Protein 2JW6 (pdb70)

InterPro domains:
  IPR000770 SAND domain [PF01342] (200-272)
  IPR000770 SAND domain [PS50864] (193-273)
  IPR000770 SAND domain [SM00258] (201-273)
  IPR002893 Zinc finger, MYND-type [PF01753] (504-540)
  IPR002893 Zinc finger, MYND-type [PS01360] (504-540)
  IPR002893 Zinc finger, MYND-type [PS50865] (504-540)
  IPR010919 SAND-like domain superfamily [G3DSA:3.10.390.10] (197-288)
  IPR010919 SAND-like domain superfamily [SSF63763] (193-285)
  IPR024119 Transcription factor DEAF-1 [PTHR10237] (158-541)

B-factor: mean 1.2, std 1.5, range [0.15, 8.83]

GO terms:
  GO:0005634 nucleus (C, IDA)
  GO:0005737 cytoplasm (C, IDA)
  GO:0000977 RNA polymerase II transcription regulatory region sequence-specific DNA binding (F, IDA)
  GO:0001227 DNA-binding transcription repressor activity, RNA polymerase II-specific (F, IDA)
  GO:0000122 negative regulation of transcription by RNA polymerase II (P, IDA)
  GO:0045892 negative regulation of DNA-templated transcription (P, IDA)
  GO:0045893 positive regulation of DNA-templated transcription (P, IDA)
  GO:0009653 anatomical structure morphogenesis (P, TAS)
  GO:0006366 transcription by RNA polymerase II (P, TAS)
  GO:0007281 germ cell development (P, TAS)
  GO:0005515 protein binding (F, IPI)
  GO:0001650 fibrillar center (C, IDA)
  GO:0005654 nucleoplasm (C, IDA)
  GO:0033599 regulation of mammary gland epithelial cell proliferation (P, IDA)

Foldseek 3Di:
DAPQDDDDADFALPQASPGGHNDDVSSVPVCVVVVVPGPDPD

Solvent-accessible surface area: 3236 Å² total; per-residue (Å²): 90,13,95,58,74,43,207,130,35,168,63,82,4,115,49,40,93,80,37,39,12,35,44,101,110,0,27,179,99,56,77,115,117,11,78,133,82,31,65,109,121,118

Radius of gyration: 9.35 Å; Cα contacts (8 Å, |Δi|>4): 68; chains: 1; bounding box: 20×24×16 Å

Structure (mmCIF, N/CA/C/O backbone):
data_2JW6
#
_entry.id   2JW6
#
loop_
_entity.id
_entity.type
_entity.pdbx_description
1 polymer 'Deformed epidermal autoregulatory factor 1 homolog'
2 non-polymer 'ZINC ION'
#
loop_
_atom_site.group_PDB
_atom_site.id
_atom_site.type_symbol
_atom_site.label_atom_id
_atom_site.label_alt_id
_atom_site.label_comp_id
_atom_site.label_asym_id
_atom_site.label_entity_id
_atom_site.label_seq_id
_atom_site.pdbx_PDB_ins_code
_atom_site.Cartn_x
_atom_site.Cartn_y
_atom_site.Cartn_z
_atom_site.occupancy
_atom_site.B_iso_or_equiv
_atom_site.auth_seq_id
_atom_site.auth_comp_id
_atom_site.auth_asym_id
_atom_site.auth_atom_id
_atom_site.pdbx_PDB_model_num
ATOM 1 N N . SER A 1 11 ? -7.605 -0.434 -0.977 1.00 0.95 503 SER A N 1
ATOM 2 C CA . SER A 1 11 ? -7.303 -1.663 -0.282 1.00 0.77 503 SER A CA 1
ATOM 3 C C . SER A 1 11 ? -5.874 -2.011 -0.609 1.00 0.65 503 SER A C 1
ATOM 4 O O . SER A 1 11 ? -5.130 -1.112 -1.011 1.00 0.91 503 SER A O 1
ATOM 12 N N . CYS A 1 12 ? -5.458 -3.258 -0.419 1.00 0.45 504 CYS A N 1
ATOM 13 C CA . CYS A 1 12 ? -4.153 -3.642 -0.901 1.00 0.34 504 CYS A CA 1
ATOM 14 C C . CYS A 1 12 ? -4.003 -3.190 -2.341 1.00 0.38 504 CYS A C 1
ATOM 15 O O . CYS A 1 12 ? -4.768 -3.598 -3.221 1.00 0.47 504 CYS A O 1
ATOM 22 N N . VAL A 1 13 ? -3.020 -2.340 -2.573 1.00 0.38 505 VAL A N 1
ATOM 23 C CA . VAL A 1 13 ? -2.749 -1.820 -3.903 1.00 0.44 505 VAL A CA 1
ATOM 24 C C . VAL A 1 13 ? -2.044 -2.900 -4.739 1.00 0.50 505 VAL A C 1
ATOM 25 O O . VAL A 1 13 ? -1.410 -2.627 -5.757 1.00 0.63 505 VAL A O 1
ATOM 38 N N . ASN A 1 14 ? -2.188 -4.148 -4.294 1.00 0.50 506 ASN A N 1
ATOM 39 C CA . ASN A 1 14 ? -1.565 -5.286 -4.966 1.00 0.58 506 ASN A CA 1
ATOM 40 C C . ASN A 1 14 ? -2.496 -6.507 -5.037 1.00 0.57 506 ASN A C 1
ATOM 41 O O . ASN A 1 14 ? -2.551 -7.168 -6.075 1.00 0.67 506 ASN A O 1
ATOM 52 N N . CYS A 1 15 ? -3.246 -6.814 -3.969 1.00 0.50 507 CYS A N 1
ATOM 53 C CA . CYS A 1 15 ? -4.055 -8.043 -3.977 1.00 0.56 507 CYS A CA 1
ATOM 54 C C . CYS A 1 15 ? -5.465 -7.866 -3.409 1.00 0.65 507 CYS A C 1
ATOM 55 O O . CYS A 1 15 ? -6.413 -7.592 -4.146 1.00 0.81 507 CYS A O 1
ATOM 62 N N . GLY A 1 16 ? -5.587 -8.021 -2.092 1.00 0.66 508 GLY A N 1
ATOM 63 C CA . GLY A 1 16 ? -6.878 -8.312 -1.497 1.00 0.84 508 GLY A CA 1
ATOM 64 C C . GLY A 1 16 ? -7.458 -7.213 -0.631 1.00 0.72 508 GLY A C 1
ATOM 65 O O . GLY A 1 16 ? -7.784 -6.129 -1.116 1.00 1.20 508 GLY A O 1
ATOM 69 N N . ARG A 1 17 ? -7.587 -7.517 0.662 1.00 0.81 509 ARG A N 1
ATOM 70 C CA . ARG A 1 17 ? -8.323 -6.681 1.608 1.00 1.00 509 ARG A CA 1
ATOM 71 C C . ARG A 1 17 ? -7.659 -5.329 1.792 1.00 0.78 509 ARG A C 1
ATOM 72 O O . ARG A 1 17 ? -6.631 -5.050 1.182 1.00 0.64 509 ARG A O 1
ATOM 93 N N . GLU A 1 18 ? -8.236 -4.499 2.652 1.00 0.87 510 GLU A N 1
ATOM 94 C CA . GLU A 1 18 ? -7.850 -3.101 2.723 1.00 0.88 510 GLU A CA 1
ATOM 95 C C . GLU A 1 18 ? -6.369 -2.922 3.040 1.00 0.83 510 GLU A C 1
ATOM 96 O O . GLU A 1 18 ? -5.677 -2.200 2.330 1.00 1.35 510 GLU A O 1
ATOM 108 N N . ALA A 1 19 ? -5.893 -3.616 4.062 1.00 0.56 511 ALA A N 1
ATOM 109 C CA . ALA A 1 19 ? -4.508 -3.478 4.533 1.00 0.49 511 ALA A CA 1
ATOM 110 C C . ALA A 1 19 ? -4.329 -4.088 5.912 1.00 0.47 511 ALA A C 1
ATOM 111 O O . ALA A 1 19 ? -5.290 -4.220 6.677 1.00 0.69 511 ALA A O 1
ATOM 118 N N . MET A 1 20 ? -3.094 -4.448 6.224 1.00 0.46 512 MET A N 1
ATOM 119 C CA . MET A 1 20 ? -2.721 -4.793 7.584 1.00 0.54 512 MET A CA 1
ATOM 120 C C . MET A 1 20 ? -2.029 -3.588 8.202 1.00 0.47 512 MET A C 1
ATOM 121 O O . MET A 1 20 ? -2.505 -3.011 9.177 1.00 0.51 512 MET A O 1
ATOM 135 N N . SER A 1 21 ? -0.897 -3.219 7.623 1.00 0.42 513 SER A N 1
ATOM 136 C CA . SER A 1 21 ? -0.228 -1.977 7.968 1.00 0.37 513 SER A CA 1
ATOM 137 C C . SER A 1 21 ? -0.137 -1.063 6.756 1.00 0.29 513 SER A C 1
ATOM 138 O O . SER A 1 21 ? -0.470 -1.453 5.634 1.00 0.34 513 SER A O 1
ATOM 146 N N . GLU A 1 22 ? 0.309 0.154 6.997 1.00 0.28 514 GLU A N 1
ATOM 147 C CA . GLU A 1 22 ? 0.637 1.081 5.933 1.00 0.25 514 GLU A CA 1
ATOM 148 C C . GLU A 1 22 ? 2.150 1.131 5.776 1.00 0.26 514 GLU A C 1
ATOM 149 O O . GLU A 1 22 ? 2.867 0.774 6.711 1.00 0.33 514 GLU A O 1
ATOM 161 N N . CYS A 1 23 ? 2.613 1.548 4.597 1.00 0.26 515 CYS A N 1
ATOM 162 C CA . CYS A 1 23 ? 4.046 1.627 4.281 1.00 0.29 515 CYS A CA 1
ATOM 163 C C . CYS A 1 23 ? 4.855 2.116 5.473 1.00 0.28 515 CYS A C 1
ATOM 164 O O . CYS A 1 23 ? 4.800 3.284 5.824 1.00 0.27 515 CYS A O 1
ATOM 171 N N . THR A 1 24 ? 5.633 1.221 6.070 1.00 0.30 516 THR A N 1
ATOM 172 C CA . THR A 1 24 ? 6.303 1.490 7.340 1.00 0.31 516 THR A CA 1
ATOM 173 C C . THR A 1 24 ? 7.493 2.446 7.201 1.00 0.39 516 THR A C 1
ATOM 174 O O . THR A 1 24 ? 8.496 2.322 7.906 1.00 0.67 516 THR A O 1
ATOM 185 N N . GLY A 1 25 ? 7.367 3.396 6.290 1.00 0.34 517 GLY A N 1
ATOM 186 C CA . GLY A 1 25 ? 8.320 4.474 6.183 1.00 0.39 517 GLY A CA 1
ATOM 187 C C . GLY A 1 25 ? 7.619 5.813 6.074 1.00 0.36 517 GLY A C 1
ATOM 188 O O . GLY A 1 25 ? 8.265 6.864 6.073 1.00 0.40 517 GLY A O 1
ATOM 192 N N . CYS A 1 26 ? 6.289 5.773 6.004 1.00 0.33 518 CYS A N 1
ATOM 193 C CA . CYS A 1 26 ? 5.491 6.978 5.817 1.00 0.33 518 CYS A CA 1
ATOM 194 C C . CYS A 1 26 ? 4.017 6.713 6.155 1.00 0.28 518 CYS A C 1
ATOM 195 O O . CYS A 1 26 ? 3.330 7.549 6.745 1.00 0.31 518 CYS A O 1
ATOM 202 N N . HIS A 1 27 ? 3.572 5.515 5.773 1.00 0.25 519 HIS A N 1
ATOM 203 C CA . HIS A 1 27 ? 2.186 5.061 5.898 1.00 0.23 519 HIS A CA 1
ATOM 204 C C . HIS A 1 27 ? 1.288 5.870 4.965 1.00 0.25 519 HIS A C 1
ATOM 205 O O . HIS A 1 27 ? 0.168 6.228 5.315 1.00 0.30 519 HIS A O 1
ATOM 220 N N . LYS A 1 28 ? 1.803 6.163 3.770 1.00 0.25 520 LYS A N 1
ATOM 221 C CA . LYS A 1 28 ? 1.035 6.868 2.745 1.00 0.28 520 LYS A CA 1
ATOM 222 C C . LYS A 1 28 ? 0.420 5.907 1.727 1.00 0.28 520 LYS A C 1
ATOM 223 O O . LYS A 1 28 ? -0.372 6.317 0.878 1.00 0.35 520 LYS A O 1
ATOM 242 N N . VAL A 1 29 ? 0.785 4.637 1.814 1.00 0.26 521 VAL A N 1
ATOM 243 C CA . VAL A 1 29 ? 0.257 3.600 0.928 1.00 0.28 521 VAL A CA 1
ATOM 244 C C . VAL A 1 29 ? 0.039 2.359 1.770 1.00 0.23 521 VAL A C 1
ATOM 245 O O . VAL A 1 29 ? 0.596 2.257 2.865 1.00 0.23 521 VAL A O 1
ATOM 258 N N . ASN A 1 30 ? -0.752 1.425 1.287 1.00 0.26 522 ASN A N 1
ATOM 259 C CA . ASN A 1 30 ? -1.157 0.305 2.114 1.00 0.25 522 ASN A CA 1
ATOM 260 C C . ASN A 1 30 ? -1.353 -0.947 1.288 1.00 0.25 522 ASN A C 1
ATOM 261 O O . ASN A 1 30 ? -1.777 -0.893 0.131 1.00 0.30 522 ASN A O 1
ATOM 272 N N . TYR A 1 31 ? -1.025 -2.077 1.892 1.00 0.28 523 TYR A N 1
ATOM 273 C CA . TYR A 1 31 ? -1.138 -3.361 1.234 1.00 0.25 523 TYR A CA 1
ATOM 274 C C . TYR A 1 31 ? -1.674 -4.397 2.211 1.00 0.25 523 TYR A C 1
ATOM 275 O O . TYR A 1 31 ? -1.600 -4.199 3.428 1.00 0.40 523 TYR A O 1
ATOM 293 N N . CYS A 1 32 ? -2.227 -5.482 1.693 1.00 0.15 524 CYS A N 1
ATOM 294 C CA . CYS A 1 32 ? -2.867 -6.475 2.535 1.00 0.18 524 CYS A CA 1
ATOM 295 C C . CYS A 1 32 ? -1.837 -7.195 3.405 1.00 0.23 524 CYS A C 1
ATOM 296 O O . CYS A 1 32 ? -2.039 -7.392 4.606 1.00 0.36 524 CYS A O 1
ATOM 303 N N . SER A 1 33 ? -0.727 -7.555 2.791 1.00 0.20 525 SER A N 1
ATOM 304 C CA . SER A 1 33 ? 0.354 -8.232 3.492 1.00 0.25 525 SER A CA 1
ATOM 305 C C . SER A 1 33 ? 1.669 -7.471 3.308 1.00 0.25 525 SER A C 1
ATOM 306 O O . SER A 1 33 ? 1.697 -6.437 2.639 1.00 0.25 525 SER A O 1
ATOM 314 N N . THR A 1 34 ? 2.754 -7.960 3.900 1.00 0.29 526 THR A N 1
ATOM 315 C CA . THR A 1 34 ? 4.041 -7.281 3.812 1.00 0.32 526 THR A CA 1
ATOM 316 C C . THR A 1 34 ? 4.647 -7.360 2.406 1.00 0.28 526 THR A C 1
ATOM 317 O O . THR A 1 34 ? 5.184 -6.370 1.899 1.00 0.29 526 THR A O 1
ATOM 328 N N . PHE A 1 35 ? 4.547 -8.530 1.772 1.00 0.28 527 PHE A N 1
ATOM 329 C CA . PHE A 1 35 ? 5.216 -8.761 0.492 1.00 0.28 527 PHE A CA 1
ATOM 330 C C . PHE A 1 35 ? 4.771 -7.758 -0.565 1.00 0.27 527 PHE A C 1
ATOM 331 O O . PHE A 1 35 ? 5.583 -7.294 -1.364 1.00 0.28 527 PHE A O 1
ATOM 348 N N . CYS A 1 36 ? 3.493 -7.408 -0.545 1.00 0.30 528 CYS A N 1
ATOM 349 C CA . CYS A 1 36 ? 2.936 -6.469 -1.501 1.00 0.40 528 CYS A CA 1
ATOM 350 C C . CYS A 1 36 ? 3.666 -5.132 -1.445 1.00 0.37 528 CYS A C 1
ATOM 351 O O . CYS A 1 36 ? 4.011 -4.550 -2.473 1.00 0.40 528 CYS A O 1
ATOM 358 N N . GLN A 1 37 ? 3.915 -4.674 -0.227 1.00 0.36 529 GLN A N 1
ATOM 359 C CA . GLN A 1 37 ? 4.504 -3.369 0.011 1.00 0.41 529 GLN A CA 1
ATOM 360 C C . GLN A 1 37 ? 5.934 -3.349 -0.497 1.00 0.38 529 GLN A C 1
ATOM 361 O O . GLN A 1 37 ? 6.379 -2.381 -1.098 1.00 0.45 529 GLN A O 1
ATOM 375 N N . ARG A 1 38 ? 6.637 -4.444 -0.271 1.00 0.34 530 ARG A N 1
ATOM 376 C CA . ARG A 1 38 ? 8.022 -4.565 -0.690 1.00 0.36 530 ARG A CA 1
ATOM 377 C C . ARG A 1 38 ? 8.113 -4.689 -2.206 1.00 0.34 530 ARG A C 1
ATOM 378 O O . ARG A 1 38 ? 9.022 -4.143 -2.828 1.00 0.41 530 ARG A O 1
ATOM 399 N N . LYS A 1 39 ? 7.154 -5.390 -2.794 1.00 0.32 531 LYS A N 1
ATOM 400 C CA . LYS A 1 39 ? 7.128 -5.601 -4.234 1.00 0.38 531 LYS A CA 1
ATOM 401 C C . LYS A 1 39 ? 6.817 -4.316 -4.985 1.00 0.40 531 LYS A C 1
ATOM 402 O O . LYS A 1 39 ? 7.631 -3.821 -5.766 1.00 0.47 531 LYS A O 1
ATOM 421 N N . ASP A 1 40 ? 5.650 -3.764 -4.701 1.00 0.39 532 ASP A N 1
ATOM 422 C CA . ASP A 1 40 ? 5.036 -2.744 -5.540 1.00 0.49 532 ASP A CA 1
ATOM 423 C C . ASP A 1 40 ? 5.551 -1.341 -5.259 1.00 0.47 532 ASP A C 1
ATOM 424 O O . ASP A 1 40 ? 5.355 -0.425 -6.063 1.00 0.57 532 ASP A O 1
ATOM 433 N N . TRP A 1 41 ? 6.211 -1.169 -4.132 1.00 0.41 533 TRP A N 1
ATOM 434 C CA . TRP A 1 41 ? 6.719 0.142 -3.747 1.00 0.50 533 TRP A CA 1
ATOM 435 C C . TRP A 1 41 ? 7.918 0.564 -4.604 1.00 0.50 533 TRP A C 1
ATOM 436 O O . TRP A 1 41 ? 8.509 1.610 -4.362 1.00 0.52 533 TRP A O 1
ATOM 457 N N . LYS A 1 42 ? 8.278 -0.246 -5.600 1.00 0.50 534 LYS A N 1
ATOM 458 C CA . LYS A 1 42 ? 9.371 0.100 -6.517 1.00 0.52 534 LYS A CA 1
ATOM 459 C C . LYS A 1 42 ? 9.197 1.513 -7.075 1.00 0.53 534 LYS A C 1
ATOM 460 O O . LYS A 1 42 ? 10.172 2.196 -7.366 1.00 0.59 534 LYS A O 1
ATOM 479 N N . ASP A 1 43 ? 7.947 1.926 -7.239 1.00 0.55 535 ASP A N 1
ATOM 480 C CA . ASP A 1 43 ? 7.624 3.276 -7.707 1.00 0.59 535 ASP A CA 1
ATOM 481 C C . ASP A 1 43 ? 7.563 4.257 -6.535 1.00 0.51 535 ASP A C 1
ATOM 482 O O . ASP A 1 43 ? 7.906 5.433 -6.661 1.00 0.56 535 ASP A O 1
ATOM 491 N N . HIS A 1 44 ? 7.141 3.743 -5.395 1.00 0.45 536 HIS A N 1
ATOM 492 C CA . HIS A 1 44 ? 6.916 4.549 -4.201 1.00 0.40 536 HIS A CA 1
ATOM 493 C C . HIS A 1 44 ? 8.222 4.887 -3.452 1.00 0.29 536 HIS A C 1
ATOM 494 O O . HIS A 1 44 ? 8.330 5.952 -2.850 1.00 0.34 536 HIS A O 1
ATOM 508 N N . GLN A 1 45 ? 9.195 3.980 -3.479 1.00 0.23 537 GLN A N 1
ATOM 509 C CA . GLN A 1 45 ? 10.470 4.154 -2.763 1.00 0.26 537 GLN A CA 1
ATOM 510 C C . GLN A 1 45 ? 11.114 5.502 -3.066 1.00 0.37 537 GLN A C 1
ATOM 511 O O . GLN A 1 45 ? 11.884 6.036 -2.262 1.00 0.47 537 GLN A O 1
ATOM 525 N N . HIS A 1 46 ? 10.771 6.053 -4.216 1.00 0.40 538 HIS A N 1
ATOM 526 C CA . HIS A 1 46 ? 11.331 7.311 -4.676 1.00 0.54 538 HIS A CA 1
ATOM 527 C C . HIS A 1 46 ? 10.734 8.499 -3.924 1.00 0.60 538 HIS A C 1
ATOM 528 O O . HIS A 1 46 ? 11.290 9.595 -3.952 1.00 0.72 538 HIS A O 1
ATOM 542 N N . ILE A 1 47 ? 9.600 8.291 -3.257 1.00 0.54 539 ILE A N 1
ATOM 543 C CA . ILE A 1 47 ? 8.891 9.401 -2.633 1.00 0.64 539 ILE A CA 1
ATOM 544 C C . ILE A 1 47 ? 8.763 9.191 -1.134 1.00 0.62 539 ILE A C 1
ATOM 545 O O . ILE A 1 47 ? 8.379 10.104 -0.399 1.00 0.84 539 ILE A O 1
ATOM 561 N N . CYS A 1 48 ? 9.094 7.988 -0.676 1.00 0.42 540 CYS A N 1
ATOM 562 C CA . CYS A 1 48 ? 8.967 7.674 0.728 1.00 0.40 540 CYS A CA 1
ATOM 563 C C . CYS A 1 48 ? 9.921 8.527 1.546 1.00 0.54 540 CYS A C 1
ATOM 564 O O . CYS A 1 48 ? 11.063 8.773 1.155 1.00 0.62 540 CYS A O 1
ATOM 571 N N . GLY A 1 49 ? 9.427 8.974 2.673 1.00 0.69 541 GLY A N 1
ATOM 572 C CA . GLY A 1 49 ? 10.203 9.821 3.554 1.00 0.89 541 GLY A CA 1
ATOM 573 C C . GLY A 1 49 ? 9.662 11.231 3.571 1.00 1.57 541 GLY A C 1
ATOM 574 O O . GLY A 1 49 ? 9.983 12.026 4.452 1.00 2.02 541 GLY A O 1
ATOM 578 N N . GLN A 1 50 ? 8.826 11.526 2.588 1.00 2.26 542 GLN A N 1
ATOM 579 C CA . GLN A 1 50 ? 8.197 12.829 2.468 1.00 3.48 542 GLN A CA 1
ATOM 580 C C . GLN A 1 50 ? 6.707 12.711 2.759 1.00 4.16 542 GLN A C 1
ATOM 581 O O . GLN A 1 50 ? 5.990 11.984 2.072 1.00 4.68 542 GLN A O 1
ATOM 595 N N . SER A 1 51 ? 6.248 13.417 3.780 1.00 4.49 543 SER A N 1
ATOM 596 C CA . SER A 1 51 ? 4.847 13.365 4.168 1.00 5.43 543 SER A CA 1
ATOM 597 C C . SER A 1 51 ? 4.025 14.316 3.296 1.00 6.28 543 SER A C 1
ATOM 598 O O . SER A 1 51 ? 3.596 15.378 3.742 1.00 6.92 543 SER A O 1
ATOM 606 N N . ALA A 1 52 ? 3.839 13.934 2.042 1.00 6.57 544 ALA A N 1
ATOM 607 C CA . ALA A 1 52 ? 3.042 14.711 1.109 1.00 7.59 544 ALA A CA 1
ATOM 608 C C . ALA A 1 52 ? 2.057 13.801 0.393 1.00 8.26 544 ALA A C 1
ATOM 609 O O . ALA A 1 52 ? 2.388 13.298 -0.697 1.00 8.83 544 ALA A O 1
ATOM 619 N N . SER A 1 11 ? -7.648 -0.559 -1.584 1.00 0.95 503 SER A N 2
ATOM 620 C CA . SER A 1 11 ? -7.360 -1.699 -0.746 1.00 0.77 503 SER A CA 2
ATOM 621 C C . SER A 1 11 ? -5.870 -1.946 -0.858 1.00 0.65 503 SER A C 2
ATOM 622 O O . SER A 1 11 ? -5.128 -0.991 -1.102 1.00 0.91 503 SER A O 2
ATOM 630 N N . CYS A 1 12 ? -5.409 -3.175 -0.662 1.00 0.45 504 CYS A N 2
ATOM 631 C CA . CYS A 1 12 ? -4.036 -3.482 -0.998 1.00 0.34 504 CYS A CA 2
ATOM 632 C C . CYS A 1 12 ? -3.752 -2.983 -2.405 1.00 0.38 504 CYS A C 2
ATOM 633 O O . CYS A 1 12 ? -4.405 -3.396 -3.365 1.00 0.47 504 CYS A O 2
ATOM 640 N N . VAL A 1 13 ? -2.787 -2.088 -2.521 1.00 0.38 505 VAL A N 2
ATOM 641 C CA . VAL A 1 13 ? -2.411 -1.532 -3.812 1.00 0.44 505 VAL A CA 2
ATOM 642 C C . VAL A 1 13 ? -1.585 -2.561 -4.604 1.00 0.50 505 VAL A C 2
ATOM 643 O O . VAL A 1 13 ? -0.886 -2.236 -5.563 1.00 0.63 505 VAL A O 2
ATOM 656 N N . ASN A 1 14 ? -1.702 -3.822 -4.206 1.00 0.50 506 ASN A N 2
ATOM 657 C CA . ASN A 1 14 ? -0.925 -4.891 -4.817 1.00 0.58 506 ASN A CA 2
ATOM 658 C C . ASN A 1 14 ? -1.760 -6.157 -5.048 1.00 0.57 506 ASN A C 2
ATOM 659 O O . ASN A 1 14 ? -1.669 -6.760 -6.119 1.00 0.67 506 ASN A O 2
ATOM 670 N N . CYS A 1 15 ? -2.584 -6.560 -4.075 1.00 0.50 507 CYS A N 2
ATOM 671 C CA . CYS A 1 15 ? -3.345 -7.803 -4.222 1.00 0.56 507 CYS A CA 2
ATOM 672 C C . CYS A 1 15 ? -4.713 -7.792 -3.531 1.00 0.65 507 CYS A C 2
ATOM 673 O O . CYS A 1 15 ? -5.719 -7.436 -4.140 1.00 0.81 507 CYS A O 2
ATOM 680 N N . GLY A 1 16 ? -4.732 -8.195 -2.260 1.00 0.66 508 GLY A N 2
ATOM 681 C CA . GLY A 1 16 ? -5.969 -8.622 -1.622 1.00 0.84 508 GLY A CA 2
ATOM 682 C C . GLY A 1 16 ? -6.840 -7.513 -1.072 1.00 0.72 508 GLY A C 2
ATOM 683 O O . GLY A 1 16 ? -7.145 -6.539 -1.763 1.00 1.20 508 GLY A O 2
ATOM 687 N N . ARG A 1 17 ? -7.251 -7.678 0.180 1.00 0.81 509 ARG A N 2
ATOM 688 C CA . ARG A 1 17 ? -8.256 -6.809 0.778 1.00 1.00 509 ARG A CA 2
ATOM 689 C C . ARG A 1 17 ? -7.713 -5.437 1.153 1.00 0.78 509 ARG A C 2
ATOM 690 O O . ARG A 1 17 ? -6.645 -5.037 0.708 1.00 0.64 509 ARG A O 2
ATOM 711 N N . GLU A 1 18 ? -8.463 -4.747 2.005 1.00 0.87 510 GLU A N 2
ATOM 712 C CA . GLU A 1 18 ? -8.312 -3.308 2.212 1.00 0.88 510 GLU A CA 2
ATOM 713 C C . GLU A 1 18 ? -6.904 -2.926 2.638 1.00 0.83 510 GLU A C 2
ATOM 714 O O . GLU A 1 18 ? -6.299 -2.041 2.037 1.00 1.35 510 GLU A O 2
ATOM 726 N N . ALA A 1 19 ? -6.391 -3.596 3.654 1.00 0.56 511 ALA A N 2
ATOM 727 C CA . ALA A 1 19 ? -5.084 -3.269 4.222 1.00 0.49 511 ALA A CA 2
ATOM 728 C C . ALA A 1 19 ? -4.832 -4.033 5.508 1.00 0.47 511 ALA A C 2
ATOM 729 O O . ALA A 1 19 ? -5.769 -4.432 6.205 1.00 0.69 511 ALA A O 2
ATOM 736 N N . MET A 1 20 ? -3.559 -4.246 5.800 1.00 0.46 512 MET A N 2
ATOM 737 C CA . MET A 1 20 ? -3.139 -4.748 7.092 1.00 0.54 512 MET A CA 2
ATOM 738 C C . MET A 1 20 ? -2.403 -3.629 7.809 1.00 0.47 512 MET A C 2
ATOM 739 O O . MET A 1 20 ? -2.919 -3.042 8.756 1.00 0.51 512 MET A O 2
ATOM 753 N N . SER A 1 21 ? -1.197 -3.336 7.340 1.00 0.42 513 SER A N 2
ATOM 754 C CA . SER A 1 21 ? -0.474 -2.160 7.782 1.00 0.37 513 SER A CA 2
ATOM 755 C C . SER A 1 21 ? -0.219 -1.227 6.614 1.00 0.29 513 SER A C 2
ATOM 756 O O . SER A 1 21 ? -0.479 -1.559 5.454 1.00 0.34 513 SER A O 2
ATOM 764 N N . GLU A 1 22 ? 0.285 -0.055 6.938 1.00 0.28 514 GLU A N 2
ATOM 765 C CA . GLU A 1 22 ? 0.738 0.886 5.942 1.00 0.25 514 GLU A CA 2
ATOM 766 C C . GLU A 1 22 ? 2.245 0.755 5.781 1.00 0.26 514 GLU A C 2
ATOM 767 O O . GLU A 1 22 ? 2.914 0.302 6.707 1.00 0.33 514 GLU A O 2
ATOM 779 N N . CYS A 1 23 ? 2.757 1.132 4.607 1.00 0.26 515 CYS A N 2
ATOM 780 C CA . CYS A 1 23 ? 4.197 1.109 4.324 1.00 0.29 515 CYS A CA 2
ATOM 781 C C . CYS A 1 23 ? 5.008 1.589 5.521 1.00 0.28 515 CYS A C 2
ATOM 782 O O . CYS A 1 23 ? 4.982 2.763 5.861 1.00 0.27 515 CYS A O 2
ATOM 789 N N . THR A 1 24 ? 5.745 0.677 6.137 1.00 0.30 516 THR A N 2
ATOM 790 C CA . THR A 1 24 ? 6.459 0.955 7.377 1.00 0.31 516 THR A CA 2
ATOM 791 C C . THR A 1 24 ? 7.666 1.879 7.175 1.00 0.39 516 THR A C 2
ATOM 792 O O . THR A 1 24 ? 8.603 1.886 7.979 1.00 0.67 516 THR A O 2
ATOM 803 N N . GLY A 1 25 ? 7.644 2.645 6.096 1.00 0.34 517 GLY A N 2
ATOM 804 C CA . GLY A 1 25 ? 8.622 3.686 5.898 1.00 0.39 517 GLY A CA 2
ATOM 805 C C . GLY A 1 25 ? 7.984 5.061 5.928 1.00 0.36 517 GLY A C 2
ATOM 806 O O . GLY A 1 25 ? 8.673 6.072 6.062 1.00 0.40 517 GLY A O 2
ATOM 810 N N . CYS A 1 26 ? 6.654 5.097 5.836 1.00 0.33 518 CYS A N 2
ATOM 811 C CA . CYS A 1 26 ? 5.929 6.360 5.756 1.00 0.33 518 CYS A CA 2
ATOM 812 C C . CYS A 1 26 ? 4.461 6.193 6.173 1.00 0.28 518 CYS A C 2
ATOM 813 O O . CYS A 1 26 ? 3.886 7.044 6.852 1.00 0.31 518 CYS A O 2
ATOM 820 N N . HIS A 1 27 ? 3.889 5.067 5.750 1.00 0.25 519 HIS A N 2
ATOM 821 C CA . HIS A 1 27 ? 2.475 4.717 5.937 1.00 0.23 519 HIS A CA 2
ATOM 822 C C . HIS A 1 27 ? 1.582 5.561 5.027 1.00 0.25 519 HIS A C 2
ATOM 823 O O . HIS A 1 27 ? 0.394 5.729 5.290 1.00 0.30 519 HIS A O 2
ATOM 838 N N . LYS A 1 28 ? 2.159 6.060 3.934 1.00 0.25 520 LYS A N 2
ATOM 839 C CA . LYS A 1 28 ? 1.415 6.855 2.952 1.00 0.28 520 LYS A CA 2
ATOM 840 C C . LYS A 1 28 ? 0.604 5.969 2.012 1.00 0.28 520 LYS A C 2
ATOM 841 O O . LYS A 1 28 ? -0.194 6.461 1.217 1.00 0.35 520 LYS A O 2
ATOM 860 N N . VAL A 1 29 ? 0.814 4.664 2.104 1.00 0.26 521 VAL A N 2
ATOM 861 C CA . VAL A 1 29 ? 0.147 3.696 1.244 1.00 0.28 521 VAL A CA 2
ATOM 862 C C . VAL A 1 29 ? -0.190 2.474 2.074 1.00 0.23 521 VAL A C 2
ATOM 863 O O . VAL A 1 29 ? 0.376 2.286 3.154 1.00 0.23 521 VAL A O 2
ATOM 876 N N . ASN A 1 30 ? -1.079 1.636 1.580 1.00 0.26 522 ASN A N 2
ATOM 877 C CA . ASN A 1 30 ? -1.568 0.518 2.369 1.00 0.25 522 ASN A CA 2
ATOM 878 C C . ASN A 1 30 ? -1.643 -0.742 1.528 1.00 0.25 522 ASN A C 2
ATOM 879 O O . ASN A 1 30 ? -1.947 -0.699 0.337 1.00 0.30 522 ASN A O 2
ATOM 890 N N . TYR A 1 31 ? -1.336 -1.859 2.161 1.00 0.28 523 TYR A N 2
ATOM 891 C CA . TYR A 1 31 ? -1.258 -3.135 1.474 1.00 0.25 523 TYR A CA 2
ATOM 892 C C . TYR A 1 31 ? -1.871 -4.226 2.339 1.00 0.25 523 TYR A C 2
ATOM 893 O O . TYR A 1 31 ? -2.015 -4.053 3.551 1.00 0.40 523 TYR A O 2
ATOM 911 N N . CYS A 1 32 ? -2.237 -5.339 1.717 1.00 0.15 524 CYS A N 2
ATOM 912 C CA . CYS A 1 32 ? -2.882 -6.426 2.436 1.00 0.18 524 CYS A CA 2
ATOM 913 C C . CYS A 1 32 ? -1.867 -7.213 3.255 1.00 0.23 524 CYS A C 2
ATOM 914 O O . CYS A 1 32 ? -2.160 -7.666 4.361 1.00 0.36 524 CYS A O 2
ATOM 921 N N . SER A 1 33 ? -0.684 -7.379 2.700 1.00 0.20 525 SER A N 2
ATOM 922 C CA . SER A 1 33 ? 0.414 -8.009 3.418 1.00 0.25 525 SER A CA 2
ATOM 923 C C . SER A 1 33 ? 1.671 -7.132 3.391 1.00 0.25 525 SER A C 2
ATOM 924 O O . SER A 1 33 ? 1.665 -6.042 2.818 1.00 0.25 525 SER A O 2
ATOM 932 N N . THR A 1 34 ? 2.736 -7.598 4.033 1.00 0.29 526 THR A N 2
ATOM 933 C CA . THR A 1 34 ? 4.013 -6.901 4.038 1.00 0.32 526 THR A CA 2
ATOM 934 C C . THR A 1 34 ? 4.713 -6.990 2.679 1.00 0.28 526 THR A C 2
ATOM 935 O O . THR A 1 34 ? 5.355 -6.033 2.241 1.00 0.29 526 THR A O 2
ATOM 946 N N . PHE A 1 35 ? 4.584 -8.134 2.004 1.00 0.28 527 PHE A N 2
ATOM 947 C CA . PHE A 1 35 ? 5.286 -8.331 0.740 1.00 0.28 527 PHE A CA 2
ATOM 948 C C . PHE A 1 35 ? 4.810 -7.333 -0.307 1.00 0.27 527 PHE A C 2
ATOM 949 O O . PHE A 1 35 ? 5.591 -6.881 -1.141 1.00 0.28 527 PHE A O 2
ATOM 966 N N . CYS A 1 36 ? 3.535 -6.980 -0.247 1.00 0.30 528 CYS A N 2
ATOM 967 C CA . CYS A 1 36 ? 2.967 -5.991 -1.139 1.00 0.40 528 CYS A CA 2
ATOM 968 C C . CYS A 1 36 ? 3.700 -4.665 -1.012 1.00 0.37 528 CYS A C 2
ATOM 969 O O . CYS A 1 36 ? 4.011 -4.007 -2.006 1.00 0.40 528 CYS A O 2
ATOM 976 N N . GLN A 1 37 ? 3.989 -4.318 0.234 1.00 0.36 529 GLN A N 2
ATOM 977 C CA . GLN A 1 37 ? 4.579 -3.042 0.585 1.00 0.41 529 GLN A CA 2
ATOM 978 C C . GLN A 1 37 ? 5.908 -2.893 -0.118 1.00 0.38 529 GLN A C 2
ATOM 979 O O . GLN A 1 37 ? 6.190 -1.891 -0.762 1.00 0.45 529 GLN A O 2
ATOM 993 N N . ARG A 1 38 ? 6.710 -3.925 0.022 1.00 0.34 530 ARG A N 2
ATOM 994 C CA . ARG A 1 38 ? 8.071 -3.916 -0.489 1.00 0.36 530 ARG A CA 2
ATOM 995 C C . ARG A 1 38 ? 8.136 -4.174 -1.996 1.00 0.34 530 ARG A C 2
ATOM 996 O O . ARG A 1 38 ? 9.066 -3.718 -2.662 1.00 0.41 530 ARG A O 2
ATOM 1017 N N . LYS A 1 39 ? 7.156 -4.899 -2.532 1.00 0.32 531 LYS A N 2
ATOM 1018 C CA . LYS A 1 39 ? 7.110 -5.161 -3.970 1.00 0.38 531 LYS A CA 2
ATOM 1019 C C . LYS A 1 39 ? 6.729 -3.906 -4.741 1.00 0.40 531 LYS A C 2
ATOM 1020 O O . LYS A 1 39 ? 7.490 -3.425 -5.574 1.00 0.47 531 LYS A O 2
ATOM 1039 N N . ASP A 1 40 ? 5.555 -3.368 -4.435 1.00 0.39 532 ASP A N 2
ATOM 1040 C CA . ASP A 1 40 ? 5.023 -2.188 -5.122 1.00 0.49 532 ASP A CA 2
ATOM 1041 C C . ASP A 1 40 ? 5.971 -1.016 -5.015 1.00 0.47 532 ASP A C 2
ATOM 1042 O O . ASP A 1 40 ? 6.027 -0.144 -5.886 1.00 0.57 532 ASP A O 2
ATOM 1051 N N . TRP A 1 41 ? 6.726 -1.020 -3.938 1.00 0.41 533 TRP A N 2
ATOM 1052 C CA . TRP A 1 41 ? 7.534 0.107 -3.558 1.00 0.50 533 TRP A CA 2
ATOM 1053 C C . TRP A 1 41 ? 8.641 0.409 -4.580 1.00 0.50 533 TRP A C 2
ATOM 1054 O O . TRP A 1 41 ? 9.274 1.446 -4.509 1.00 0.52 533 TRP A O 2
ATOM 1075 N N . LYS A 1 42 ? 8.871 -0.466 -5.547 1.00 0.50 534 LYS A N 2
ATOM 1076 C CA . LYS A 1 42 ? 9.860 -0.169 -6.585 1.00 0.52 534 LYS A CA 2
ATOM 1077 C C . LYS A 1 42 ? 9.411 1.039 -7.404 1.00 0.53 534 LYS A C 2
ATOM 1078 O O . LYS A 1 42 ? 10.190 1.645 -8.139 1.00 0.59 534 LYS A O 2
ATOM 1097 N N . ASP A 1 43 ? 8.136 1.370 -7.268 1.00 0.55 535 ASP A N 2
ATOM 1098 C CA . ASP A 1 43 ? 7.596 2.626 -7.767 1.00 0.59 535 ASP A CA 2
ATOM 1099 C C . ASP A 1 43 ? 7.433 3.604 -6.609 1.00 0.51 535 ASP A C 2
ATOM 1100 O O . ASP A 1 43 ? 7.759 4.787 -6.711 1.00 0.56 535 ASP A O 2
ATOM 1109 N N . HIS A 1 44 ? 6.917 3.077 -5.508 1.00 0.45 536 HIS A N 2
ATOM 1110 C CA . HIS A 1 44 ? 6.641 3.860 -4.306 1.00 0.40 536 HIS A CA 2
ATOM 1111 C C . HIS A 1 44 ? 7.907 4.477 -3.662 1.00 0.29 536 HIS A C 2
ATOM 1112 O O . HIS A 1 44 ? 7.815 5.516 -3.015 1.00 0.34 536 HIS A O 2
ATOM 1126 N N . GLN A 1 45 ? 9.070 3.845 -3.827 1.00 0.23 537 GLN A N 2
ATOM 1127 C CA . GLN A 1 45 ? 10.328 4.334 -3.238 1.00 0.26 537 GLN A CA 2
ATOM 1128 C C . GLN A 1 45 ? 10.547 5.814 -3.530 1.00 0.37 537 GLN A C 2
ATOM 1129 O O . GLN A 1 45 ? 11.108 6.544 -2.712 1.00 0.47 537 GLN A O 2
ATOM 1143 N N . HIS A 1 46 ? 10.063 6.250 -4.683 1.00 0.40 538 HIS A N 2
ATOM 1144 C CA . HIS A 1 46 ? 10.241 7.622 -5.133 1.00 0.54 538 HIS A CA 2
ATOM 1145 C C . HIS A 1 46 ? 9.379 8.588 -4.324 1.00 0.60 538 HIS A C 2
ATOM 1146 O O . HIS A 1 46 ? 9.604 9.798 -4.350 1.00 0.72 538 HIS A O 2
ATOM 1160 N N . ILE A 1 47 ? 8.396 8.066 -3.596 1.00 0.54 539 ILE A N 2
ATOM 1161 C CA . ILE A 1 47 ? 7.476 8.923 -2.870 1.00 0.64 539 ILE A CA 2
ATOM 1162 C C . ILE A 1 47 ? 7.546 8.619 -1.383 1.00 0.62 539 ILE A C 2
ATOM 1163 O O . ILE A 1 47 ? 6.835 9.225 -0.577 1.00 0.84 539 ILE A O 2
ATOM 1179 N N . CYS A 1 48 ? 8.404 7.667 -1.025 1.00 0.42 540 CYS A N 2
ATOM 1180 C CA . CYS A 1 48 ? 8.630 7.347 0.366 1.00 0.40 540 CYS A CA 2
ATOM 1181 C C . CYS A 1 48 ? 9.663 8.303 0.938 1.00 0.54 540 CYS A C 2
ATOM 1182 O O . CYS A 1 48 ? 10.546 8.792 0.228 1.00 0.62 540 CYS A O 2
ATOM 1189 N N . GLY A 1 49 ? 9.525 8.574 2.212 1.00 0.69 541 GLY A N 2
ATOM 1190 C CA . GLY A 1 49 ? 10.468 9.425 2.917 1.00 0.89 541 GLY A CA 2
ATOM 1191 C C . GLY A 1 49 ? 10.128 10.888 2.764 1.00 1.57 541 GLY A C 2
ATOM 1192 O O . GLY A 1 49 ? 10.108 11.644 3.738 1.00 2.02 541 GLY A O 2
ATOM 1196 N N . GLN A 1 50 ? 9.849 11.279 1.534 1.00 2.26 542 GLN A N 2
ATOM 1197 C CA . GLN A 1 50 ? 9.451 12.641 1.230 1.00 3.48 542 GLN A CA 2
ATOM 1198 C C . GLN A 1 50 ? 8.013 12.860 1.678 1.00 4.16 542 GLN A C 2
ATOM 1199 O O . GLN A 1 50 ? 7.065 12.568 0.947 1.00 4.68 542 GLN A O 2
ATOM 1213 N N . SER A 1 51 ? 7.861 13.332 2.904 1.00 4.49 543 SER A N 2
ATOM 1214 C CA . SER A 1 51 ? 6.551 13.532 3.493 1.00 5.43 543 SER A CA 2
ATOM 1215 C C . SER A 1 51 ? 6.580 14.733 4.427 1.00 6.28 543 SER A C 2
ATOM 1216 O O . SER A 1 51 ? 7.649 15.276 4.717 1.00 6.92 543 SER A O 2
ATOM 1224 N N . ALA A 1 52 ? 5.414 15.157 4.885 1.00 6.57 544 ALA A N 2
ATOM 1225 C CA . ALA A 1 52 ? 5.327 16.259 5.822 1.00 7.59 544 ALA A CA 2
ATOM 1226 C C . ALA A 1 52 ? 4.969 15.744 7.212 1.00 8.26 544 ALA A C 2
ATOM 1227 O O . ALA A 1 52 ? 3.773 15.760 7.568 1.00 8.83 544 ALA A O 2
ATOM 1237 N N . SER A 1 11 ? -7.436 -0.681 -1.280 1.00 0.95 503 SER A N 3
ATOM 1238 C CA . SER A 1 11 ? -7.088 -1.695 -0.312 1.00 0.77 503 SER A CA 3
ATOM 1239 C C . SER A 1 11 ? -5.627 -2.061 -0.511 1.00 0.65 503 SER A C 3
ATOM 1240 O O . SER A 1 11 ? -4.774 -1.181 -0.530 1.00 0.91 503 SER A O 3
ATOM 1248 N N . CYS A 1 12 ? -5.325 -3.340 -0.662 1.00 0.45 504 CYS A N 3
ATOM 1249 C CA . CYS A 1 12 ? -4.000 -3.729 -1.075 1.00 0.34 504 CYS A CA 3
ATOM 1250 C C . CYS A 1 12 ? -3.788 -3.223 -2.491 1.00 0.38 504 CYS A C 3
ATOM 1251 O O . CYS A 1 12 ? -4.372 -3.743 -3.444 1.00 0.47 504 CYS A O 3
ATOM 1258 N N . VAL A 1 13 ? -2.980 -2.182 -2.611 1.00 0.38 505 VAL A N 3
ATOM 1259 C CA . VAL A 1 13 ? -2.702 -1.565 -3.901 1.00 0.44 505 VAL A CA 3
ATOM 1260 C C . VAL A 1 13 ? -1.847 -2.504 -4.770 1.00 0.50 505 VAL A C 3
ATOM 1261 O O . VAL A 1 13 ? -1.401 -2.154 -5.864 1.00 0.63 505 VAL A O 3
ATOM 1274 N N . ASN A 1 14 ? -1.657 -3.725 -4.286 1.00 0.50 506 ASN A N 3
ATOM 1275 C CA . ASN A 1 14 ? -0.868 -4.711 -5.000 1.00 0.58 506 ASN A CA 3
ATOM 1276 C C . ASN A 1 14 ? -1.679 -5.966 -5.326 1.00 0.57 506 ASN A C 3
ATOM 1277 O O . ASN A 1 14 ? -1.635 -6.444 -6.461 1.00 0.67 506 ASN A O 3
ATOM 1288 N N . CYS A 1 15 ? -2.449 -6.497 -4.369 1.00 0.50 507 CYS A N 3
ATOM 1289 C CA . CYS A 1 15 ? -3.039 -7.810 -4.590 1.00 0.56 507 CYS A CA 3
ATOM 1290 C C . CYS A 1 15 ? -4.399 -8.039 -3.895 1.00 0.65 507 CYS A C 3
ATOM 1291 O O . CYS A 1 15 ? -5.346 -8.492 -4.543 1.00 0.81 507 CYS A O 3
ATOM 1298 N N . GLY A 1 16 ? -4.520 -7.721 -2.607 1.00 0.66 508 GLY A N 3
ATOM 1299 C CA . GLY A 1 16 ? -5.644 -8.247 -1.837 1.00 0.84 508 GLY A CA 3
ATOM 1300 C C . GLY A 1 16 ? -6.422 -7.224 -1.020 1.00 0.72 508 GLY A C 3
ATOM 1301 O O . GLY A 1 16 ? -6.940 -6.246 -1.557 1.00 1.20 508 GLY A O 3
ATOM 1305 N N . ARG A 1 17 ? -6.496 -7.458 0.292 1.00 0.81 509 ARG A N 3
ATOM 1306 C CA . ARG A 1 17 ? -7.420 -6.727 1.164 1.00 1.00 509 ARG A CA 3
ATOM 1307 C C . ARG A 1 17 ? -6.833 -5.420 1.691 1.00 0.78 509 ARG A C 3
ATOM 1308 O O . ARG A 1 17 ? -5.724 -5.043 1.350 1.00 0.64 509 ARG A O 3
ATOM 1329 N N . GLU A 1 18 ? -7.592 -4.762 2.563 1.00 0.87 510 GLU A N 3
ATOM 1330 C CA . GLU A 1 18 ? -7.407 -3.339 2.873 1.00 0.88 510 GLU A CA 3
ATOM 1331 C C . GLU A 1 18 ? -6.209 -3.016 3.771 1.00 0.83 510 GLU A C 3
ATOM 1332 O O . GLU A 1 18 ? -6.148 -1.915 4.324 1.00 1.35 510 GLU A O 3
ATOM 1344 N N . ALA A 1 19 ? -5.263 -3.949 3.893 1.00 0.56 511 ALA A N 3
ATOM 1345 C CA . ALA A 1 19 ? -4.009 -3.716 4.625 1.00 0.49 511 ALA A CA 3
ATOM 1346 C C . ALA A 1 19 ? -4.208 -3.634 6.133 1.00 0.47 511 ALA A C 3
ATOM 1347 O O . ALA A 1 19 ? -5.121 -2.975 6.632 1.00 0.69 511 ALA A O 3
ATOM 1354 N N . MET A 1 20 ? -3.327 -4.315 6.858 1.00 0.46 512 MET A N 3
ATOM 1355 C CA . MET A 1 20 ? -3.372 -4.323 8.313 1.00 0.54 512 MET A CA 3
ATOM 1356 C C . MET A 1 20 ? -2.629 -3.113 8.845 1.00 0.47 512 MET A C 3
ATOM 1357 O O . MET A 1 20 ? -3.099 -2.419 9.745 1.00 0.51 512 MET A O 3
ATOM 1371 N N . SER A 1 21 ? -1.455 -2.877 8.288 1.00 0.42 513 SER A N 3
ATOM 1372 C CA . SER A 1 21 ? -0.702 -1.674 8.571 1.00 0.37 513 SER A CA 3
ATOM 1373 C C . SER A 1 21 ? -0.510 -0.854 7.311 1.00 0.29 513 SER A C 3
ATOM 1374 O O . SER A 1 21 ? -0.840 -1.288 6.206 1.00 0.34 513 SER A O 3
ATOM 1382 N N . GLU A 1 22 ? 0.015 0.335 7.497 1.00 0.28 514 GLU A N 3
ATOM 1383 C CA . GLU A 1 22 ? 0.377 1.197 6.399 1.00 0.25 514 GLU A CA 3
ATOM 1384 C C . GLU A 1 22 ? 1.894 1.210 6.281 1.00 0.26 514 GLU A C 3
ATOM 1385 O O . GLU A 1 22 ? 2.580 1.037 7.290 1.00 0.33 514 GLU A O 3
ATOM 1397 N N . CYS A 1 23 ? 2.396 1.397 5.057 1.00 0.26 515 CYS A N 3
ATOM 1398 C CA . CYS A 1 23 ? 3.833 1.322 4.761 1.00 0.29 515 CYS A CA 3
ATOM 1399 C C . CYS A 1 23 ? 4.668 1.946 5.871 1.00 0.28 515 CYS A C 3
ATOM 1400 O O . CYS A 1 23 ? 4.615 3.144 6.088 1.00 0.27 515 CYS A O 3
ATOM 1407 N N . THR A 1 24 ? 5.453 1.123 6.558 1.00 0.30 516 THR A N 3
ATOM 1408 C CA . THR A 1 24 ? 6.137 1.536 7.783 1.00 0.31 516 THR A CA 3
ATOM 1409 C C . THR A 1 24 ? 7.159 2.655 7.550 1.00 0.39 516 THR A C 3
ATOM 1410 O O . THR A 1 24 ? 7.762 3.161 8.500 1.00 0.67 516 THR A O 3
ATOM 1421 N N . GLY A 1 25 ? 7.347 3.045 6.297 1.00 0.34 517 GLY A N 3
ATOM 1422 C CA . GLY A 1 25 ? 8.265 4.120 5.991 1.00 0.39 517 GLY A CA 3
ATOM 1423 C C . GLY A 1 25 ? 7.573 5.468 5.917 1.00 0.36 517 GLY A C 3
ATOM 1424 O O . GLY A 1 25 ? 8.240 6.504 5.840 1.00 0.40 517 GLY A O 3
ATOM 1428 N N . CYS A 1 26 ? 6.240 5.464 5.947 1.00 0.33 518 CYS A N 3
ATOM 1429 C CA . CYS A 1 26 ? 5.480 6.698 5.787 1.00 0.33 518 CYS A CA 3
ATOM 1430 C C . CYS A 1 26 ? 4.015 6.534 6.225 1.00 0.28 518 CYS A C 3
ATOM 1431 O O . CYS A 1 26 ? 3.424 7.430 6.828 1.00 0.31 518 CYS A O 3
ATOM 1438 N N . HIS A 1 27 ? 3.460 5.365 5.906 1.00 0.25 519 HIS A N 3
ATOM 1439 C CA . HIS A 1 27 ? 2.043 5.031 6.082 1.00 0.23 519 HIS A CA 3
ATOM 1440 C C . HIS A 1 27 ? 1.185 5.876 5.141 1.00 0.25 519 HIS A C 3
ATOM 1441 O O . HIS A 1 27 ? 0.029 6.173 5.429 1.00 0.30 519 HIS A O 3
ATOM 1456 N N . LYS A 1 28 ? 1.765 6.249 4.001 1.00 0.25 520 LYS A N 3
ATOM 1457 C CA . LYS A 1 28 ? 1.056 7.031 2.990 1.00 0.28 520 LYS A CA 3
ATOM 1458 C C . LYS A 1 28 ? 0.379 6.121 1.964 1.00 0.28 520 LYS A C 3
ATOM 1459 O O . LYS A 1 28 ? -0.412 6.578 1.136 1.00 0.35 520 LYS A O 3
ATOM 1478 N N . VAL A 1 29 ? 0.694 4.833 2.029 1.00 0.26 521 VAL A N 3
ATOM 1479 C CA . VAL A 1 29 ? 0.132 3.836 1.126 1.00 0.28 521 VAL A CA 3
ATOM 1480 C C . VAL A 1 29 ? -0.132 2.572 1.925 1.00 0.23 521 VAL A C 3
ATOM 1481 O O . VAL A 1 29 ? 0.312 2.466 3.073 1.00 0.23 521 VAL A O 3
ATOM 1494 N N . ASN A 1 30 ? -0.827 1.615 1.340 1.00 0.26 522 ASN A N 3
ATOM 1495 C CA . ASN A 1 30 ? -1.186 0.415 2.070 1.00 0.25 522 ASN A CA 3
ATOM 1496 C C . ASN A 1 30 ? -1.261 -0.800 1.160 1.00 0.25 522 ASN A C 3
ATOM 1497 O O . ASN A 1 30 ? -1.730 -0.724 0.024 1.00 0.30 522 ASN A O 3
ATOM 1508 N N . TYR A 1 31 ? -0.762 -1.915 1.668 1.00 0.28 523 TYR A N 3
ATOM 1509 C CA . TYR A 1 31 ? -0.817 -3.181 0.965 1.00 0.25 523 TYR A CA 3
ATOM 1510 C C . TYR A 1 31 ? -1.141 -4.277 1.965 1.00 0.25 523 TYR A C 3
ATOM 1511 O O . TYR A 1 31 ? -0.684 -4.208 3.107 1.00 0.40 523 TYR A O 3
ATOM 1529 N N . CYS A 1 32 ? -1.931 -5.260 1.565 1.00 0.15 524 CYS A N 3
ATOM 1530 C CA . CYS A 1 32 ? -2.539 -6.169 2.527 1.00 0.18 524 CYS A CA 3
ATOM 1531 C C . CYS A 1 32 ? -1.490 -6.911 3.354 1.00 0.23 524 CYS A C 3
ATOM 1532 O O . CYS A 1 32 ? -1.625 -7.044 4.576 1.00 0.36 524 CYS A O 3
ATOM 1539 N N . SER A 1 33 ? -0.431 -7.340 2.692 1.00 0.20 525 SER A N 3
ATOM 1540 C CA . SER A 1 33 ? 0.635 -8.067 3.358 1.00 0.25 525 SER A CA 3
ATOM 1541 C C . SER A 1 33 ? 1.984 -7.383 3.131 1.00 0.25 525 SER A C 3
ATOM 1542 O O . SER A 1 33 ? 2.063 -6.390 2.405 1.00 0.25 525 SER A O 3
ATOM 1550 N N . THR A 1 34 ? 3.042 -7.889 3.758 1.00 0.29 526 THR A N 3
ATOM 1551 C CA . THR A 1 34 ? 4.354 -7.273 3.654 1.00 0.32 526 THR A CA 3
ATOM 1552 C C . THR A 1 34 ? 4.911 -7.362 2.236 1.00 0.28 526 THR A C 3
ATOM 1553 O O . THR A 1 34 ? 5.459 -6.384 1.716 1.00 0.29 526 THR A O 3
ATOM 1564 N N . PHE A 1 35 ? 4.739 -8.518 1.600 1.00 0.28 527 PHE A N 3
ATOM 1565 C CA . PHE A 1 35 ? 5.311 -8.736 0.278 1.00 0.28 527 PHE A CA 3
ATOM 1566 C C . PHE A 1 35 ? 4.719 -7.766 -0.735 1.00 0.27 527 PHE A C 3
ATOM 1567 O O . PHE A 1 35 ? 5.428 -7.254 -1.595 1.00 0.28 527 PHE A O 3
ATOM 1584 N N . CYS A 1 36 ? 3.428 -7.497 -0.601 1.00 0.30 528 CYS A N 3
ATOM 1585 C CA . CYS A 1 36 ? 2.735 -6.567 -1.468 1.00 0.40 528 CYS A CA 3
ATOM 1586 C C . CYS A 1 36 ? 3.404 -5.197 -1.443 1.00 0.37 528 CYS A C 3
ATOM 1587 O O . CYS A 1 36 ? 3.563 -4.546 -2.476 1.00 0.40 528 CYS A O 3
ATOM 1594 N N . GLN A 1 37 ? 3.812 -4.779 -0.250 1.00 0.36 529 GLN A N 3
ATOM 1595 C CA . GLN A 1 37 ? 4.426 -3.475 -0.057 1.00 0.41 529 GLN A CA 3
ATOM 1596 C C . GLN A 1 37 ? 5.785 -3.437 -0.733 1.00 0.38 529 GLN A C 3
ATOM 1597 O O . GLN A 1 37 ? 6.085 -2.544 -1.517 1.00 0.45 529 GLN A O 3
ATOM 1611 N N . ARG A 1 38 ? 6.578 -4.452 -0.447 1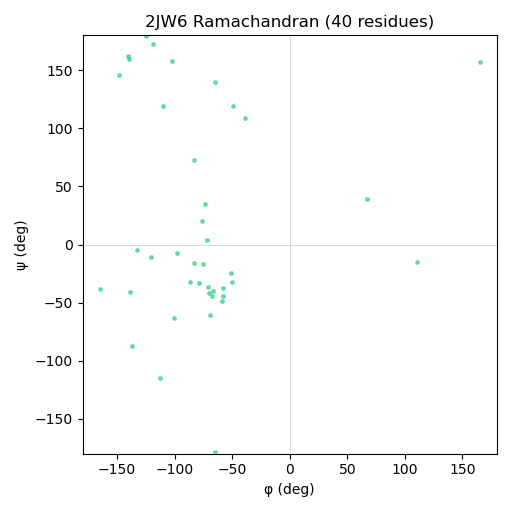.00 0.34 530 ARG A N 3
ATOM 1612 C CA . ARG A 1 38 ? 7.972 -4.489 -0.874 1.00 0.36 530 ARG A CA 3
ATOM 1613 C C . ARG A 1 38 ? 8.093 -4.773 -2.368 1.00 0.34 530 ARG A C 3
ATOM 1614 O O . ARG A 1 38 ? 9.081 -4.396 -2.998 1.00 0.41 530 ARG A O 3
ATOM 1635 N N . LYS A 1 39 ? 7.102 -5.458 -2.927 1.00 0.32 531 LYS A N 3
ATOM 1636 C CA . LYS A 1 39 ? 7.091 -5.754 -4.355 1.00 0.38 531 LYS A CA 3
ATOM 1637 C C . LYS A 1 39 ? 6.699 -4.525 -5.166 1.00 0.40 531 LYS A C 3
ATOM 1638 O O . LYS A 1 39 ? 7.401 -4.135 -6.096 1.00 0.47 531 LYS A O 3
ATOM 1657 N N . ASP A 1 40 ? 5.582 -3.913 -4.798 1.00 0.39 532 ASP A N 3
ATOM 1658 C CA . ASP A 1 40 ? 4.971 -2.861 -5.605 1.00 0.49 532 ASP A CA 3
ATOM 1659 C C . ASP A 1 40 ? 5.692 -1.541 -5.482 1.00 0.47 532 ASP A C 3
ATOM 1660 O O . ASP A 1 40 ? 5.751 -0.768 -6.438 1.00 0.57 532 ASP A O 3
ATOM 1669 N N . TRP A 1 41 ? 6.232 -1.289 -4.301 1.00 0.41 533 TRP A N 3
ATOM 1670 C CA . TRP A 1 41 ? 6.744 0.028 -3.939 1.00 0.50 533 TRP A CA 3
ATOM 1671 C C . TRP A 1 41 ? 7.962 0.444 -4.774 1.00 0.50 533 TRP A C 3
ATOM 1672 O O . TRP A 1 41 ? 8.586 1.460 -4.501 1.00 0.52 533 TRP A O 3
ATOM 1693 N N . LYS A 1 42 ? 8.316 -0.345 -5.774 1.00 0.50 534 LYS A N 3
ATOM 1694 C CA . LYS A 1 42 ? 9.412 0.009 -6.676 1.00 0.52 534 LYS A CA 3
ATOM 1695 C C . LYS A 1 42 ? 9.213 1.408 -7.280 1.00 0.53 534 LYS A C 3
ATOM 1696 O O . LYS A 1 42 ? 10.163 2.023 -7.749 1.00 0.59 534 LYS A O 3
ATOM 1715 N N . ASP A 1 43 ? 7.971 1.890 -7.285 1.00 0.55 535 ASP A N 3
ATOM 1716 C CA . ASP A 1 43 ? 7.670 3.265 -7.688 1.00 0.59 535 ASP A CA 3
ATOM 1717 C C . ASP A 1 43 ? 7.484 4.152 -6.464 1.00 0.51 535 ASP A C 3
ATOM 1718 O O . ASP A 1 43 ? 7.666 5.368 -6.517 1.00 0.56 535 ASP A O 3
ATOM 1727 N N . HIS A 1 44 ? 7.112 3.523 -5.364 1.00 0.45 536 HIS A N 3
ATOM 1728 C CA . HIS A 1 44 ? 6.854 4.217 -4.112 1.00 0.40 536 HIS A CA 3
ATOM 1729 C C . HIS A 1 44 ? 8.156 4.574 -3.381 1.00 0.29 536 HIS A C 3
ATOM 1730 O O . HIS A 1 44 ? 8.213 5.561 -2.656 1.00 0.34 536 HIS A O 3
ATOM 1744 N N . GLN A 1 45 ? 9.193 3.771 -3.583 1.00 0.23 537 GLN A N 3
ATOM 1745 C CA . GLN A 1 45 ? 10.511 4.017 -2.999 1.00 0.26 537 GLN A CA 3
ATOM 1746 C C . GLN A 1 45 ? 11.017 5.412 -3.360 1.00 0.37 537 GLN A C 3
ATOM 1747 O O . GLN A 1 45 ? 11.855 5.983 -2.664 1.00 0.47 537 GLN A O 3
ATOM 1761 N N . HIS A 1 46 ? 10.493 5.945 -4.456 1.00 0.40 538 HIS A N 3
ATOM 1762 C CA . HIS A 1 46 ? 10.886 7.257 -4.947 1.00 0.54 538 HIS A CA 3
ATOM 1763 C C . HIS A 1 46 ? 10.240 8.372 -4.128 1.00 0.60 538 HIS A C 3
ATOM 1764 O O . HIS A 1 46 ? 10.736 9.500 -4.101 1.00 0.72 538 HIS A O 3
ATOM 1778 N N . ILE A 1 47 ? 9.151 8.060 -3.436 1.00 0.54 539 ILE A N 3
ATOM 1779 C CA . ILE A 1 47 ? 8.369 9.090 -2.769 1.00 0.64 539 ILE A CA 3
ATOM 1780 C C . ILE A 1 47 ? 8.333 8.831 -1.270 1.00 0.62 539 ILE A C 3
ATOM 1781 O O . ILE A 1 47 ? 8.062 9.731 -0.475 1.00 0.84 539 ILE A O 3
ATOM 1797 N N . CYS A 1 48 ? 8.636 7.602 -0.884 1.00 0.42 540 CYS A N 3
ATOM 1798 C CA . CYS A 1 48 ? 8.733 7.265 0.515 1.00 0.40 540 CYS A CA 3
ATOM 1799 C C . CYS A 1 48 ? 9.954 7.945 1.118 1.00 0.54 540 CYS A C 3
ATOM 1800 O O . CYS A 1 48 ? 10.947 8.217 0.432 1.00 0.62 540 CYS A O 3
ATOM 1807 N N . GLY A 1 49 ? 9.840 8.247 2.392 1.00 0.69 541 GLY A N 3
ATOM 1808 C CA . GLY A 1 49 ? 10.916 8.885 3.119 1.00 0.89 541 GLY A CA 3
ATOM 1809 C C . GLY A 1 49 ? 11.895 7.880 3.692 1.00 1.57 541 GLY A C 3
ATOM 1810 O O . GLY A 1 49 ? 13.109 8.079 3.623 1.00 2.02 541 GLY A O 3
ATOM 1814 N N . GLN A 1 50 ? 11.371 6.794 4.246 1.00 2.26 542 GLN A N 3
ATOM 1815 C CA . GLN A 1 50 ? 12.209 5.772 4.858 1.00 3.48 542 GLN A CA 3
ATOM 1816 C C . GLN A 1 50 ? 12.471 4.630 3.887 1.00 4.16 542 GLN A C 3
ATOM 1817 O O . GLN A 1 50 ? 11.972 3.519 4.070 1.00 4.68 542 GLN A O 3
ATOM 1831 N N . SER A 1 51 ? 13.247 4.911 2.854 1.00 4.49 543 SER A N 3
ATOM 1832 C CA . SER A 1 51 ? 13.623 3.895 1.887 1.00 5.43 543 SER A CA 3
ATOM 1833 C C . SER A 1 51 ? 14.715 2.990 2.463 1.00 6.28 543 SER A C 3
ATOM 1834 O O . SER A 1 51 ? 15.900 3.144 2.153 1.00 6.92 543 SER A O 3
ATOM 1842 N N . ALA A 1 52 ? 14.306 2.068 3.324 1.00 6.57 544 ALA A N 3
ATOM 1843 C CA . ALA A 1 52 ? 15.225 1.142 3.965 1.00 7.59 544 ALA A CA 3
ATOM 1844 C C . ALA A 1 52 ? 14.560 -0.214 4.159 1.00 8.26 544 ALA A C 3
ATOM 1845 O O . ALA A 1 52 ? 15.004 -1.195 3.525 1.00 8.83 544 ALA A O 3
ATOM 1855 N N . SER A 1 11 ? -8.726 -1.697 -0.717 1.00 0.95 503 SER A N 4
ATOM 1856 C CA . SER A 1 11 ? -7.984 -2.714 -0.017 1.00 0.77 503 SER A CA 4
ATOM 1857 C C . SER A 1 11 ? -6.514 -2.576 -0.365 1.00 0.65 503 SER A C 4
ATOM 1858 O O . SER A 1 11 ? -6.073 -1.481 -0.723 1.00 0.91 503 SER A O 4
ATOM 1866 N N . CYS A 1 12 ? -5.762 -3.667 -0.253 1.00 0.45 504 CYS A N 4
ATOM 1867 C CA . CYS A 1 12 ? -4.396 -3.696 -0.739 1.00 0.34 504 CYS A CA 4
ATOM 1868 C C . CYS A 1 12 ? -4.342 -3.097 -2.137 1.00 0.38 504 CYS A C 4
ATOM 1869 O O . CYS A 1 12 ? -5.144 -3.454 -3.006 1.00 0.47 504 CYS A O 4
ATOM 1876 N N . VAL A 1 13 ? -3.399 -2.195 -2.353 1.00 0.38 505 VAL A N 4
ATOM 1877 C CA . VAL A 1 13 ? -3.213 -1.567 -3.656 1.00 0.44 505 VAL A CA 4
ATOM 1878 C C . VAL A 1 13 ? -2.538 -2.559 -4.615 1.00 0.50 505 VAL A C 4
ATOM 1879 O O . VAL A 1 13 ? -1.926 -2.186 -5.616 1.00 0.63 505 VAL A O 4
ATOM 1892 N N . ASN A 1 14 ? -2.658 -3.841 -4.286 1.00 0.50 506 ASN A N 4
ATOM 1893 C CA . ASN A 1 14 ? -2.043 -4.903 -5.073 1.00 0.58 506 ASN A CA 4
ATOM 1894 C C . ASN A 1 14 ? -2.903 -6.176 -5.083 1.00 0.57 506 ASN A C 4
ATOM 1895 O O . ASN A 1 14 ? -2.928 -6.902 -6.081 1.00 0.67 506 ASN A O 4
ATOM 1906 N N . CYS A 1 15 ? -3.629 -6.445 -3.992 1.00 0.50 507 CYS A N 4
ATOM 1907 C CA . CYS A 1 15 ? -4.408 -7.682 -3.900 1.00 0.56 507 CYS A CA 4
ATOM 1908 C C . CYS A 1 15 ? -5.774 -7.463 -3.225 1.00 0.65 507 CYS A C 4
ATOM 1909 O O . CYS A 1 15 ? -6.751 -7.097 -3.880 1.00 0.81 507 CYS A O 4
ATOM 1916 N N . GLY A 1 16 ? -5.817 -7.678 -1.907 1.00 0.66 508 GLY A N 4
ATOM 1917 C CA . GLY A 1 16 ? -7.072 -7.643 -1.169 1.00 0.84 508 GLY A CA 4
ATOM 1918 C C . GLY A 1 16 ? -6.885 -7.155 0.248 1.00 0.72 508 GLY A C 4
ATOM 1919 O O . GLY A 1 16 ? -5.837 -6.630 0.563 1.00 1.20 508 GLY A O 4
ATOM 1923 N N . ARG A 1 17 ? -7.902 -7.333 1.098 1.00 0.81 509 ARG A N 4
ATOM 1924 C CA . ARG A 1 17 ? -7.804 -6.985 2.526 1.00 1.00 509 ARG A CA 4
ATOM 1925 C C . ARG A 1 17 ? -7.645 -5.470 2.715 1.00 0.78 509 ARG A C 4
ATOM 1926 O O . ARG A 1 17 ? -6.908 -4.819 1.988 1.00 0.64 509 ARG A O 4
ATOM 1947 N N . GLU A 1 18 ? -8.321 -4.898 3.703 1.00 0.87 510 GLU A N 4
ATOM 1948 C CA . GLU A 1 18 ? -8.238 -3.453 3.934 1.00 0.88 510 GLU A CA 4
ATOM 1949 C C . GLU A 1 18 ? -6.914 -3.069 4.604 1.00 0.83 510 GLU A C 4
ATOM 1950 O O . GLU A 1 18 ? -6.807 -2.000 5.211 1.00 1.35 510 GLU A O 4
ATOM 1962 N N . ALA A 1 19 ? -5.927 -3.968 4.493 1.00 0.56 511 ALA A N 4
ATOM 1963 C CA . ALA A 1 19 ? -4.562 -3.743 4.966 1.00 0.49 511 ALA A CA 4
ATOM 1964 C C . ALA A 1 19 ? -4.452 -3.877 6.480 1.00 0.47 511 ALA A C 4
ATOM 1965 O O . ALA A 1 19 ? -5.394 -3.591 7.223 1.00 0.69 511 ALA A O 4
ATOM 1972 N N . MET A 1 20 ? -3.293 -4.341 6.929 1.00 0.46 512 MET A N 4
ATOM 1973 C CA . MET A 1 20 ? -3.021 -4.487 8.352 1.00 0.54 512 MET A CA 4
ATOM 1974 C C . MET A 1 20 ? -2.180 -3.312 8.818 1.00 0.47 512 MET A C 4
ATOM 1975 O O . MET A 1 20 ? -2.564 -2.574 9.722 1.00 0.51 512 MET A O 4
ATOM 1989 N N . SER A 1 21 ? -1.027 -3.145 8.190 1.00 0.42 513 SER A N 4
ATOM 1990 C CA . SER A 1 21 ? -0.217 -1.962 8.401 1.00 0.37 513 SER A CA 4
ATOM 1991 C C . SE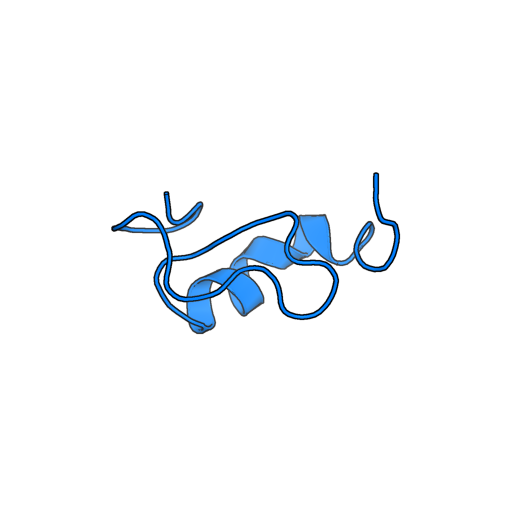R A 1 21 ? -0.090 -1.174 7.113 1.00 0.29 513 SER A C 4
ATOM 1992 O O . SER A 1 21 ? -0.503 -1.623 6.043 1.00 0.34 513 SER A O 4
ATOM 2000 N N . GLU A 1 22 ? 0.492 0.001 7.233 1.00 0.28 514 GLU A N 4
ATOM 2001 C CA . GLU A 1 22 ? 0.744 0.863 6.102 1.00 0.25 514 GLU A CA 4
ATOM 2002 C C . GLU A 1 22 ? 2.227 0.850 5.774 1.00 0.26 514 GLU A C 4
ATOM 2003 O O . GLU A 1 22 ? 3.027 0.419 6.607 1.00 0.33 514 GLU A O 4
ATOM 2015 N N . CYS A 1 23 ? 2.578 1.284 4.561 1.00 0.26 515 CYS A N 4
ATOM 2016 C CA . CYS A 1 23 ? 3.981 1.423 4.153 1.00 0.29 515 CYS A CA 4
ATOM 2017 C C . CYS A 1 23 ? 4.782 2.063 5.280 1.00 0.28 515 CYS A C 4
ATOM 2018 O O . CYS A 1 23 ? 4.660 3.254 5.524 1.00 0.27 515 CYS A O 4
ATOM 2025 N N . THR A 1 24 ? 5.610 1.274 5.953 1.00 0.30 516 THR A N 4
ATOM 2026 C CA . THR A 1 24 ? 6.171 1.661 7.246 1.00 0.31 516 THR A CA 4
ATOM 2027 C C . THR A 1 24 ? 7.116 2.865 7.167 1.00 0.39 516 THR A C 4
ATOM 2028 O O . THR A 1 24 ? 7.604 3.335 8.191 1.00 0.67 516 THR A O 4
ATOM 2039 N N . GLY A 1 25 ? 7.350 3.372 5.968 1.00 0.34 517 GLY A N 4
ATOM 2040 C CA . GLY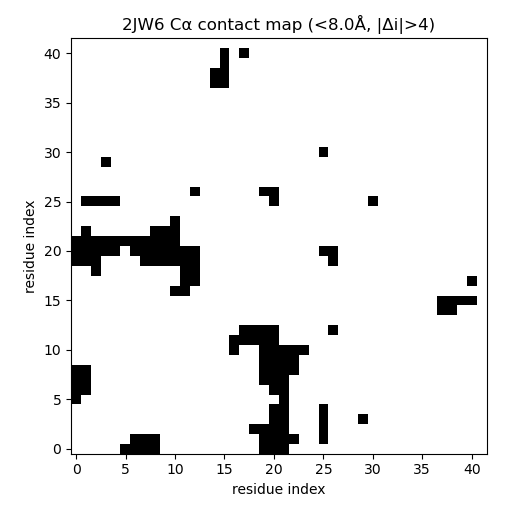 A 1 25 ? 8.183 4.546 5.820 1.00 0.39 517 GLY A CA 4
ATOM 2041 C C . GLY A 1 25 ? 7.376 5.832 5.772 1.00 0.36 517 GLY A C 4
ATOM 2042 O O . GLY A 1 25 ? 7.931 6.920 5.917 1.00 0.40 517 GLY A O 4
ATOM 2046 N N . CYS A 1 26 ? 6.063 5.708 5.600 1.00 0.33 518 CYS A N 4
ATOM 2047 C CA . CYS A 1 26 ? 5.209 6.876 5.418 1.00 0.33 518 CYS A CA 4
ATOM 2048 C C . CYS A 1 26 ? 3.777 6.602 5.881 1.00 0.28 518 CYS A C 4
ATOM 2049 O O . CYS A 1 26 ? 3.140 7.429 6.533 1.00 0.31 518 CYS A O 4
ATOM 2056 N N . HIS A 1 27 ? 3.298 5.414 5.518 1.00 0.25 519 HIS A N 4
ATOM 2057 C CA . HIS A 1 27 ? 1.945 4.948 5.797 1.00 0.23 519 HIS A CA 4
ATOM 2058 C C . HIS A 1 27 ? 0.942 5.744 4.967 1.00 0.25 519 HIS A C 4
ATOM 2059 O O . HIS A 1 27 ? -0.226 5.864 5.325 1.00 0.30 519 HIS A O 4
ATOM 2074 N N . LYS A 1 28 ? 1.422 6.270 3.839 1.00 0.25 520 LYS A N 4
ATOM 2075 C CA . LYS A 1 28 ? 0.574 6.996 2.896 1.00 0.28 520 LYS A CA 4
ATOM 2076 C C . LYS A 1 28 ? -0.074 6.039 1.899 1.00 0.28 520 LYS A C 4
ATOM 2077 O O . LYS A 1 28 ? -0.886 6.446 1.070 1.00 0.35 520 LYS A O 4
ATOM 2096 N N . VAL A 1 29 ? 0.279 4.764 2.003 1.00 0.26 521 VAL A N 4
ATOM 2097 C CA . VAL A 1 29 ? -0.246 3.712 1.140 1.00 0.28 521 VAL A CA 4
ATOM 2098 C C . VAL A 1 29 ? -0.331 2.444 1.969 1.00 0.23 521 VAL A C 4
ATOM 2099 O O . VAL A 1 29 ? 0.262 2.378 3.053 1.00 0.23 521 VAL A O 4
ATOM 2112 N N . ASN A 1 30 ? -1.034 1.437 1.488 1.00 0.26 522 ASN A N 4
ATOM 2113 C CA . ASN A 1 30 ? -1.264 0.256 2.297 1.00 0.25 522 ASN A CA 4
ATOM 2114 C C . ASN A 1 30 ? -1.439 -0.981 1.440 1.00 0.25 522 ASN A C 4
ATOM 2115 O O . ASN A 1 30 ? -1.876 -0.908 0.290 1.00 0.30 522 ASN A O 4
ATOM 2126 N N . TYR A 1 31 ? -1.061 -2.114 2.010 1.00 0.28 523 TYR A N 4
ATOM 2127 C CA . TYR A 1 31 ? -1.103 -3.383 1.307 1.00 0.25 523 TYR A CA 4
ATOM 2128 C C . TYR A 1 31 ? -1.591 -4.485 2.244 1.00 0.25 523 TYR A C 4
ATOM 2129 O O . TYR A 1 31 ? -1.435 -4.368 3.464 1.00 0.40 523 TYR A O 4
ATOM 2147 N N . CYS A 1 32 ? -2.188 -5.532 1.687 1.00 0.15 524 CYS A N 4
ATOM 2148 C CA . CYS A 1 32 ? -2.749 -6.611 2.489 1.00 0.18 524 CYS A CA 4
ATOM 2149 C C . CYS A 1 32 ? -1.672 -7.234 3.382 1.00 0.23 524 CYS A C 4
ATOM 2150 O O . CYS A 1 32 ? -1.842 -7.358 4.600 1.00 0.36 524 CYS A O 4
ATOM 2157 N N . SER A 1 33 ? -0.559 -7.600 2.760 1.00 0.20 525 SER A N 4
ATOM 2158 C CA . SER A 1 33 ? 0.558 -8.195 3.467 1.00 0.25 525 SER A CA 4
ATOM 2159 C C . SER A 1 33 ? 1.853 -7.437 3.163 1.00 0.25 525 SER A C 4
ATOM 2160 O O . SER A 1 33 ? 1.832 -6.410 2.483 1.00 0.25 525 SER A O 4
ATOM 2168 N N . THR A 1 34 ? 2.973 -7.937 3.666 1.00 0.29 526 THR A N 4
ATOM 2169 C CA . THR A 1 34 ? 4.261 -7.282 3.496 1.00 0.32 526 THR A CA 4
ATOM 2170 C C . THR A 1 34 ? 4.771 -7.338 2.052 1.00 0.28 526 THR A C 4
ATOM 2171 O O . THR A 1 34 ? 5.347 -6.365 1.560 1.00 0.29 526 THR A O 4
ATOM 2182 N N . PHE A 1 35 ? 4.557 -8.466 1.371 1.00 0.28 527 PHE A N 4
ATOM 2183 C CA . PHE A 1 35 ? 5.185 -8.696 0.067 1.00 0.28 527 PHE A CA 4
ATOM 2184 C C . PHE A 1 35 ? 4.820 -7.611 -0.944 1.00 0.27 527 PHE A C 4
ATOM 2185 O O . PHE A 1 35 ? 5.683 -7.121 -1.665 1.00 0.28 527 PHE A O 4
ATOM 2202 N N . CYS A 1 36 ? 3.556 -7.220 -0.971 1.00 0.30 528 CYS A N 4
ATOM 2203 C CA . CYS A 1 36 ? 3.081 -6.199 -1.892 1.00 0.40 528 CYS A CA 4
ATOM 2204 C C . CYS A 1 36 ? 3.778 -4.871 -1.648 1.00 0.37 528 CYS A C 4
ATOM 2205 O O . CYS A 1 36 ? 4.088 -4.131 -2.580 1.00 0.40 528 CYS A O 4
ATOM 2212 N N . GLN A 1 37 ? 4.045 -4.603 -0.382 1.00 0.36 529 GLN A N 4
ATOM 2213 C CA . GLN A 1 37 ? 4.629 -3.348 0.032 1.00 0.41 529 GLN A CA 4
ATOM 2214 C C . GLN A 1 3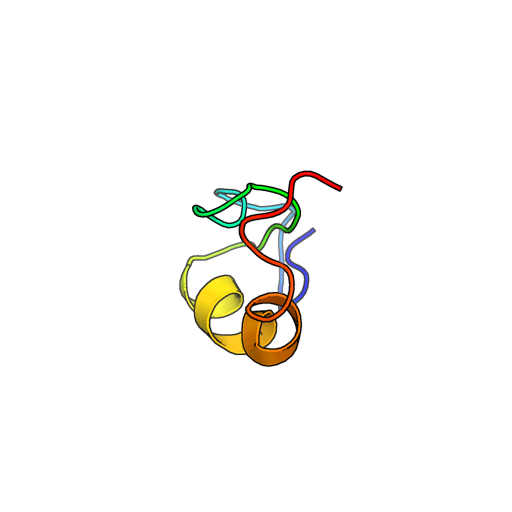7 ? 6.043 -3.260 -0.503 1.00 0.38 529 GLN A C 4
ATOM 2215 O O . GLN A 1 37 ? 6.459 -2.243 -1.038 1.00 0.45 529 GLN A O 4
ATOM 2229 N N . ARG A 1 38 ? 6.779 -4.346 -0.351 1.00 0.34 530 ARG A N 4
ATOM 2230 C CA . ARG A 1 38 ? 8.161 -4.400 -0.804 1.00 0.36 530 ARG A CA 4
ATOM 2231 C C . ARG A 1 38 ? 8.266 -4.537 -2.318 1.00 0.34 530 ARG A C 4
ATOM 2232 O O . ARG A 1 38 ? 9.104 -3.891 -2.943 1.00 0.41 530 ARG A O 4
ATOM 2253 N N . LYS A 1 39 ? 7.416 -5.371 -2.903 1.00 0.32 531 LYS A N 4
ATOM 2254 C CA . LYS A 1 39 ? 7.495 -5.680 -4.329 1.00 0.38 531 LYS A CA 4
ATOM 2255 C C . LYS A 1 39 ? 7.072 -4.504 -5.203 1.00 0.40 531 LYS A C 4
ATOM 2256 O O . LYS A 1 39 ? 7.711 -4.210 -6.212 1.00 0.47 531 LYS A O 4
ATOM 2275 N N . ASP A 1 40 ? 5.991 -3.844 -4.825 1.00 0.39 532 ASP A N 4
ATOM 2276 C CA . ASP A 1 40 ? 5.392 -2.808 -5.661 1.00 0.49 532 ASP A CA 4
ATOM 2277 C C . ASP A 1 40 ? 6.005 -1.435 -5.431 1.00 0.47 532 ASP A C 4
ATOM 2278 O O . ASP A 1 40 ? 5.960 -0.570 -6.306 1.00 0.57 532 ASP A O 4
ATOM 2287 N N . TRP A 1 41 ? 6.601 -1.240 -4.267 1.00 0.41 533 TRP A N 4
ATOM 2288 C CA . TRP A 1 41 ? 7.102 0.074 -3.879 1.00 0.50 533 TRP A CA 4
ATOM 2289 C C . TRP A 1 41 ? 8.365 0.468 -4.649 1.00 0.50 533 TRP A C 4
ATOM 2290 O O . TRP A 1 41 ? 8.957 1.503 -4.375 1.00 0.52 533 TRP A O 4
ATOM 2311 N N . LYS A 1 42 ? 8.779 -0.349 -5.606 1.00 0.50 534 LYS A N 4
ATOM 2312 C CA . LYS A 1 42 ? 9.972 -0.054 -6.403 1.00 0.52 534 LYS A CA 4
ATOM 2313 C C . LYS A 1 42 ? 9.876 1.330 -7.053 1.00 0.53 534 LYS A C 4
ATOM 2314 O O . LYS A 1 42 ? 10.888 1.943 -7.378 1.00 0.59 534 LYS A O 4
ATOM 2333 N N . ASP A 1 43 ? 8.651 1.808 -7.247 1.00 0.55 535 ASP A N 4
ATOM 2334 C CA . ASP A 1 43 ? 8.422 3.160 -7.752 1.00 0.59 535 ASP A CA 4
ATOM 2335 C C . ASP A 1 43 ? 8.175 4.129 -6.596 1.00 0.51 535 ASP A C 4
ATOM 2336 O O . ASP A 1 43 ? 8.527 5.304 -6.658 1.00 0.56 535 ASP A O 4
ATOM 2345 N N . HIS A 1 44 ? 7.588 3.610 -5.531 1.00 0.45 536 HIS A N 4
ATOM 2346 C CA . HIS A 1 44 ? 7.222 4.416 -4.374 1.00 0.40 536 HIS A CA 4
ATOM 2347 C C . HIS A 1 44 ? 8.440 4.741 -3.486 1.00 0.29 536 HIS A C 4
ATOM 2348 O O . HIS A 1 44 ? 8.463 5.770 -2.816 1.00 0.34 536 HIS A O 4
ATOM 2362 N N . GLN A 1 45 ? 9.439 3.858 -3.475 1.00 0.23 537 GLN A N 4
ATOM 2363 C CA . GLN A 1 45 ? 10.669 4.049 -2.691 1.00 0.26 537 GLN A CA 4
ATOM 2364 C C . GLN A 1 45 ? 11.282 5.426 -2.934 1.00 0.37 537 GLN A C 4
ATOM 2365 O O . GLN A 1 45 ? 11.991 5.968 -2.083 1.00 0.47 537 GLN A O 4
ATOM 2379 N N . HIS A 1 46 ? 10.977 5.988 -4.091 1.00 0.40 538 HIS A N 4
ATOM 2380 C CA . HIS A 1 46 ? 11.521 7.267 -4.502 1.00 0.54 538 HIS A CA 4
ATOM 2381 C C . HIS A 1 46 ? 10.799 8.416 -3.805 1.00 0.60 538 HIS A C 4
ATOM 2382 O O . HIS A 1 46 ? 11.322 9.525 -3.732 1.00 0.72 538 HIS A O 4
ATOM 2396 N N . ILE A 1 47 ? 9.607 8.152 -3.275 1.00 0.54 539 ILE A N 4
ATOM 2397 C CA . ILE A 1 47 ? 8.771 9.218 -2.740 1.00 0.64 539 ILE A CA 4
ATOM 2398 C C . ILE A 1 47 ? 8.488 8.992 -1.267 1.00 0.62 539 ILE A C 4
ATOM 2399 O O . ILE A 1 47 ? 7.888 9.839 -0.602 1.00 0.84 539 ILE A O 4
ATOM 2415 N N . CYS A 1 48 ? 8.927 7.849 -0.757 1.00 0.42 540 CYS A N 4
ATOM 2416 C CA . CYS A 1 48 ? 8.691 7.519 0.631 1.00 0.40 540 CYS A CA 4
ATOM 2417 C C . CYS A 1 48 ? 9.553 8.384 1.529 1.00 0.54 540 CYS A C 4
ATOM 2418 O O . CYS A 1 48 ? 10.709 8.687 1.218 1.00 0.62 540 CYS A O 4
ATOM 2425 N N . GLY A 1 49 ? 8.979 8.767 2.641 1.00 0.69 541 GLY A N 4
ATOM 2426 C CA . GLY A 1 49 ? 9.710 9.508 3.645 1.00 0.89 541 GLY A CA 4
ATOM 2427 C C . GLY A 1 49 ? 10.344 8.590 4.671 1.00 1.57 541 GLY A C 4
ATOM 2428 O O . GLY A 1 49 ? 10.350 8.889 5.866 1.00 2.02 541 GLY A O 4
ATOM 2432 N N . GLN A 1 50 ? 10.883 7.470 4.201 1.00 2.26 542 GLN A N 4
ATOM 2433 C CA . GLN A 1 50 ? 11.472 6.471 5.078 1.00 3.48 542 GLN A CA 4
ATOM 2434 C C . GLN A 1 50 ? 12.875 6.887 5.520 1.00 4.16 542 GLN A C 4
ATOM 2435 O O . GLN A 1 50 ? 13.881 6.307 5.103 1.00 4.68 542 GLN A O 4
ATOM 2449 N N . SER A 1 51 ? 12.931 7.914 6.344 1.00 4.49 543 SER A N 4
ATOM 2450 C CA . SER A 1 51 ? 14.175 8.353 6.941 1.00 5.43 543 SER A CA 4
ATOM 2451 C C . SER A 1 51 ? 14.270 7.843 8.376 1.00 6.28 543 SER A C 4
ATOM 2452 O O . SER A 1 51 ? 15.310 7.958 9.029 1.00 6.92 543 SER A O 4
ATOM 2460 N N . ALA A 1 52 ? 13.172 7.268 8.851 1.00 6.57 544 ALA A N 4
ATOM 2461 C CA . ALA A 1 52 ? 13.104 6.701 10.189 1.00 7.59 544 ALA A CA 4
ATOM 2462 C C . ALA A 1 52 ? 12.006 5.648 10.252 1.00 8.26 544 ALA A C 4
ATOM 2463 O O . ALA A 1 52 ? 10.828 6.024 10.405 1.00 8.83 544 ALA A O 4
ATOM 2473 N N . SER A 1 11 ? -8.064 -0.730 -0.180 1.00 0.95 503 SER A N 5
ATOM 2474 C CA . SER A 1 11 ? -7.579 -1.968 0.366 1.00 0.77 503 SER A CA 5
ATOM 2475 C C . SER A 1 11 ? -6.128 -2.134 -0.033 1.00 0.65 503 SER A C 5
ATOM 2476 O O . SER A 1 11 ? -5.409 -1.139 -0.142 1.00 0.91 503 SER A O 5
ATOM 2484 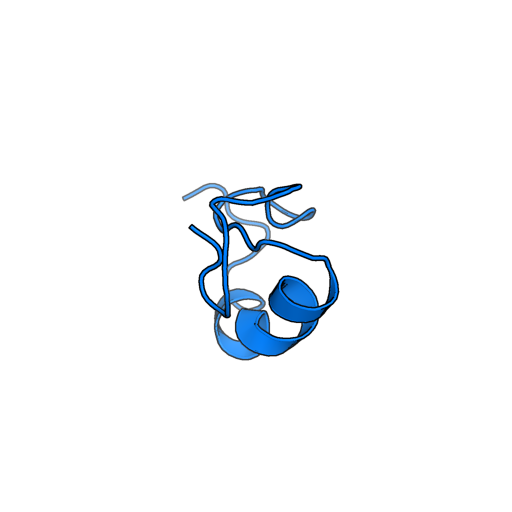N N . CYS A 1 12 ? -5.676 -3.360 -0.230 1.00 0.45 504 CYS A N 5
ATOM 2485 C CA . CYS A 1 12 ? -4.360 -3.549 -0.782 1.00 0.34 504 CYS A CA 5
ATOM 2486 C C . CYS A 1 12 ? -4.331 -2.929 -2.167 1.00 0.38 504 CYS A C 5
ATOM 2487 O O . CYS A 1 12 ? -5.124 -3.294 -3.039 1.00 0.47 504 CYS A O 5
ATOM 2494 N N . VAL A 1 13 ? -3.425 -1.988 -2.367 1.00 0.38 505 VAL A N 5
ATOM 2495 C CA . VAL A 1 13 ? -3.244 -1.364 -3.668 1.00 0.44 505 VAL A CA 5
ATOM 2496 C C . VAL A 1 13 ? -2.528 -2.348 -4.607 1.00 0.50 505 VAL A C 5
ATOM 2497 O O . VAL A 1 13 ? -1.943 -1.969 -5.622 1.00 0.63 505 VAL A O 5
ATOM 2510 N N . ASN A 1 14 ? -2.597 -3.629 -4.261 1.00 0.50 506 ASN A N 5
ATOM 2511 C CA . ASN A 1 14 ? -1.850 -4.654 -4.984 1.00 0.58 506 ASN A CA 5
ATOM 2512 C C . ASN A 1 14 ? -2.637 -5.967 -5.114 1.00 0.57 506 ASN A C 5
ATOM 2513 O O . ASN A 1 14 ? -2.600 -6.603 -6.170 1.00 0.67 506 ASN A O 5
ATOM 2524 N N . CYS A 1 15 ? -3.372 -6.372 -4.075 1.00 0.50 507 CYS A N 5
ATOM 2525 C CA . CYS A 1 15 ? -4.062 -7.662 -4.128 1.00 0.56 507 CYS A CA 5
ATOM 2526 C C . CYS A 1 15 ? -5.494 -7.584 -3.604 1.00 0.65 507 CYS A C 5
ATOM 2527 O O . CYS A 1 15 ? -6.443 -7.513 -4.386 1.00 0.81 507 CYS A O 5
ATOM 2534 N N . GLY A 1 16 ? -5.644 -7.589 -2.278 1.00 0.66 508 GLY A N 5
ATOM 2535 C CA . GLY A 1 16 ? -6.946 -7.838 -1.694 1.00 0.84 508 GLY A CA 5
ATOM 2536 C C . GLY A 1 16 ? -7.245 -7.043 -0.446 1.00 0.72 508 GLY A C 5
ATOM 2537 O O . GLY A 1 16 ? -7.688 -5.906 -0.517 1.00 1.20 508 GLY A O 5
ATOM 2541 N N . ARG A 1 17 ? -6.970 -7.671 0.693 1.00 0.81 509 ARG A N 5
ATOM 2542 C CA . ARG A 1 17 ? -7.407 -7.204 2.009 1.00 1.00 509 ARG A CA 5
ATOM 2543 C C . ARG A 1 17 ? -7.068 -5.745 2.272 1.00 0.78 509 ARG A C 5
ATOM 2544 O O . ARG A 1 17 ? -6.166 -5.181 1.662 1.00 0.64 509 ARG A O 5
ATOM 2565 N N . GLU A 1 18 ? -7.779 -5.166 3.234 1.00 0.87 510 GLU A N 5
ATOM 2566 C CA . GLU A 1 18 ? -7.703 -3.735 3.533 1.00 0.88 510 GLU A CA 5
ATOM 2567 C C . GLU A 1 18 ? -6.411 -3.354 4.244 1.00 0.83 510 GLU A C 5
ATOM 2568 O O . GLU A 1 18 ? -6.325 -2.290 4.865 1.00 1.35 510 GLU A O 5
ATOM 2580 N N . ALA A 1 19 ? -5.424 -4.239 4.147 1.00 0.56 511 ALA A N 5
ATOM 2581 C CA . ALA A 1 19 ? -4.092 -4.026 4.712 1.00 0.49 511 ALA A CA 5
ATOM 2582 C C . ALA A 1 19 ? -4.098 -4.156 6.228 1.00 0.47 511 ALA A C 5
ATOM 2583 O O . ALA A 1 19 ? -5.125 -3.972 6.885 1.00 0.69 511 ALA A O 5
ATOM 2590 N N . MET A 1 20 ? -2.945 -4.491 6.779 1.00 0.46 512 MET A N 5
ATOM 2591 C CA . MET A 1 20 ? -2.778 -4.571 8.218 1.00 0.54 512 MET A CA 5
ATOM 2592 C C . MET A 1 20 ? -2.279 -3.230 8.708 1.00 0.47 512 MET A C 5
ATOM 2593 O O . MET A 1 20 ? -2.957 -2.526 9.461 1.00 0.51 512 MET A O 5
ATOM 2607 N N . SER A 1 21 ? -1.094 -2.878 8.251 1.00 0.42 513 SER A N 5
ATOM 2608 C CA . SER A 1 21 ? -0.539 -1.566 8.484 1.00 0.37 513 SER A CA 5
ATOM 2609 C C . SER A 1 21 ? -0.340 -0.843 7.164 1.00 0.29 513 SER A C 5
ATOM 2610 O O . SER A 1 21 ? -0.514 -1.422 6.090 1.00 0.34 513 SER A O 5
ATOM 2618 N N . GLU A 1 22 ? 0.006 0.425 7.251 1.00 0.28 514 GLU A N 5
ATOM 2619 C CA . GLU A 1 22 ? 0.372 1.196 6.083 1.00 0.25 514 GLU A CA 5
ATOM 2620 C C . GLU A 1 22 ? 1.866 1.054 5.838 1.00 0.26 514 GLU A C 5
ATOM 2621 O O . GLU A 1 22 ? 2.596 0.654 6.745 1.00 0.33 514 GLU A O 5
ATOM 2633 N N . CYS A 1 23 ? 2.290 1.365 4.611 1.00 0.26 515 CYS A N 5
ATOM 2634 C CA . CYS A 1 23 ? 3.701 1.299 4.217 1.00 0.29 515 CYS A CA 5
ATOM 2635 C C . CYS A 1 23 ? 4.599 1.819 5.334 1.00 0.28 515 CYS A C 5
ATOM 2636 O O . CYS A 1 23 ? 4.652 3.013 5.584 1.00 0.27 515 CYS A O 5
ATOM 2643 N N . THR A 1 24 ? 5.311 0.911 5.990 1.00 0.30 516 THR A N 5
ATOM 2644 C CA . THR A 1 24 ? 6.008 1.219 7.237 1.00 0.31 516 THR A CA 5
ATOM 2645 C C . THR A 1 24 ? 7.033 2.347 7.092 1.00 0.39 516 THR A C 5
ATOM 2646 O O . THR A 1 24 ? 7.466 2.933 8.083 1.00 0.67 516 THR A O 5
ATOM 2657 N N . GLY A 1 25 ? 7.400 2.671 5.859 1.00 0.34 517 GLY A N 5
ATOM 2658 C CA . GLY A 1 25 ? 8.355 3.734 5.633 1.00 0.39 517 GLY A CA 5
ATOM 2659 C C . GLY A 1 25 ? 7.725 5.119 5.644 1.00 0.36 517 GLY A C 5
ATOM 2660 O O . GLY A 1 25 ? 8.440 6.123 5.695 1.00 0.40 517 GLY A O 5
ATOM 2664 N N . CYS A 1 26 ? 6.393 5.189 5.629 1.00 0.33 518 CYS A N 5
ATOM 2665 C CA . CYS A 1 26 ? 5.713 6.477 5.498 1.00 0.33 518 CYS A CA 5
ATOM 2666 C C . CYS A 1 26 ? 4.253 6.416 5.962 1.00 0.28 518 CYS A C 5
ATOM 2667 O O . CYS A 1 26 ? 3.753 7.333 6.614 1.00 0.31 518 CYS A O 5
ATOM 2674 N N . HIS A 1 27 ? 3.595 5.318 5.596 1.00 0.25 519 HIS A N 5
ATOM 2675 C CA . HIS A 1 27 ? 2.169 5.086 5.823 1.00 0.23 519 HIS A CA 5
ATOM 2676 C C . HIS A 1 27 ? 1.338 5.979 4.908 1.00 0.25 519 HIS A C 5
ATOM 2677 O O . HIS A 1 27 ? 0.243 6.405 5.253 1.00 0.30 519 HIS A O 5
ATOM 2692 N N . LYS A 1 28 ? 1.889 6.263 3.730 1.00 0.25 520 LYS A N 5
ATOM 2693 C CA . LYS A 1 28 ? 1.175 7.025 2.707 1.00 0.28 520 LYS A CA 5
ATOM 2694 C C . LYS A 1 28 ? 0.369 6.098 1.797 1.00 0.28 520 LYS A C 5
ATOM 2695 O O . LYS A 1 28 ? -0.445 6.559 0.998 1.00 0.35 520 LYS A O 5
ATOM 2714 N N . VAL A 1 29 ? 0.585 4.794 1.941 1.00 0.26 521 VAL A N 5
ATOM 2715 C CA . VAL A 1 29 ? -0.090 3.778 1.129 1.00 0.28 521 VAL A CA 5
ATOM 2716 C C . VAL A 1 29 ? -0.278 2.534 1.986 1.00 0.23 521 VAL A C 5
ATOM 2717 O O . VAL A 1 29 ? 0.164 2.515 3.134 1.00 0.23 521 VAL A O 5
ATOM 2730 N N . ASN A 1 30 ? -0.901 1.497 1.447 1.00 0.26 522 ASN A N 5
ATOM 2731 C CA . ASN A 1 30 ? -1.162 0.295 2.230 1.00 0.25 522 ASN A CA 5
ATOM 2732 C C . ASN A 1 30 ? -1.318 -0.923 1.340 1.00 0.25 522 ASN A C 5
ATOM 2733 O O . ASN A 1 30 ? -1.774 -0.827 0.199 1.00 0.30 522 ASN A O 5
ATOM 2744 N N . TYR A 1 31 ? -0.917 -2.068 1.876 1.00 0.28 523 TYR A N 5
ATOM 2745 C CA . TYR A 1 31 ? -0.982 -3.327 1.155 1.00 0.25 523 TYR A CA 5
ATOM 2746 C C . TYR A 1 31 ? -1.467 -4.432 2.088 1.00 0.25 523 TYR A C 5
ATOM 2747 O O . TYR A 1 31 ? -1.168 -4.393 3.284 1.00 0.40 523 TYR A O 5
ATOM 2765 N N . CYS A 1 32 ? -2.230 -5.385 1.556 1.00 0.15 524 CYS A N 5
ATOM 2766 C CA . CYS A 1 32 ? -2.883 -6.408 2.374 1.00 0.18 524 CYS A CA 5
ATOM 2767 C C . CYS A 1 32 ? -1.883 -7.078 3.324 1.00 0.23 524 CYS A C 5
ATOM 2768 O O . CYS A 1 32 ? -2.136 -7.222 4.525 1.00 0.36 524 CYS A O 5
ATOM 2775 N N . SER A 1 33 ? -0.744 -7.458 2.765 1.00 0.20 525 SER A N 5
ATOM 2776 C CA . SER A 1 33 ? 0.347 -8.030 3.536 1.00 0.25 525 SER A CA 5
ATOM 2777 C C . SER A 1 33 ? 1.651 -7.277 3.285 1.00 0.25 525 SER A C 5
ATOM 2778 O O . SER A 1 33 ? 1.673 -6.302 2.533 1.00 0.25 525 SER A O 5
ATOM 2786 N N . THR A 1 34 ? 2.732 -7.717 3.914 1.00 0.29 526 THR A N 5
ATOM 2787 C CA . THR A 1 34 ? 4.025 -7.056 3.773 1.00 0.32 526 THR A CA 5
ATOM 2788 C C . THR A 1 34 ? 4.615 -7.204 2.364 1.00 0.28 526 THR A C 5
ATOM 2789 O O . THR A 1 34 ? 5.214 -6.259 1.839 1.00 0.29 526 THR A O 5
ATOM 2800 N N . PHE A 1 35 ? 4.442 -8.374 1.747 1.00 0.28 527 PHE A N 5
ATOM 2801 C CA . PHE A 1 35 ? 5.135 -8.679 0.494 1.00 0.28 527 PHE A CA 5
ATOM 2802 C C . PHE A 1 35 ? 4.814 -7.670 -0.608 1.00 0.27 527 PHE A C 5
ATOM 2803 O O . PHE A 1 35 ? 5.709 -7.260 -1.348 1.00 0.28 527 PHE A O 5
ATOM 2820 N N . CYS A 1 36 ? 3.559 -7.246 -0.692 1.00 0.30 528 CYS A N 5
ATOM 2821 C CA . CYS A 1 36 ? 3.136 -6.320 -1.728 1.00 0.40 528 CYS A CA 5
ATOM 2822 C C . CYS A 1 36 ? 3.835 -4.976 -1.587 1.00 0.37 528 CYS A C 5
ATOM 2823 O O . CYS A 1 36 ? 4.120 -4.311 -2.579 1.00 0.40 528 CYS A O 5
ATOM 2830 N N . GLN A 1 37 ? 4.132 -4.602 -0.354 1.00 0.36 529 GLN A N 5
ATOM 2831 C CA . GLN A 1 37 ? 4.681 -3.293 -0.067 1.00 0.41 529 GLN A CA 5
ATOM 2832 C C . GLN A 1 37 ? 6.079 -3.194 -0.641 1.00 0.38 529 GLN A C 5
ATOM 2833 O O . GLN A 1 37 ? 6.380 -2.327 -1.450 1.00 0.45 529 GLN A O 5
ATOM 2847 N N . ARG A 1 38 ? 6.908 -4.134 -0.240 1.00 0.34 530 ARG A N 5
ATOM 2848 C CA . ARG A 1 38 ? 8.315 -4.109 -0.595 1.00 0.36 530 ARG A CA 5
ATOM 2849 C C . ARG A 1 38 ? 8.534 -4.501 -2.052 1.00 0.34 530 ARG A C 5
ATOM 2850 O O . ARG A 1 38 ? 9.517 -4.101 -2.667 1.00 0.41 530 ARG A O 5
ATOM 2871 N N . LYS A 1 39 ? 7.616 -5.283 -2.598 1.00 0.32 531 LYS A N 5
ATOM 2872 C CA . LYS A 1 39 ? 7.728 -5.755 -3.974 1.00 0.38 531 LYS A CA 5
ATOM 2873 C C . LYS A 1 39 ? 7.325 -4.670 -4.960 1.00 0.40 531 LYS A C 5
ATOM 2874 O O . LYS A 1 39 ? 7.954 -4.487 -6.001 1.00 0.47 531 LYS A O 5
ATOM 2893 N N . ASP A 1 40 ? 6.262 -3.965 -4.628 1.00 0.39 532 ASP A N 5
ATOM 2894 C CA . ASP A 1 40 ? 5.663 -2.985 -5.535 1.00 0.49 532 ASP A CA 5
ATOM 2895 C C . ASP A 1 40 ? 6.361 -1.642 -5.477 1.00 0.47 532 ASP A C 5
ATOM 2896 O O . ASP A 1 40 ? 6.417 -0.911 -6.467 1.00 0.57 532 ASP A O 5
ATOM 2905 N N . TRP A 1 41 ? 6.888 -1.337 -4.306 1.00 0.41 533 TRP A N 5
ATOM 2906 C CA . TRP A 1 41 ? 7.315 0.009 -3.966 1.00 0.50 533 TRP A CA 5
ATOM 2907 C C . TRP A 1 41 ? 8.525 0.503 -4.779 1.00 0.50 533 TRP A C 5
ATOM 2908 O O . TRP A 1 41 ? 9.040 1.570 -4.512 1.00 0.52 533 TRP A O 5
ATOM 2929 N N . LYS A 1 42 ? 8.996 -0.260 -5.751 1.00 0.50 534 LYS A N 5
ATOM 2930 C CA . LYS A 1 42 ? 10.094 0.204 -6.606 1.00 0.52 534 LYS A CA 5
ATOM 2931 C C . LYS A 1 42 ? 9.740 1.513 -7.308 1.00 0.53 534 LYS A C 5
ATOM 2932 O O . LYS A 1 42 ? 10.614 2.254 -7.753 1.00 0.59 534 LYS A O 5
ATOM 2951 N N . ASP A 1 43 ? 8.454 1.784 -7.392 1.00 0.55 535 ASP A N 5
ATOM 2952 C CA . ASP A 1 43 ? 7.964 3.060 -7.903 1.00 0.59 535 ASP A CA 5
ATOM 2953 C C . ASP A 1 43 ? 7.647 4.011 -6.746 1.00 0.51 535 ASP A C 5
ATOM 2954 O O . ASP A 1 43 ? 7.639 5.234 -6.895 1.00 0.56 535 ASP A O 5
ATOM 2963 N N . HIS A 1 44 ? 7.391 3.420 -5.590 1.00 0.45 536 HIS A N 5
ATOM 2964 C CA . HIS A 1 44 ? 7.022 4.158 -4.387 1.00 0.40 536 HIS A CA 5
ATOM 2965 C C . HIS A 1 44 ? 8.246 4.643 -3.578 1.00 0.29 536 HIS A C 5
ATOM 2966 O O . HIS A 1 44 ? 8.172 5.666 -2.911 1.00 0.34 536 HIS A O 5
ATOM 2980 N N . GLN A 1 45 ? 9.343 3.887 -3.615 1.00 0.23 537 GLN A N 5
ATOM 2981 C CA . GLN A 1 45 ? 10.597 4.224 -2.915 1.00 0.26 537 GLN A CA 5
ATOM 2982 C C . GLN A 1 45 ? 10.989 5.694 -3.111 1.00 0.37 537 GLN A C 5
ATOM 2983 O O . GLN A 1 45 ? 11.702 6.274 -2.295 1.00 0.47 537 GLN A O 5
ATOM 2997 N N . HIS A 1 46 ? 10.511 6.275 -4.201 1.00 0.40 538 HIS A N 5
ATOM 2998 C CA . HIS A 1 46 ? 10.811 7.655 -4.554 1.00 0.54 538 HIS A CA 5
ATOM 2999 C C . HIS A 1 46 ? 9.963 8.627 -3.732 1.00 0.60 538 HIS A C 5
ATOM 3000 O O . HIS A 1 46 ? 10.317 9.795 -3.577 1.00 0.72 538 HIS A O 5
ATOM 3014 N N . ILE A 1 47 ? 8.843 8.141 -3.210 1.00 0.54 539 ILE A N 5
ATOM 3015 C CA . ILE A 1 47 ? 7.883 9.001 -2.531 1.00 0.64 539 ILE A CA 5
ATOM 3016 C C . ILE A 1 47 ? 7.677 8.559 -1.088 1.00 0.62 539 ILE A C 5
ATOM 3017 O O . ILE A 1 47 ? 6.763 9.031 -0.403 1.00 0.84 539 ILE A O 5
ATOM 3033 N N . CYS A 1 48 ? 8.515 7.648 -0.621 1.00 0.42 540 CYS A N 5
ATOM 3034 C CA . CYS A 1 48 ? 8.409 7.180 0.743 1.00 0.40 540 CYS A CA 5
ATOM 3035 C C . CYS A 1 48 ? 9.126 8.151 1.667 1.00 0.54 540 CYS A C 5
ATOM 3036 O O . CYS A 1 48 ? 10.323 8.401 1.519 1.00 0.62 540 CYS A O 5
ATOM 3043 N N . GLY A 1 49 ? 8.370 8.715 2.591 1.00 0.69 541 GLY A N 5
ATOM 3044 C CA . GLY A 1 49 ? 8.913 9.682 3.529 1.00 0.89 541 GLY A CA 5
ATOM 3045 C C . GLY A 1 49 ? 8.997 11.060 2.910 1.00 1.57 541 GLY A C 5
ATOM 3046 O O . GLY A 1 49 ? 8.562 12.053 3.495 1.00 2.02 541 GLY A O 5
ATOM 3050 N N . GLN A 1 50 ? 9.531 11.103 1.706 1.00 2.26 542 GLN A N 5
ATOM 3051 C CA . GLN A 1 50 ? 9.663 12.331 0.950 1.00 3.48 542 GLN A CA 5
ATOM 3052 C C . GLN A 1 50 ? 8.365 12.588 0.193 1.00 4.16 542 GLN A C 5
ATOM 3053 O O . GLN A 1 50 ? 7.654 11.649 -0.162 1.00 4.68 542 GLN A O 5
ATOM 3067 N N . SER A 1 51 ? 8.039 13.845 -0.021 1.00 4.49 543 SER A N 5
ATOM 3068 C CA . SER A 1 51 ? 6.822 14.197 -0.735 1.00 5.43 543 SER A CA 5
ATOM 3069 C C . SER A 1 51 ? 7.147 14.938 -2.028 1.00 6.28 543 SER A C 5
ATOM 3070 O O . SER A 1 51 ? 6.538 14.681 -3.068 1.00 6.92 543 SER A O 5
ATOM 3078 N N . ALA A 1 52 ? 8.118 15.839 -1.961 1.00 6.57 544 ALA A N 5
ATOM 3079 C CA . ALA A 1 52 ? 8.547 16.595 -3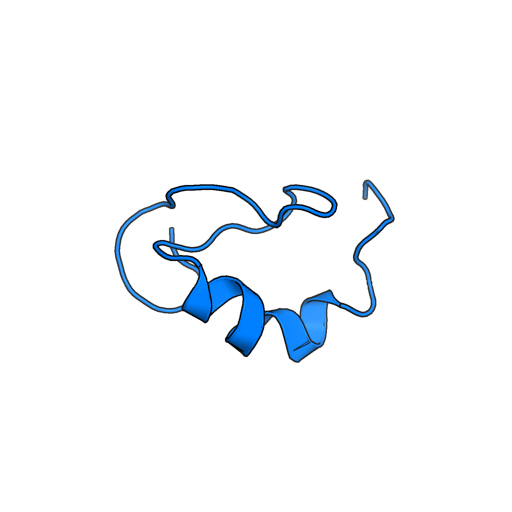.128 1.00 7.59 544 ALA A CA 5
ATOM 3080 C C . ALA A 1 52 ? 9.894 17.250 -2.861 1.00 8.26 544 ALA A C 5
ATOM 3081 O O . ALA A 1 52 ? 9.953 18.500 -2.801 1.00 8.83 544 ALA A O 5
ATOM 3091 N N . SER A 1 11 ? -8.941 -2.732 -0.817 1.00 0.95 503 SER A N 6
ATOM 3092 C CA . SER A 1 11 ? -8.391 -3.427 0.321 1.00 0.77 503 SER A CA 6
ATOM 3093 C C . SER A 1 11 ? -6.872 -3.348 0.258 1.00 0.65 503 SER A C 6
ATOM 3094 O O . SER A 1 11 ? -6.265 -2.401 0.765 1.00 0.91 503 SER A O 6
ATOM 3102 N N . CYS A 1 12 ? -6.270 -4.329 -0.383 1.00 0.45 504 CYS A N 6
ATOM 3103 C CA . CYS A 1 12 ? -4.879 -4.230 -0.769 1.00 0.34 504 CYS A CA 6
ATOM 3104 C C . CYS A 1 12 ? -4.807 -3.562 -2.131 1.00 0.38 504 CYS A C 6
ATOM 3105 O O . CYS A 1 12 ? -5.697 -3.733 -2.964 1.00 0.47 504 CYS A O 6
ATOM 3112 N N . VAL A 1 13 ? -3.755 -2.798 -2.360 1.00 0.38 505 VAL A N 6
ATOM 3113 C CA . VAL A 1 13 ? -3.572 -2.143 -3.641 1.00 0.44 505 VAL A CA 6
ATOM 3114 C C . VAL A 1 13 ? -2.868 -3.104 -4.615 1.00 0.50 505 VAL A C 6
ATOM 3115 O O . VAL A 1 13 ? -2.465 -2.726 -5.718 1.00 0.63 505 VAL A O 6
ATOM 3128 N N . ASN A 1 14 ? -2.746 -4.372 -4.209 1.00 0.50 506 ASN A N 6
ATOM 3129 C CA . ASN A 1 14 ? -2.157 -5.393 -5.075 1.00 0.58 506 ASN A CA 6
ATOM 3130 C C . ASN A 1 14 ? -2.855 -6.761 -4.946 1.00 0.57 506 ASN A C 6
ATOM 3131 O O . ASN A 1 14 ? -2.943 -7.498 -5.931 1.00 0.67 506 ASN A O 6
ATOM 3142 N N . CYS A 1 15 ? -3.390 -7.113 -3.770 1.00 0.50 507 CYS A N 6
ATOM 3143 C CA . CYS A 1 15 ? -3.966 -8.456 -3.607 1.00 0.56 507 CYS A CA 6
ATOM 3144 C C . CYS A 1 15 ? -5.273 -8.474 -2.808 1.00 0.65 507 CYS A C 6
ATOM 3145 O O . CYS A 1 15 ? -6.337 -8.161 -3.344 1.00 0.81 507 CYS A O 6
ATOM 3152 N N . GLY A 1 16 ? -5.176 -8.824 -1.523 1.00 0.66 508 GLY A N 6
ATOM 3153 C CA . GLY A 1 16 ? -6.353 -9.223 -0.771 1.00 0.84 508 GLY A CA 6
ATOM 3154 C C . GLY A 1 16 ? -6.719 -8.305 0.374 1.00 0.72 508 GLY A C 6
ATOM 3155 O O . GLY A 1 16 ? -7.342 -7.281 0.159 1.00 1.20 508 GLY A O 6
ATOM 3159 N N . ARG A 1 17 ? -6.331 -8.720 1.586 1.00 0.81 509 ARG A N 6
ATOM 3160 C CA . ARG A 1 17 ? -6.684 -8.061 2.859 1.00 1.00 509 ARG A CA 6
ATOM 3161 C C . ARG A 1 17 ? -6.737 -6.540 2.766 1.00 0.78 509 ARG A C 6
ATOM 3162 O O . ARG A 1 17 ? -6.000 -5.920 2.006 1.00 0.64 509 ARG A O 6
ATOM 3183 N N . GLU A 1 18 ? -7.571 -5.960 3.619 1.00 0.87 510 GLU A N 6
ATOM 3184 C CA . GLU A 1 18 ? -7.847 -4.522 3.645 1.00 0.88 510 GLU A CA 6
ATOM 3185 C C . GLU A 1 18 ? -6.644 -3.690 4.114 1.00 0.83 510 GLU A C 6
ATOM 3186 O O . GLU A 1 18 ? -6.816 -2.554 4.568 1.00 1.35 510 GLU A O 6
ATOM 3198 N N . ALA A 1 19 ? -5.449 -4.274 4.002 1.00 0.56 511 ALA A N 6
ATOM 3199 C CA . ALA A 1 19 ? -4.207 -3.676 4.493 1.00 0.49 511 ALA A CA 6
ATOM 3200 C C . ALA A 1 19 ? -4.167 -3.670 6.016 1.00 0.47 511 ALA A C 6
ATOM 3201 O O . ALA A 1 19 ? -5.028 -3.089 6.677 1.00 0.69 511 ALA A O 6
ATOM 3208 N N . MET A 1 20 ? -3.158 -4.325 6.573 1.00 0.46 512 MET A N 6
ATOM 3209 C CA . MET A 1 20 ? -3.030 -4.418 8.016 1.00 0.54 512 MET A CA 6
ATOM 3210 C C . MET A 1 20 ? -2.289 -3.197 8.520 1.00 0.47 512 MET A C 6
ATOM 3211 O O . MET A 1 20 ? -2.810 -2.412 9.311 1.00 0.51 512 MET A O 6
ATOM 3225 N N . SER A 1 21 ? -1.067 -3.041 8.052 1.00 0.42 513 SER A N 6
ATOM 3226 C CA . SER A 1 21 ? -0.309 -1.843 8.319 1.00 0.37 513 SER A CA 6
ATOM 3227 C C . SER A 1 21 ? 0.011 -1.111 7.030 1.00 0.29 513 SER A C 6
ATOM 3228 O O . SER A 1 21 ? 0.054 -1.704 5.951 1.00 0.34 513 SER A O 6
ATOM 3236 N N . GLU A 1 22 ? 0.224 0.180 7.157 1.00 0.28 514 GLU A N 6
ATOM 3237 C CA . GLU A 1 22 ? 0.619 1.002 6.035 1.00 0.25 514 GLU A CA 6
ATOM 3238 C C . GLU A 1 22 ? 2.139 1.054 5.949 1.00 0.26 514 GLU A C 6
ATOM 3239 O O . GLU A 1 22 ? 2.822 0.905 6.963 1.00 0.33 514 GLU A O 6
ATOM 3251 N N . CYS A 1 23 ? 2.638 1.262 4.729 1.00 0.26 515 CYS A N 6
ATOM 3252 C CA . CYS A 1 23 ? 4.073 1.269 4.413 1.00 0.29 515 CYS A CA 6
ATOM 3253 C C . CYS A 1 23 ? 4.896 1.939 5.508 1.00 0.28 515 CYS A C 6
ATOM 3254 O O . CYS A 1 23 ? 4.895 3.152 5.636 1.00 0.27 515 CYS A O 6
ATOM 3261 N N . THR A 1 24 ? 5.617 1.120 6.269 1.00 0.30 516 THR A N 6
ATOM 3262 C CA . THR A 1 24 ? 6.278 1.538 7.513 1.00 0.31 516 THR A CA 6
ATOM 3263 C C . THR A 1 24 ? 7.077 2.842 7.402 1.00 0.39 516 THR A C 6
ATOM 3264 O O . THR A 1 24 ? 7.171 3.595 8.371 1.00 0.67 516 THR A O 6
ATOM 3275 N N . GLY A 1 25 ? 7.630 3.118 6.231 1.00 0.34 517 GLY A N 6
ATOM 3276 C CA . GLY A 1 25 ? 8.455 4.302 6.066 1.00 0.39 517 GLY A CA 6
ATOM 3277 C C . GLY A 1 25 ? 7.650 5.586 5.932 1.00 0.36 517 GLY A C 6
ATOM 3278 O O . GLY A 1 25 ? 8.221 6.678 5.918 1.00 0.40 517 GLY A O 6
ATOM 3282 N N . CYS A 1 26 ? 6.328 5.475 5.843 1.00 0.33 518 CYS A N 6
ATOM 3283 C CA . CYS A 1 26 ? 5.494 6.647 5.609 1.00 0.33 518 CYS A CA 6
ATOM 3284 C C . CYS A 1 26 ? 4.046 6.411 6.059 1.00 0.28 518 CYS A C 6
ATOM 3285 O O . CYS A 1 26 ? 3.459 7.223 6.772 1.00 0.31 518 CYS A O 6
ATOM 3292 N N . HIS A 1 27 ? 3.511 5.270 5.631 1.00 0.25 519 HIS A N 6
ATOM 3293 C CA . HIS A 1 27 ? 2.111 4.879 5.804 1.00 0.23 519 HIS A CA 6
ATOM 3294 C C . HIS A 1 27 ? 1.225 5.719 4.880 1.00 0.25 519 HIS A C 6
ATOM 3295 O O . HIS A 1 27 ? 0.092 6.058 5.213 1.00 0.30 519 HIS A O 6
ATOM 3310 N N . LYS A 1 28 ? 1.771 6.054 3.709 1.00 0.25 520 LYS A N 6
ATOM 3311 C CA . LYS A 1 28 ? 1.033 6.799 2.686 1.00 0.28 520 LYS A CA 6
ATOM 3312 C C . LYS A 1 28 ? 0.472 5.874 1.608 1.00 0.28 520 LYS A C 6
ATOM 3313 O O . LYS A 1 28 ? -0.195 6.324 0.676 1.00 0.35 520 LYS A O 6
ATOM 3332 N N . VAL A 1 29 ? 0.739 4.584 1.743 1.00 0.26 521 VAL A N 6
ATOM 3333 C CA . VAL A 1 29 ? 0.169 3.560 0.873 1.00 0.28 521 VAL A CA 6
ATOM 3334 C C . VAL A 1 29 ? -0.205 2.379 1.749 1.00 0.23 521 VAL A C 6
ATOM 3335 O O . VAL A 1 29 ? 0.231 2.309 2.902 1.00 0.23 521 VAL A O 6
ATOM 3348 N N . ASN A 1 30 ? -1.000 1.463 1.231 1.00 0.26 522 ASN A N 6
ATOM 3349 C CA . ASN A 1 30 ? -1.482 0.365 2.048 1.00 0.25 522 ASN A CA 6
ATOM 3350 C C . ASN A 1 30 ? -1.756 -0.881 1.227 1.00 0.25 522 ASN A C 6
ATOM 3351 O O . ASN A 1 30 ? -2.556 -0.881 0.297 1.00 0.30 522 ASN A O 6
ATOM 3362 N N . TYR A 1 31 ? -1.050 -1.940 1.570 1.00 0.28 523 TYR A N 6
ATOM 3363 C CA . TYR A 1 31 ? -1.224 -3.224 0.925 1.00 0.25 523 TYR A CA 6
ATOM 3364 C C . TYR A 1 31 ? -1.559 -4.270 1.979 1.00 0.25 523 TYR A C 6
ATOM 3365 O O . TYR A 1 31 ? -1.250 -4.072 3.158 1.00 0.40 523 TYR A O 6
ATOM 3383 N N . CYS A 1 32 ? -2.212 -5.357 1.574 1.00 0.15 524 CYS A N 6
ATOM 3384 C CA . CYS A 1 32 ? -2.685 -6.364 2.518 1.00 0.18 524 CYS A CA 6
ATOM 3385 C C . CYS A 1 32 ? -1.564 -6.820 3.449 1.00 0.23 524 CYS A C 6
ATOM 3386 O O . CYS A 1 32 ? -1.723 -6.850 4.673 1.00 0.36 524 CYS A O 6
ATOM 3393 N N . SER A 1 33 ? -0.432 -7.151 2.852 1.00 0.20 525 SER A N 6
ATOM 3394 C CA . SER A 1 33 ? 0.707 -7.647 3.596 1.00 0.25 525 SER A CA 6
ATOM 3395 C C . SER A 1 33 ? 1.964 -6.830 3.294 1.00 0.25 525 SER A C 6
ATOM 3396 O O . SER A 1 33 ? 1.917 -5.860 2.533 1.00 0.25 525 SER A O 6
ATOM 3404 N N . THR A 1 34 ? 3.079 -7.220 3.889 1.00 0.29 526 THR A N 6
ATOM 3405 C CA . THR A 1 34 ? 4.340 -6.532 3.668 1.00 0.32 526 THR A CA 6
ATOM 3406 C C . THR A 1 34 ? 4.878 -6.779 2.257 1.00 0.28 526 THR A C 6
ATOM 3407 O O . THR A 1 34 ? 5.381 -5.855 1.611 1.00 0.29 526 THR A O 6
ATOM 3418 N N . PHE A 1 35 ? 4.740 -8.014 1.769 1.00 0.28 527 PHE A N 6
ATOM 3419 C CA . PHE A 1 35 ? 5.394 -8.417 0.524 1.00 0.28 527 PHE A CA 6
ATOM 3420 C C . PHE A 1 35 ? 4.990 -7.547 -0.663 1.00 0.27 527 PHE A C 6
ATOM 3421 O O . PHE A 1 35 ? 5.852 -7.045 -1.376 1.00 0.28 527 PHE A O 6
ATOM 3438 N N . CYS A 1 36 ? 3.699 -7.332 -0.858 1.00 0.30 528 CYS A N 6
ATOM 3439 C CA . CYS A 1 36 ? 3.226 -6.596 -1.999 1.00 0.40 528 CYS A CA 6
ATOM 3440 C C . CYS A 1 36 ? 3.577 -5.121 -1.886 1.00 0.37 528 CYS A C 6
ATOM 3441 O O . CYS A 1 36 ? 3.898 -4.464 -2.872 1.00 0.40 528 CYS A O 6
ATOM 3448 N N . GLN A 1 37 ? 3.543 -4.625 -0.664 1.00 0.36 529 GLN A N 6
ATOM 3449 C CA . GLN A 1 37 ? 3.804 -3.228 -0.396 1.00 0.41 529 GLN A CA 6
ATOM 3450 C C . GLN A 1 37 ? 5.263 -2.923 -0.688 1.00 0.38 529 GLN A C 6
ATOM 3451 O O . GLN A 1 37 ? 5.610 -1.847 -1.167 1.00 0.45 529 GLN A O 6
ATOM 3465 N N . ARG A 1 38 ? 6.116 -3.880 -0.358 1.00 0.34 530 ARG A N 6
ATOM 3466 C CA . ARG A 1 38 ? 7.538 -3.775 -0.641 1.00 0.36 530 ARG A CA 6
ATOM 3467 C C . ARG A 1 38 ? 7.878 -4.084 -2.100 1.00 0.34 530 ARG A C 6
ATOM 3468 O O . ARG A 1 38 ? 8.799 -3.500 -2.654 1.00 0.41 530 ARG A O 6
ATOM 3489 N N . LYS A 1 39 ? 7.154 -5.003 -2.722 1.00 0.32 531 LYS A N 6
ATOM 3490 C CA . LYS A 1 39 ? 7.437 -5.379 -4.109 1.00 0.38 531 LYS A CA 6
ATOM 3491 C C . LYS A 1 39 ? 7.037 -4.273 -5.078 1.00 0.40 531 LYS A C 6
ATOM 3492 O O . LYS A 1 39 ? 7.793 -3.920 -5.978 1.00 0.47 531 LYS A O 6
ATOM 3511 N N . ASP A 1 40 ? 5.853 -3.725 -4.875 1.00 0.39 532 ASP A N 6
ATOM 3512 C CA . ASP A 1 40 ? 5.293 -2.725 -5.780 1.00 0.49 532 ASP A CA 6
ATOM 3513 C C . ASP A 1 40 ? 5.830 -1.329 -5.497 1.00 0.47 532 ASP A C 6
ATOM 3514 O O . ASP A 1 40 ? 5.615 -0.395 -6.274 1.00 0.57 532 ASP A O 6
ATOM 3523 N N . TRP A 1 41 ? 6.551 -1.188 -4.399 1.00 0.41 533 TRP A N 6
ATOM 3524 C CA . TRP A 1 41 ? 7.059 0.110 -3.973 1.00 0.50 533 TRP A CA 6
ATOM 3525 C C . TRP A 1 41 ? 8.237 0.570 -4.840 1.00 0.50 533 TRP A C 6
ATOM 3526 O O . TRP A 1 41 ? 8.847 1.591 -4.562 1.00 0.52 533 TRP A O 6
ATOM 3547 N N . LYS A 1 42 ? 8.562 -0.193 -5.880 1.00 0.50 534 LYS A N 6
ATOM 3548 C CA . LYS A 1 42 ? 9.682 0.139 -6.768 1.00 0.52 534 LYS A CA 6
ATOM 3549 C C . LYS A 1 42 ? 9.581 1.579 -7.287 1.00 0.53 534 LYS A C 6
ATOM 3550 O O . LYS A 1 42 ? 10.590 2.218 -7.570 1.00 0.59 534 LYS A O 6
ATOM 3569 N N . ASP A 1 43 ? 8.357 2.083 -7.412 1.00 0.55 535 ASP A N 6
ATOM 3570 C CA . ASP A 1 43 ? 8.132 3.476 -7.799 1.00 0.59 535 ASP A CA 6
ATOM 3571 C C . ASP A 1 43 ? 7.978 4.356 -6.557 1.00 0.51 535 ASP A C 6
ATOM 3572 O O . ASP A 1 43 ? 8.221 5.564 -6.585 1.00 0.56 535 ASP A O 6
ATOM 3581 N N . HIS A 1 44 ? 7.606 3.727 -5.458 1.00 0.45 536 HIS A N 6
ATOM 3582 C CA . HIS A 1 44 ? 7.281 4.429 -4.227 1.00 0.40 536 HIS A CA 6
ATOM 3583 C C . HIS A 1 44 ? 8.529 4.687 -3.356 1.00 0.29 536 HIS A C 6
ATOM 3584 O O . HIS A 1 44 ? 8.557 5.623 -2.564 1.00 0.34 536 HIS A O 6
ATOM 3598 N N . GLN A 1 45 ? 9.553 3.854 -3.503 1.00 0.23 537 GLN A N 6
ATOM 3599 C CA . GLN A 1 45 ? 10.810 4.009 -2.753 1.00 0.26 537 GLN A CA 6
ATOM 3600 C C . GLN A 1 45 ? 11.387 5.405 -2.950 1.00 0.37 537 GLN A C 6
ATOM 3601 O O . GLN A 1 45 ? 12.145 5.909 -2.126 1.00 0.47 537 GLN A O 6
ATOM 3615 N N . HIS A 1 46 ? 10.992 6.017 -4.051 1.00 0.40 538 HIS A N 6
ATOM 3616 C CA . HIS A 1 46 ? 11.446 7.342 -4.429 1.00 0.54 538 HIS A CA 6
ATOM 3617 C C . HIS A 1 46 ? 10.748 8.430 -3.608 1.00 0.60 538 HIS A C 6
ATOM 3618 O O . HIS A 1 46 ? 11.205 9.572 -3.578 1.00 0.72 538 HIS A O 6
ATOM 3632 N N . ILE A 1 47 ? 9.639 8.080 -2.954 1.00 0.54 539 ILE A N 6
ATOM 3633 C CA . ILE A 1 47 ? 8.830 9.068 -2.251 1.00 0.64 539 ILE A CA 6
ATOM 3634 C C . ILE A 1 47 ? 8.711 8.718 -0.768 1.00 0.62 539 ILE A C 6
ATOM 3635 O O . ILE A 1 47 ? 8.252 9.523 0.045 1.00 0.84 539 ILE A O 6
ATOM 3651 N N . CYS A 1 48 ? 9.144 7.518 -0.401 1.00 0.42 540 CYS A N 6
ATOM 3652 C CA . CYS A 1 48 ? 9.077 7.122 0.988 1.00 0.40 540 CYS A CA 6
ATOM 3653 C C . CYS A 1 48 ? 10.084 7.919 1.800 1.00 0.54 540 CYS A C 6
ATOM 3654 O O . CYS A 1 48 ? 11.205 8.182 1.355 1.00 0.62 540 CYS A O 6
ATOM 3661 N N . GLY A 1 49 ? 9.653 8.315 2.977 1.00 0.69 541 GLY A N 6
ATOM 3662 C CA . GLY A 1 49 ? 10.484 9.100 3.868 1.00 0.89 541 GLY A CA 6
ATOM 3663 C C . GLY A 1 49 ? 10.257 10.586 3.692 1.00 1.57 541 GLY A C 6
ATOM 3664 O O . GLY A 1 49 ? 10.762 11.402 4.466 1.00 2.02 541 GLY A O 6
ATOM 3668 N N . GLN A 1 50 ? 9.480 10.937 2.681 1.00 2.26 542 GLN A N 6
ATOM 3669 C CA . GLN A 1 50 ? 9.209 12.327 2.373 1.00 3.48 542 GLN A CA 6
ATOM 3670 C C . GLN A 1 50 ? 7.843 12.731 2.906 1.00 4.16 542 GLN A C 6
ATOM 3671 O O . GLN A 1 50 ? 6.961 11.882 3.078 1.00 4.68 542 GLN A O 6
ATOM 3685 N N . SER A 1 51 ? 7.687 14.022 3.178 1.00 4.49 543 SER A N 6
ATOM 3686 C CA . SER A 1 51 ? 6.433 14.578 3.677 1.00 5.43 543 SER A CA 6
ATOM 3687 C C . SER A 1 51 ? 6.028 13.917 4.995 1.00 6.28 543 SER A C 6
ATOM 3688 O O . SER A 1 51 ? 4.852 13.631 5.227 1.00 6.92 543 SER A O 6
ATOM 3696 N N . ALA A 1 52 ? 7.012 13.664 5.848 1.00 6.57 544 ALA A N 6
ATOM 3697 C CA . ALA A 1 52 ? 6.765 13.038 7.134 1.00 7.59 544 ALA A CA 6
ATOM 3698 C C . ALA A 1 52 ? 7.274 13.926 8.261 1.00 8.26 544 ALA A C 6
ATOM 3699 O O . ALA A 1 52 ? 8.444 13.776 8.659 1.00 8.83 544 ALA A O 6
ATOM 3709 N N . SER A 1 11 ? -8.049 -1.097 -0.446 1.00 0.95 503 SER A N 7
ATOM 3710 C CA . SER A 1 11 ? -7.623 -2.027 0.580 1.00 0.77 503 SER A CA 7
ATOM 3711 C C . SER A 1 11 ? -6.149 -2.331 0.383 1.00 0.65 503 SER A C 7
ATOM 3712 O O . SER A 1 11 ? -5.306 -1.488 0.673 1.00 0.91 503 SER A O 7
ATOM 3720 N N . CYS A 1 12 ? -5.820 -3.503 -0.120 1.00 0.45 504 CYS A N 7
ATOM 3721 C CA . CYS A 1 12 ? -4.484 -3.700 -0.628 1.00 0.34 504 CYS A CA 7
ATOM 3722 C C . CYS A 1 12 ? -4.426 -3.117 -2.025 1.00 0.38 504 CYS A C 7
ATOM 3723 O O . CYS A 1 12 ? -5.184 -3.526 -2.905 1.00 0.47 504 CYS A O 7
ATOM 3730 N N . VAL A 1 13 ? -3.537 -2.158 -2.224 1.00 0.38 505 VAL A N 7
ATOM 3731 C CA . VAL A 1 13 ? -3.347 -1.553 -3.535 1.00 0.44 505 VAL A CA 7
ATOM 3732 C C . VAL A 1 13 ? -2.731 -2.580 -4.498 1.00 0.50 505 VAL A C 7
ATOM 3733 O O . VAL A 1 13 ? -2.578 -2.329 -5.695 1.00 0.63 505 VAL A O 7
ATOM 3746 N N . ASN A 1 14 ? -2.410 -3.756 -3.967 1.00 0.50 506 ASN A N 7
ATOM 3747 C CA . ASN A 1 14 ? -1.803 -4.811 -4.763 1.00 0.58 506 ASN A CA 7
ATOM 3748 C C . ASN A 1 14 ? -2.736 -6.017 -4.920 1.00 0.57 506 ASN A C 7
ATOM 3749 O O . ASN A 1 14 ? -2.884 -6.539 -6.025 1.00 0.67 506 ASN A O 7
ATOM 3760 N N . CYS A 1 15 ? -3.391 -6.450 -3.833 1.00 0.50 507 CYS A N 7
ATOM 3761 C CA . CYS A 1 15 ? -4.178 -7.689 -3.889 1.00 0.56 507 CYS A CA 7
ATOM 3762 C C . CYS A 1 15 ? -5.570 -7.548 -3.264 1.00 0.65 507 CYS A C 7
ATOM 3763 O O . CYS A 1 15 ? -6.557 -7.336 -3.969 1.00 0.81 507 CYS A O 7
ATOM 3770 N N . GLY A 1 16 ? -5.636 -7.668 -1.938 1.00 0.66 508 GLY A N 7
ATOM 3771 C CA . GLY A 1 16 ? -6.911 -7.870 -1.278 1.00 0.84 508 GLY A CA 7
ATOM 3772 C C . GLY A 1 16 ? -7.079 -7.123 0.022 1.00 0.72 508 GLY A C 7
ATOM 3773 O O . GLY A 1 16 ? -7.343 -5.924 0.023 1.00 1.20 508 GLY A O 7
ATOM 3777 N N . ARG A 1 17 ? -6.920 -7.875 1.119 1.00 0.81 509 ARG A N 7
ATOM 3778 C CA . ARG A 1 17 ? -7.181 -7.419 2.494 1.00 1.00 509 ARG A CA 7
ATOM 3779 C C . ARG A 1 17 ? -6.815 -5.944 2.710 1.00 0.78 509 ARG A C 7
ATOM 3780 O O . ARG A 1 17 ? -5.813 -5.461 2.188 1.00 0.64 509 ARG A O 7
ATOM 3801 N N . GLU A 1 18 ? -7.629 -5.248 3.511 1.00 0.87 510 GLU A N 7
ATOM 3802 C CA . GLU A 1 18 ? -7.551 -3.788 3.665 1.00 0.88 510 GLU A CA 7
ATOM 3803 C C . GLU A 1 18 ? -6.286 -3.311 4.391 1.00 0.83 510 GLU A C 7
ATOM 3804 O O . GLU A 1 18 ? -6.256 -2.191 4.908 1.00 1.35 510 GLU A O 7
ATOM 3816 N N . ALA A 1 19 ? -5.261 -4.164 4.415 1.00 0.56 511 ALA A N 7
ATOM 3817 C CA . ALA A 1 19 ? -3.964 -3.859 5.021 1.00 0.49 511 ALA A CA 7
ATOM 3818 C C . ALA A 1 19 ? -4.034 -3.878 6.537 1.00 0.47 511 ALA A C 7
ATOM 3819 O O . ALA A 1 19 ? -4.979 -3.376 7.143 1.00 0.69 511 ALA A O 7
ATOM 3826 N N . MET A 1 20 ? -3.019 -4.465 7.145 1.00 0.46 512 MET A N 7
ATOM 3827 C CA . MET A 1 20 ? -2.915 -4.499 8.590 1.00 0.54 512 MET A CA 7
ATOM 3828 C C . MET A 1 20 ? -2.166 -3.262 9.047 1.00 0.47 512 MET A C 7
ATOM 3829 O O . MET A 1 20 ? -2.602 -2.552 9.950 1.00 0.51 512 MET A O 7
ATOM 3843 N N . SER A 1 21 ? -1.035 -3.012 8.410 1.00 0.42 513 SER A N 7
ATOM 3844 C CA . SER A 1 21 ? -0.339 -1.749 8.556 1.00 0.37 513 SER A CA 7
ATOM 3845 C C . SER A 1 21 ? -0.256 -1.039 7.211 1.00 0.29 513 SER A C 7
ATOM 3846 O O . SER A 1 21 ? -0.411 -1.660 6.156 1.00 0.34 513 SER A O 7
ATOM 3854 N N . GLU A 1 22 ? -0.020 0.259 7.258 1.00 0.28 514 GLU A N 7
ATOM 3855 C CA . GLU A 1 22 ? 0.275 1.026 6.062 1.00 0.25 514 GLU A CA 7
ATOM 3856 C C . GLU A 1 22 ? 1.774 0.979 5.817 1.00 0.26 514 GLU A C 7
ATOM 3857 O O . GLU A 1 22 ? 2.524 0.683 6.748 1.00 0.33 514 GLU A O 7
ATOM 3869 N N . CYS A 1 23 ? 2.197 1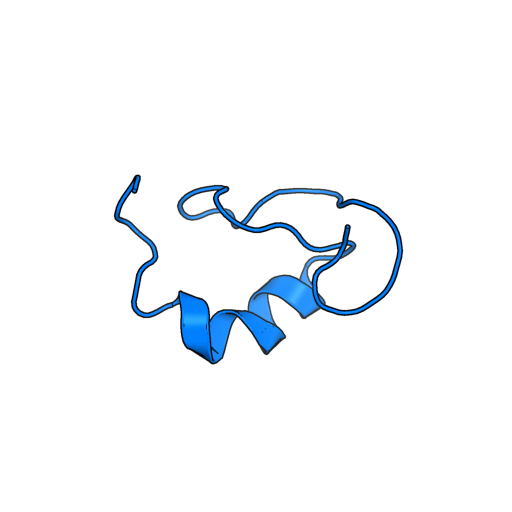.267 4.580 1.00 0.26 515 CYS A N 7
ATOM 3870 C CA . CYS A 1 23 ? 3.612 1.188 4.189 1.00 0.29 515 CYS A CA 7
ATOM 3871 C C . CYS A 1 23 ? 4.516 1.731 5.286 1.00 0.28 515 CYS A C 7
ATOM 3872 O O . CYS A 1 23 ? 4.528 2.925 5.550 1.00 0.27 515 CYS A O 7
ATOM 3879 N N . THR A 1 24 ? 5.292 0.842 5.888 1.00 0.30 516 THR A N 7
ATOM 3880 C CA . THR A 1 24 ? 5.997 1.120 7.135 1.00 0.31 516 THR A CA 7
ATOM 3881 C C . THR A 1 24 ? 7.055 2.226 7.021 1.00 0.39 516 THR A C 7
ATOM 3882 O O . THR A 1 24 ? 7.711 2.561 8.008 1.00 0.67 516 THR A O 7
ATOM 3893 N N . GLY A 1 25 ? 7.215 2.801 5.840 1.00 0.34 517 GLY A N 7
ATOM 3894 C CA . GLY A 1 25 ? 8.155 3.891 5.683 1.00 0.39 517 GLY A CA 7
ATOM 3895 C C . GLY A 1 25 ? 7.475 5.246 5.615 1.00 0.36 517 GLY A C 7
ATOM 3896 O O . GLY A 1 25 ? 8.132 6.283 5.726 1.00 0.40 517 GLY A O 7
ATOM 3900 N N . CYS A 1 26 ? 6.156 5.247 5.452 1.00 0.33 518 CYS A N 7
ATOM 3901 C CA . CYS A 1 26 ? 5.418 6.489 5.254 1.00 0.33 518 CYS A CA 7
ATOM 3902 C C . CYS A 1 26 ? 3.974 6.372 5.738 1.00 0.28 518 CYS A C 7
ATOM 3903 O O . CYS A 1 26 ? 3.425 7.299 6.334 1.00 0.31 518 CYS A O 7
ATOM 3910 N N . HIS A 1 27 ? 3.380 5.214 5.473 1.00 0.25 519 HIS A N 7
ATOM 3911 C CA . HIS A 1 27 ? 1.963 4.953 5.711 1.00 0.23 519 HIS A CA 7
ATOM 3912 C C . HIS A 1 27 ? 1.123 5.898 4.857 1.00 0.25 519 HIS A C 7
ATOM 3913 O O . HIS A 1 27 ? 0.083 6.392 5.285 1.00 0.30 519 HIS A O 7
ATOM 3928 N N . LYS A 1 28 ? 1.610 6.170 3.648 1.00 0.25 520 LYS A N 7
ATOM 3929 C CA . LYS A 1 28 ? 0.861 6.953 2.671 1.00 0.28 520 LYS A CA 7
ATOM 3930 C C . LYS A 1 28 ? 0.016 6.040 1.788 1.00 0.28 520 LYS A C 7
ATOM 3931 O O . LYS A 1 28 ? -0.871 6.502 1.071 1.00 0.35 520 LYS A O 7
ATOM 3950 N N . VAL A 1 29 ? 0.287 4.739 1.860 1.00 0.26 521 VAL A N 7
ATOM 3951 C CA . VAL A 1 29 ? -0.385 3.730 1.044 1.00 0.28 521 VAL A CA 7
ATOM 3952 C C . VAL A 1 29 ? -0.476 2.468 1.886 1.00 0.23 521 VAL A C 7
ATOM 3953 O O . VAL A 1 29 ? 0.237 2.350 2.885 1.00 0.23 521 VAL A O 7
ATOM 3966 N N . ASN A 1 30 ? -1.320 1.526 1.507 1.00 0.26 522 ASN A N 7
ATOM 3967 C CA . ASN A 1 30 ? -1.518 0.340 2.327 1.00 0.25 522 ASN A CA 7
ATOM 3968 C C . ASN A 1 30 ? -1.642 -0.913 1.474 1.00 0.25 522 ASN A C 7
ATOM 3969 O O . ASN A 1 30 ? -2.139 -0.874 0.345 1.00 0.30 522 ASN A O 7
ATOM 3980 N N . TYR A 1 31 ? -1.159 -2.023 2.020 1.00 0.28 523 TYR A N 7
ATOM 3981 C CA . TYR A 1 31 ? -1.142 -3.287 1.308 1.00 0.25 523 TYR A CA 7
ATOM 3982 C C . TYR A 1 31 ? -1.486 -4.438 2.244 1.00 0.25 523 TYR A C 7
ATOM 3983 O O . TYR A 1 31 ? -1.088 -4.418 3.411 1.00 0.40 523 TYR A O 7
ATOM 4001 N N . CYS A 1 32 ? -2.238 -5.415 1.746 1.00 0.15 524 CYS A N 7
ATOM 4002 C CA . CYS A 1 32 ? -2.749 -6.497 2.578 1.00 0.18 524 CYS A CA 7
ATOM 4003 C C . CYS A 1 32 ? -1.618 -7.149 3.374 1.00 0.23 524 CYS A C 7
ATOM 4004 O O . CYS A 1 32 ? -1.727 -7.353 4.590 1.00 0.36 524 CYS A O 7
ATOM 4011 N N . SER A 1 33 ? -0.518 -7.413 2.682 1.00 0.20 525 SER A N 7
ATOM 4012 C CA . SER A 1 33 ? 0.627 -8.085 3.274 1.00 0.25 525 SER A CA 7
ATOM 4013 C C . SER A 1 33 ? 1.908 -7.261 3.100 1.00 0.25 525 SER A C 7
ATOM 4014 O O . SER A 1 33 ? 1.874 -6.158 2.549 1.00 0.25 525 SER A O 7
ATOM 4022 N N . THR A 1 34 ? 3.025 -7.780 3.588 1.00 0.29 526 THR A N 7
ATOM 4023 C CA . THR A 1 34 ? 4.301 -7.086 3.484 1.00 0.32 526 THR A CA 7
ATOM 4024 C C . THR A 1 34 ? 4.854 -7.092 2.054 1.00 0.28 526 THR A C 7
ATOM 4025 O O . THR A 1 34 ? 5.355 -6.070 1.574 1.00 0.29 526 THR A O 7
ATOM 4036 N N . PHE A 1 35 ? 4.747 -8.232 1.365 1.00 0.28 527 PHE A N 7
ATOM 4037 C CA . PHE A 1 35 ? 5.346 -8.374 0.037 1.00 0.28 527 PHE A CA 7
ATOM 4038 C C . PHE A 1 35 ? 4.811 -7.326 -0.940 1.00 0.27 527 PHE A C 7
ATOM 4039 O O . PHE A 1 35 ? 5.559 -6.810 -1.769 1.00 0.28 527 PHE A O 7
ATOM 4056 N N . CYS A 1 36 ? 3.528 -6.996 -0.822 1.00 0.30 528 CYS A N 7
ATOM 4057 C CA . CYS A 1 36 ? 2.907 -6.004 -1.686 1.00 0.40 528 CYS A CA 7
ATOM 4058 C C . CYS A 1 36 ? 3.587 -4.652 -1.530 1.00 0.37 528 CYS A C 7
ATOM 4059 O O . CYS A 1 36 ? 3.840 -3.952 -2.513 1.00 0.40 528 CYS A O 7
ATOM 4066 N N . GLN A 1 37 ? 3.898 -4.313 -0.283 1.00 0.36 529 GLN A N 7
ATOM 4067 C CA . GLN A 1 37 ? 4.511 -3.039 0.044 1.00 0.41 529 GLN A CA 7
ATOM 4068 C C . GLN A 1 37 ? 5.881 -2.960 -0.609 1.00 0.38 529 GLN A C 7
ATOM 4069 O O . GLN A 1 37 ? 6.266 -1.935 -1.154 1.00 0.45 529 GLN A O 7
ATOM 4083 N N . ARG A 1 38 ? 6.598 -4.075 -0.553 1.00 0.34 530 ARG A N 7
ATOM 4084 C CA . ARG A 1 38 ? 7.964 -4.147 -1.060 1.00 0.36 530 ARG A CA 7
ATOM 4085 C C . ARG A 1 38 ? 8.000 -4.173 -2.590 1.00 0.34 530 ARG A C 7
ATOM 4086 O O . ARG A 1 38 ? 8.795 -3.461 -3.204 1.00 0.41 530 ARG A O 7
ATOM 4107 N N . LYS A 1 39 ? 7.141 -4.996 -3.193 1.00 0.32 531 LYS A N 7
ATOM 4108 C CA . LYS A 1 39 ? 7.088 -5.139 -4.653 1.00 0.38 531 LYS A CA 7
ATOM 4109 C C . LYS A 1 39 ? 6.851 -3.795 -5.330 1.00 0.40 531 LYS A C 7
ATOM 4110 O O . LYS A 1 39 ? 7.587 -3.400 -6.235 1.00 0.47 531 LYS A O 7
ATOM 4129 N N . ASP A 1 40 ? 5.824 -3.100 -4.871 1.00 0.39 532 ASP A N 7
ATOM 4130 C CA . ASP A 1 40 ? 5.448 -1.802 -5.416 1.00 0.49 532 ASP A CA 7
ATOM 4131 C C . ASP A 1 40 ? 6.520 -0.772 -5.178 1.00 0.47 532 ASP A C 7
ATOM 4132 O O . ASP A 1 40 ? 6.758 0.112 -6.004 1.00 0.57 532 ASP A O 7
ATOM 4141 N N . TRP A 1 41 ? 7.183 -0.901 -4.048 1.00 0.41 533 TRP A N 7
ATOM 4142 C CA . TRP A 1 41 ? 8.024 0.144 -3.541 1.00 0.50 533 TRP A CA 7
ATOM 4143 C C . TRP A 1 41 ? 9.266 0.347 -4.411 1.00 0.50 533 TRP A C 7
ATOM 4144 O O . TRP A 1 41 ? 9.987 1.314 -4.239 1.00 0.52 533 TRP A O 7
ATOM 4165 N N . LYS A 1 42 ? 9.510 -0.538 -5.361 1.00 0.50 534 LYS A N 7
ATOM 4166 C CA . LYS A 1 42 ? 10.627 -0.338 -6.277 1.00 0.52 534 LYS A CA 7
ATOM 4167 C C . LYS A 1 42 ? 10.419 0.966 -7.042 1.00 0.53 534 LYS A C 7
ATOM 4168 O O . LYS A 1 42 ? 11.368 1.615 -7.478 1.00 0.59 534 LYS A O 7
ATOM 4187 N N . ASP A 1 43 ? 9.153 1.340 -7.171 1.00 0.55 535 ASP A N 7
ATOM 4188 C CA . ASP A 1 43 ? 8.771 2.632 -7.716 1.00 0.59 535 ASP A CA 7
ATOM 4189 C C . ASP A 1 43 ? 8.434 3.584 -6.577 1.00 0.51 535 ASP A C 7
ATOM 4190 O O . ASP A 1 43 ? 8.813 4.753 -6.582 1.00 0.56 535 ASP A O 7
ATOM 4199 N N . HIS A 1 44 ? 7.723 3.054 -5.595 1.00 0.45 536 HIS A N 7
ATOM 4200 C CA . HIS A 1 44 ? 7.264 3.827 -4.447 1.00 0.40 536 HIS A CA 7
ATOM 4201 C C . HIS A 1 44 ? 8.424 4.397 -3.597 1.00 0.29 536 HIS A C 7
ATOM 4202 O O . HIS A 1 44 ? 8.259 5.428 -2.953 1.00 0.34 536 HIS A O 7
ATOM 4216 N N . GLN A 1 45 ? 9.575 3.722 -3.575 1.00 0.23 537 GLN A N 7
ATOM 4217 C CA . GLN A 1 45 ? 10.762 4.177 -2.824 1.00 0.26 537 GLN A CA 7
ATOM 4218 C C . GLN A 1 45 ? 11.074 5.644 -3.085 1.00 0.37 537 GLN A C 7
ATOM 4219 O O . GLN A 1 45 ? 11.622 6.332 -2.227 1.00 0.47 537 GLN A O 7
ATOM 4233 N N . HIS A 1 46 ? 10.709 6.115 -4.262 1.00 0.40 538 HIS A N 7
ATOM 4234 C CA . HIS A 1 46 ? 10.977 7.485 -4.656 1.00 0.54 538 HIS A CA 7
ATOM 4235 C C . HIS A 1 46 ? 10.052 8.462 -3.928 1.00 0.60 538 HIS A C 7
ATOM 4236 O O . HIS A 1 46 ? 10.325 9.662 -3.888 1.00 0.72 538 HIS A O 7
ATOM 4250 N N . ILE A 1 47 ? 8.965 7.954 -3.347 1.00 0.54 539 ILE A N 7
ATOM 4251 C CA . ILE A 1 47 ? 7.990 8.820 -2.690 1.00 0.64 539 ILE A CA 7
ATOM 4252 C C . ILE A 1 47 ? 7.837 8.465 -1.211 1.00 0.62 539 ILE A C 7
ATOM 4253 O O . ILE A 1 47 ? 7.132 9.154 -0.472 1.00 0.84 539 ILE A O 7
ATOM 4269 N N . CYS A 1 48 ? 8.490 7.394 -0.774 1.00 0.42 540 CYS A N 7
ATOM 4270 C CA . CYS A 1 48 ? 8.443 7.026 0.629 1.00 0.40 540 CYS A CA 7
ATOM 4271 C C . CYS A 1 48 ? 9.307 7.989 1.424 1.00 0.54 540 CYS A C 7
ATOM 4272 O O . CYS A 1 48 ? 10.507 8.122 1.169 1.00 0.62 540 CYS A O 7
ATOM 4279 N N . GLY A 1 49 ? 8.689 8.672 2.364 1.00 0.69 541 GLY A N 7
ATOM 4280 C CA . GLY A 1 49 ? 9.405 9.650 3.157 1.00 0.89 541 GLY A CA 7
ATOM 4281 C C . GLY A 1 49 ? 9.620 10.936 2.390 1.00 1.57 541 GLY A C 7
ATOM 4282 O O . GLY A 1 49 ? 10.514 11.722 2.713 1.00 2.02 541 GLY A O 7
ATOM 4286 N N . GLN A 1 50 ? 8.792 11.131 1.366 1.00 2.26 542 GLN A N 7
ATOM 4287 C CA . GLN A 1 50 ? 8.838 12.317 0.521 1.00 3.48 542 GLN A CA 7
ATOM 4288 C C . GLN A 1 50 ? 8.783 13.587 1.367 1.00 4.16 542 GLN A C 7
ATOM 4289 O O . GLN A 1 50 ? 7.751 13.916 1.956 1.00 4.68 542 GLN A O 7
ATOM 4303 N N . SER A 1 51 ? 9.908 14.279 1.443 1.00 4.49 543 SER A N 7
ATOM 4304 C CA . SER A 1 51 ? 10.023 15.470 2.263 1.00 5.43 543 SER A CA 7
ATOM 4305 C C . SER A 1 51 ? 10.989 16.472 1.639 1.00 6.28 543 SER A C 7
ATOM 4306 O O . SER A 1 51 ? 11.962 16.085 0.987 1.00 6.92 543 SER A O 7
ATOM 4314 N N . ALA A 1 52 ? 10.709 17.753 1.827 1.00 6.57 544 ALA A N 7
ATOM 4315 C CA . ALA A 1 52 ? 11.571 18.802 1.315 1.00 7.59 544 ALA A CA 7
ATOM 4316 C C . ALA A 1 52 ? 12.302 19.484 2.463 1.00 8.26 544 ALA A C 7
ATOM 4317 O O . ALA A 1 52 ? 11.792 20.501 2.979 1.00 8.83 544 ALA A O 7
ATOM 4327 N N . SER A 1 11 ? -8.650 -1.336 -0.328 1.00 0.95 503 SER A N 8
ATOM 4328 C CA . SER A 1 11 ? -7.855 -2.306 0.380 1.00 0.77 503 SER A CA 8
ATOM 4329 C C . SER A 1 11 ? -6.407 -2.215 -0.072 1.00 0.65 503 SER A C 8
ATOM 4330 O O . SER A 1 11 ? -5.901 -1.112 -0.291 1.00 0.91 503 SER A O 8
ATOM 4338 N N . CYS A 1 12 ? -5.735 -3.360 -0.186 1.00 0.45 504 CYS A N 8
ATOM 4339 C CA . CYS A 1 12 ? -4.393 -3.389 -0.729 1.00 0.34 504 CYS A CA 8
ATOM 4340 C C . CYS A 1 12 ? -4.388 -2.683 -2.075 1.00 0.38 504 CYS A C 8
ATOM 4341 O O . CYS A 1 12 ? -5.250 -2.935 -2.921 1.00 0.47 504 CYS A O 8
ATOM 4348 N N . VAL A 1 13 ? -3.422 -1.803 -2.270 1.00 0.38 505 VAL A N 8
ATOM 4349 C CA . VAL A 1 13 ? -3.289 -1.074 -3.525 1.00 0.44 505 VAL A CA 8
ATOM 4350 C C . VAL A 1 13 ? -2.661 -1.991 -4.582 1.00 0.50 505 VAL A C 8
ATOM 4351 O O . VAL A 1 13 ? -2.121 -1.542 -5.592 1.00 0.63 505 VAL A O 8
ATOM 4364 N N . ASN A 1 14 ? -2.751 -3.294 -4.338 1.00 0.50 506 ASN A N 8
ATOM 4365 C CA . ASN A 1 14 ? -2.126 -4.271 -5.218 1.00 0.58 506 ASN A CA 8
ATOM 4366 C C . ASN A 1 14 ? -2.899 -5.599 -5.273 1.00 0.57 506 ASN A C 8
ATOM 4367 O O . ASN A 1 14 ? -3.020 -6.186 -6.348 1.00 0.67 506 ASN A O 8
ATOM 4378 N N . CYS A 1 15 ? -3.464 -6.068 -4.153 1.00 0.50 507 CYS A N 8
ATOM 4379 C CA . CYS A 1 15 ? -4.118 -7.383 -4.173 1.00 0.56 507 CYS A CA 8
ATOM 4380 C C . CYS A 1 15 ? -5.484 -7.405 -3.475 1.00 0.65 507 CYS A C 8
ATOM 4381 O O . CYS A 1 15 ? -6.500 -7.046 -4.069 1.00 0.81 507 CYS A O 8
ATOM 4388 N N . GLY A 1 16 ? -5.499 -7.818 -2.206 1.00 0.66 508 GLY A N 8
ATOM 4389 C CA . GLY A 1 16 ? -6.742 -8.238 -1.583 1.00 0.84 508 GLY A CA 8
ATOM 4390 C C . GLY A 1 16 ? -7.106 -7.516 -0.307 1.00 0.72 508 GLY A C 8
ATOM 4391 O O . GLY A 1 16 ? -7.860 -6.550 -0.331 1.00 1.20 508 GLY A O 8
ATOM 4395 N N . ARG A 1 17 ? -6.584 -8.036 0.803 1.00 0.81 509 ARG A N 8
ATOM 4396 C CA . ARG A 1 17 ? -6.948 -7.603 2.159 1.00 1.00 509 ARG A CA 8
ATOM 4397 C C . ARG A 1 17 ? -6.945 -6.088 2.307 1.00 0.78 509 ARG A C 8
ATOM 4398 O O . ARG A 1 17 ? -6.234 -5.379 1.597 1.00 0.64 509 ARG A O 8
ATOM 4419 N N . GLU A 1 18 ? -7.705 -5.613 3.283 1.00 0.87 510 GLU A N 8
ATOM 4420 C CA . GLU A 1 18 ? -7.835 -4.188 3.559 1.00 0.88 510 GLU A CA 8
ATOM 4421 C C . GLU A 1 18 ? -6.611 -3.655 4.302 1.00 0.83 510 GLU A C 8
ATOM 4422 O O . GLU A 1 18 ? -6.678 -2.612 4.956 1.00 1.35 510 GLU A O 8
ATOM 4434 N N . ALA A 1 19 ? -5.510 -4.409 4.202 1.00 0.56 511 ALA A N 8
ATOM 4435 C CA . ALA A 1 19 ? -4.206 -4.026 4.741 1.00 0.49 511 ALA A CA 8
ATOM 4436 C C . ALA A 1 19 ? -4.128 -4.225 6.246 1.00 0.47 511 ALA A C 8
ATOM 4437 O O . ALA A 1 19 ? -5.111 -4.062 6.970 1.00 0.69 511 ALA A O 8
ATOM 4444 N N . MET A 1 20 ? -2.939 -4.586 6.702 1.00 0.46 512 MET A N 8
ATOM 4445 C CA . MET A 1 20 ? -2.673 -4.753 8.119 1.00 0.54 512 MET A CA 8
ATOM 4446 C C . MET A 1 20 ? -2.145 -3.438 8.658 1.00 0.47 512 MET A C 8
ATOM 4447 O O . MET A 1 20 ? -2.770 -2.796 9.502 1.00 0.51 512 MET A O 8
ATOM 4461 N N . SER A 1 21 ? -0.990 -3.046 8.151 1.00 0.42 513 SER A N 8
ATOM 4462 C CA . SER A 1 21 ? -0.424 -1.747 8.437 1.00 0.37 513 SER A CA 8
ATOM 4463 C C . SER A 1 21 ? -0.294 -0.934 7.163 1.00 0.29 513 SER A C 8
ATOM 4464 O O . SER A 1 21 ? -0.530 -1.431 6.058 1.00 0.34 513 SER A O 8
ATOM 4472 N N . GLU A 1 22 ? 0.068 0.320 7.336 1.00 0.28 514 GLU A N 8
ATOM 4473 C CA . GLU A 1 22 ? 0.416 1.184 6.231 1.00 0.25 514 GLU A CA 8
ATOM 4474 C C . GLU A 1 22 ? 1.908 1.033 5.954 1.00 0.26 514 GLU A C 8
ATOM 4475 O O . GLU A 1 22 ? 2.648 0.646 6.860 1.00 0.33 514 GLU A O 8
ATOM 4487 N N . CYS A 1 23 ? 2.338 1.313 4.716 1.00 0.26 515 CYS A N 8
ATOM 4488 C CA . CYS A 1 23 ? 3.758 1.237 4.343 1.00 0.29 515 CYS A CA 8
ATOM 4489 C C . CYS A 1 23 ? 4.628 1.815 5.447 1.00 0.28 515 CYS A C 8
ATOM 4490 O O . CYS A 1 23 ? 4.603 3.011 5.690 1.00 0.27 515 CYS A O 8
ATOM 4497 N N . THR A 1 24 ? 5.407 0.970 6.103 1.00 0.30 516 THR A N 8
ATOM 4498 C CA . THR A 1 24 ? 6.108 1.363 7.318 1.00 0.31 516 THR A CA 8
ATOM 4499 C C . THR A 1 24 ? 7.164 2.440 7.067 1.00 0.39 516 THR A C 8
ATOM 4500 O O . THR A 1 24 ? 7.778 2.948 8.005 1.00 0.67 516 THR A O 8
ATOM 4511 N N . GLY A 1 25 ? 7.360 2.796 5.806 1.00 0.34 517 GLY A N 8
ATOM 4512 C CA . GLY A 1 25 ? 8.298 3.842 5.477 1.00 0.39 517 GLY A CA 8
ATOM 4513 C C . GLY A 1 25 ? 7.652 5.214 5.463 1.00 0.36 517 GLY A C 8
ATOM 4514 O O . GLY A 1 25 ? 8.347 6.226 5.482 1.00 0.40 517 GLY A O 8
ATOM 4518 N N . CYS A 1 26 ? 6.324 5.261 5.445 1.00 0.33 518 CYS A N 8
ATOM 4519 C CA . CYS A 1 26 ? 5.623 6.535 5.335 1.00 0.33 518 CYS A CA 8
ATOM 4520 C C . CYS A 1 26 ? 4.198 6.458 5.882 1.00 0.28 518 CYS A C 8
ATOM 4521 O O . CYS A 1 26 ? 3.694 7.403 6.492 1.00 0.31 518 CYS A O 8
ATOM 4528 N N . HIS A 1 27 ? 3.573 5.309 5.637 1.00 0.25 519 HIS A N 8
ATOM 4529 C CA . HIS A 1 27 ? 2.167 5.052 5.939 1.00 0.23 519 HIS A CA 8
ATOM 4530 C C . HIS A 1 27 ? 1.274 5.898 5.040 1.00 0.25 519 HIS A C 8
ATOM 4531 O O . HIS A 1 27 ? 0.131 6.192 5.377 1.00 0.30 519 HIS A O 8
ATOM 4546 N N . LYS A 1 28 ? 1.808 6.274 3.878 1.00 0.25 520 LYS A N 8
ATOM 4547 C CA . LYS A 1 28 ? 1.062 7.064 2.903 1.00 0.28 520 LYS A CA 8
ATOM 4548 C C . LYS A 1 28 ? 0.213 6.164 2.014 1.00 0.28 520 LYS A C 8
ATOM 4549 O O . LYS A 1 28 ? -0.640 6.641 1.266 1.00 0.35 520 LYS A O 8
ATOM 4568 N N . VAL A 1 29 ? 0.443 4.859 2.112 1.00 0.26 521 VAL A N 8
ATOM 4569 C CA . VAL A 1 29 ? -0.251 3.863 1.304 1.00 0.28 521 VAL A CA 8
ATOM 4570 C C . VAL A 1 29 ? -0.369 2.596 2.137 1.00 0.23 521 VAL A C 8
ATOM 4571 O O . VAL A 1 29 ? 0.207 2.523 3.225 1.00 0.23 521 VAL A O 8
ATOM 4584 N N . ASN A 1 30 ? -1.078 1.599 1.643 1.00 0.26 522 ASN A N 8
ATOM 4585 C CA . ASN A 1 30 ? -1.285 0.382 2.414 1.00 0.25 522 ASN A CA 8
ATOM 4586 C C . ASN A 1 30 ? -1.349 -0.835 1.509 1.00 0.25 522 ASN A C 8
ATOM 4587 O O . ASN A 1 30 ? -1.767 -0.743 0.354 1.00 0.30 522 ASN A O 8
ATOM 4598 N N . TYR A 1 31 ? -0.927 -1.971 2.039 1.00 0.28 523 TYR A N 8
ATOM 4599 C CA . TYR A 1 31 ? -0.930 -3.213 1.287 1.00 0.25 523 TYR A CA 8
ATOM 4600 C C . TYR A 1 31 ? -1.459 -4.351 2.153 1.00 0.25 523 TYR A C 8
ATOM 4601 O O . TYR A 1 31 ? -1.295 -4.325 3.375 1.00 0.40 523 TYR A O 8
ATOM 4619 N N . CYS A 1 32 ? -2.115 -5.321 1.528 1.00 0.15 524 CYS A N 8
ATOM 4620 C CA . CYS A 1 32 ? -2.737 -6.418 2.255 1.00 0.18 524 CYS A CA 8
ATOM 4621 C C . CYS A 1 32 ? -1.712 -7.159 3.114 1.00 0.23 524 CYS A C 8
ATOM 4622 O O . CYS A 1 32 ? -1.939 -7.416 4.299 1.00 0.36 524 CYS A O 8
ATOM 4629 N N . SER A 1 33 ? -0.581 -7.475 2.506 1.00 0.20 525 SER A N 8
ATOM 4630 C CA . SER A 1 33 ? 0.491 -8.168 3.191 1.00 0.25 525 SER A CA 8
ATOM 4631 C C . SER A 1 33 ? 1.804 -7.399 3.046 1.00 0.25 525 SER A C 8
ATOM 4632 O O . SER A 1 33 ? 1.835 -6.320 2.454 1.00 0.25 525 SER A O 8
ATOM 4640 N N . THR A 1 34 ? 2.883 -7.943 3.591 1.00 0.29 526 THR A N 8
ATOM 4641 C CA . THR A 1 34 ? 4.182 -7.299 3.518 1.00 0.32 526 THR A CA 8
ATOM 4642 C C . THR A 1 34 ? 4.765 -7.328 2.101 1.00 0.28 526 THR A C 8
ATOM 4643 O O . THR A 1 34 ? 5.382 -6.353 1.660 1.00 0.29 526 THR A O 8
ATOM 4654 N N . PHE A 1 35 ? 4.554 -8.433 1.383 1.00 0.28 527 PHE A N 8
ATOM 4655 C CA . PHE A 1 35 ? 5.220 -8.640 0.098 1.00 0.28 527 PHE A CA 8
ATOM 4656 C C . PHE A 1 35 ? 4.907 -7.533 -0.906 1.00 0.27 527 PHE A C 8
ATOM 4657 O O . PHE A 1 35 ? 5.812 -7.046 -1.580 1.00 0.28 527 PHE A O 8
ATOM 4674 N N . CYS A 1 36 ? 3.651 -7.106 -0.982 1.00 0.30 528 CYS A N 8
ATOM 4675 C CA . CYS A 1 36 ? 3.265 -6.065 -1.916 1.00 0.40 528 CYS A CA 8
ATOM 4676 C C . CYS A 1 36 ? 3.918 -4.743 -1.552 1.00 0.37 528 CYS A C 8
ATOM 4677 O O . CYS A 1 36 ? 4.309 -3.968 -2.420 1.00 0.40 528 CYS A O 8
ATOM 4684 N N . GLN A 1 37 ? 4.064 -4.517 -0.253 1.00 0.36 529 GLN A N 8
ATOM 4685 C CA . GLN A 1 37 ? 4.586 -3.265 0.254 1.00 0.41 529 GLN A CA 8
ATOM 4686 C C . GLN A 1 37 ? 6.014 -3.084 -0.219 1.00 0.38 529 GLN A C 8
ATOM 4687 O O . GLN A 1 37 ? 6.415 -2.000 -0.621 1.00 0.45 529 GLN A O 8
ATOM 4701 N N . ARG A 1 38 ? 6.779 -4.162 -0.146 1.00 0.34 530 ARG A N 8
ATOM 4702 C CA . ARG A 1 38 ? 8.169 -4.147 -0.586 1.00 0.36 530 ARG A CA 8
ATOM 4703 C C . ARG A 1 38 ? 8.297 -4.206 -2.110 1.00 0.34 530 ARG A C 8
ATOM 4704 O O . ARG A 1 38 ? 9.058 -3.436 -2.696 1.00 0.41 530 ARG A O 8
ATOM 4725 N N . LYS A 1 39 ? 7.551 -5.111 -2.743 1.00 0.32 531 LYS A N 8
ATOM 4726 C CA . LYS A 1 39 ? 7.611 -5.282 -4.197 1.00 0.38 531 LYS A CA 8
ATOM 4727 C C . LYS A 1 39 ? 7.297 -3.981 -4.922 1.00 0.40 531 LYS A C 8
ATOM 4728 O O . LYS A 1 39 ? 8.099 -3.476 -5.708 1.00 0.47 531 LYS A O 8
ATOM 4747 N N . ASP A 1 40 ? 6.124 -3.443 -4.638 1.00 0.39 532 ASP A N 8
ATOM 4748 C CA . ASP A 1 40 ? 5.617 -2.245 -5.293 1.00 0.49 532 ASP A CA 8
ATOM 4749 C C . ASP A 1 40 ? 6.446 -1.026 -4.974 1.00 0.47 532 ASP A C 8
ATOM 4750 O O . ASP A 1 40 ? 6.464 -0.051 -5.732 1.00 0.57 532 ASP A O 8
ATOM 4759 N N . TRP A 1 41 ? 7.131 -1.073 -3.850 1.00 0.41 533 TRP A N 8
ATOM 4760 C CA . TRP A 1 41 ? 7.889 0.057 -3.390 1.00 0.50 533 TRP A CA 8
ATOM 4761 C C . TRP A 1 41 ? 9.150 0.238 -4.226 1.00 0.50 533 TRP A C 8
ATOM 4762 O O . TRP A 1 41 ? 9.848 1.232 -4.097 1.00 0.52 533 TRP A O 8
ATOM 4783 N N . LYS A 1 42 ? 9.435 -0.687 -5.123 1.00 0.50 534 LYS A N 8
ATOM 4784 C CA . LYS A 1 42 ? 10.567 -0.489 -6.005 1.00 0.52 534 LYS A CA 8
ATOM 4785 C C . LYS A 1 42 ? 10.278 0.670 -6.952 1.00 0.53 534 LYS A C 8
ATOM 4786 O O . LYS A 1 42 ? 11.176 1.225 -7.587 1.00 0.59 534 LYS A O 8
ATOM 4805 N N . ASP A 1 43 ? 9.008 1.021 -7.024 1.00 0.55 535 ASP A N 8
ATOM 4806 C CA . ASP A 1 43 ? 8.566 2.256 -7.647 1.00 0.59 535 ASP A CA 8
ATOM 4807 C C . ASP A 1 43 ? 8.171 3.270 -6.565 1.00 0.51 535 ASP A C 8
ATOM 4808 O O . ASP A 1 43 ? 8.470 4.458 -6.661 1.00 0.56 535 ASP A O 8
ATOM 4817 N N . HIS A 1 44 ? 7.504 2.776 -5.527 1.00 0.45 536 HIS A N 8
ATOM 4818 C CA . HIS A 1 44 ? 7.044 3.614 -4.415 1.00 0.40 536 HIS A CA 8
ATOM 4819 C C . HIS A 1 44 ? 8.203 4.285 -3.635 1.00 0.29 536 HIS A C 8
ATOM 4820 O O . HIS A 1 44 ? 8.000 5.329 -3.028 1.00 0.34 536 HIS A O 8
ATOM 4834 N N . GLN A 1 45 ? 9.398 3.687 -3.638 1.00 0.23 537 GLN A N 8
ATOM 4835 C CA . GLN A 1 45 ? 10.591 4.274 -2.997 1.00 0.26 537 GLN A CA 8
ATOM 4836 C C . GLN A 1 45 ? 10.742 5.760 -3.340 1.00 0.37 537 GLN A C 8
ATOM 4837 O O . GLN A 1 45 ? 11.273 6.543 -2.552 1.00 0.47 537 GLN A O 8
ATOM 4851 N N . HIS A 1 46 ? 10.251 6.137 -4.516 1.00 0.40 538 HIS A N 8
ATOM 4852 C CA . HIS A 1 46 ? 10.323 7.512 -4.994 1.00 0.54 538 HIS A CA 8
ATOM 4853 C C . HIS A 1 46 ? 9.401 8.433 -4.201 1.00 0.60 538 HIS A C 8
ATOM 4854 O O . HIS A 1 46 ? 9.635 9.639 -4.121 1.00 0.72 538 HIS A O 8
ATOM 4868 N N . ILE A 1 47 ? 8.354 7.872 -3.612 1.00 0.54 539 ILE A N 8
ATOM 4869 C CA . ILE A 1 47 ? 7.305 8.684 -3.014 1.00 0.64 539 ILE A CA 8
ATOM 4870 C C . ILE A 1 47 ? 7.173 8.398 -1.526 1.00 0.62 539 ILE A C 8
ATOM 4871 O O . ILE A 1 47 ? 6.281 8.924 -0.860 1.00 0.84 539 ILE A O 8
ATOM 4887 N N . CYS A 1 48 ? 8.061 7.560 -1.007 1.00 0.42 540 CYS A N 8
ATOM 4888 C CA . CYS A 1 48 ? 8.040 7.232 0.403 1.00 0.40 540 CYS A CA 8
ATOM 4889 C C . CYS A 1 48 ? 8.669 8.367 1.198 1.00 0.54 540 CYS A C 8
ATOM 4890 O O . CYS A 1 48 ? 9.791 8.798 0.919 1.00 0.62 540 CYS A O 8
ATOM 4897 N N . GLY A 1 49 ? 7.915 8.857 2.165 1.00 0.69 541 GLY A N 8
ATOM 4898 C CA . GLY A 1 49 ? 8.376 9.933 3.026 1.00 0.89 541 GLY A CA 8
ATOM 4899 C C . GLY A 1 49 ? 9.607 9.565 3.840 1.00 1.57 541 GLY A C 8
ATOM 4900 O O . GLY A 1 49 ? 10.280 10.448 4.370 1.00 2.02 541 GLY A O 8
ATOM 4904 N N . GLN A 1 50 ? 9.888 8.264 3.943 1.00 2.26 542 GLN A N 8
ATOM 4905 C CA . GLN A 1 50 ? 11.071 7.765 4.644 1.00 3.48 542 GLN A CA 8
ATOM 4906 C C . GLN A 1 50 ? 11.042 8.179 6.122 1.00 4.16 542 GLN A C 8
ATOM 4907 O O . GLN A 1 50 ? 12.021 8.696 6.663 1.00 4.68 542 GLN A O 8
ATOM 4921 N N . SER A 1 51 ? 9.892 7.949 6.755 1.00 4.49 543 SER A N 8
ATOM 4922 C CA . SER A 1 51 ? 9.703 8.205 8.182 1.00 5.43 543 SER A CA 8
ATOM 4923 C C . SER A 1 51 ? 9.989 9.660 8.546 1.00 6.28 543 SER A C 8
ATOM 4924 O O . SER A 1 51 ? 10.968 9.967 9.231 1.00 6.92 543 SER A O 8
ATOM 4932 N N . ALA A 1 52 ? 9.121 10.547 8.090 1.00 6.57 544 ALA A N 8
ATOM 4933 C CA . ALA A 1 52 ? 9.229 11.958 8.407 1.00 7.59 544 ALA A CA 8
ATOM 4934 C C . ALA A 1 52 ? 8.168 12.335 9.430 1.00 8.26 544 ALA A C 8
ATOM 4935 O O . ALA A 1 52 ? 8.508 12.467 10.625 1.00 8.83 544 ALA A O 8
ATOM 4945 N N . SER A 1 11 ? -8.412 -1.820 -0.776 1.00 0.95 503 SER A N 9
ATOM 4946 C CA . SER A 1 11 ? -7.844 -2.728 0.193 1.00 0.77 503 SER A CA 9
ATOM 4947 C C . SER A 1 11 ? -6.322 -2.709 0.099 1.00 0.65 503 SER A C 9
ATOM 4948 O O . SER A 1 11 ? -5.665 -1.856 0.692 1.00 0.91 503 SER A O 9
ATOM 4956 N N . CYS A 1 12 ? -5.777 -3.632 -0.670 1.00 0.45 504 CYS A N 9
ATOM 4957 C CA . CYS A 1 12 ? -4.366 -3.620 -0.997 1.00 0.34 504 CYS A CA 9
ATOM 4958 C C . CYS A 1 12 ? -4.180 -2.871 -2.309 1.00 0.38 504 CYS A C 9
ATOM 4959 O O . CYS A 1 12 ? -4.899 -3.125 -3.278 1.00 0.47 504 CYS A O 9
ATOM 4966 N N . VAL A 1 13 ? -3.227 -1.949 -2.343 1.00 0.38 505 VAL A N 9
ATOM 4967 C CA . VAL A 1 13 ? -2.943 -1.203 -3.565 1.00 0.44 505 VAL A CA 9
ATOM 4968 C C . VAL A 1 13 ? -2.061 -2.047 -4.493 1.00 0.50 505 VAL A C 9
ATOM 4969 O O . VAL A 1 13 ? -1.514 -1.553 -5.482 1.00 0.63 505 VAL A O 9
ATOM 4982 N N . ASN A 1 14 ? -1.931 -3.330 -4.170 1.00 0.50 506 ASN A N 9
ATOM 4983 C CA . ASN A 1 14 ? -1.091 -4.232 -4.954 1.00 0.58 506 ASN A CA 9
ATOM 4984 C C . ASN A 1 14 ? -1.830 -5.531 -5.283 1.00 0.57 506 ASN A C 9
ATOM 4985 O O . ASN A 1 14 ? -1.718 -6.046 -6.393 1.00 0.67 506 ASN A O 9
ATOM 4996 N N . CYS A 1 15 ? -2.604 -6.049 -4.332 1.00 0.50 507 CYS A N 9
ATOM 4997 C CA . CYS A 1 15 ? -3.409 -7.244 -4.584 1.00 0.56 507 CYS A CA 9
ATOM 4998 C C . CYS A 1 15 ? -4.875 -6.931 -4.326 1.00 0.65 507 CYS A C 9
ATOM 4999 O O . CYS A 1 15 ? -5.565 -6.382 -5.184 1.00 0.81 507 CYS A O 9
ATOM 5006 N N . GLY A 1 16 ? -5.340 -7.261 -3.125 1.00 0.66 508 GLY A N 9
ATOM 5007 C CA . GLY A 1 16 ? -6.663 -6.850 -2.721 1.00 0.84 508 GLY A CA 9
ATOM 5008 C C . GLY A 1 16 ? -7.225 -7.611 -1.540 1.00 0.72 508 GLY A C 9
ATOM 5009 O O . GLY A 1 16 ? -8.326 -8.156 -1.606 1.00 1.20 508 GLY A O 9
ATOM 5013 N N . ARG A 1 17 ? -6.465 -7.665 -0.460 1.00 0.81 509 ARG A N 9
ATOM 5014 C CA . ARG A 1 17 ? -7.026 -8.002 0.834 1.00 1.00 509 ARG A CA 9
ATOM 5015 C C . ARG A 1 17 ? -7.107 -6.696 1.617 1.00 0.78 509 ARG A C 9
ATOM 5016 O O . ARG A 1 17 ? -6.398 -5.752 1.283 1.00 0.64 509 ARG A O 9
ATOM 5037 N N . GLU A 1 18 ? -7.940 -6.646 2.650 1.00 0.87 510 GLU A N 9
ATOM 5038 C CA . GLU A 1 18 ? -8.402 -5.379 3.245 1.00 0.88 510 GLU A CA 9
ATOM 5039 C C . GLU A 1 18 ? -7.308 -4.512 3.897 1.00 0.83 510 GLU A C 9
ATOM 5040 O O . GLU A 1 18 ? -7.639 -3.533 4.568 1.00 1.35 510 GLU A O 9
ATOM 5052 N N . ALA A 1 19 ? -6.035 -4.851 3.682 1.00 0.56 511 ALA A N 9
ATOM 5053 C CA . ALA A 1 19 ? -4.902 -4.105 4.248 1.00 0.49 511 ALA A CA 9
ATOM 5054 C C . ALA A 1 19 ? -4.829 -4.247 5.767 1.00 0.47 511 ALA A C 9
ATOM 5055 O O . ALA A 1 19 ? -5.847 -4.282 6.463 1.00 0.69 511 ALA A O 9
ATOM 5062 N N . MET A 1 20 ? -3.616 -4.338 6.284 1.00 0.46 512 MET A N 9
ATOM 5063 C CA . MET A 1 20 ? -3.419 -4.455 7.716 1.00 0.54 512 MET A CA 9
ATOM 5064 C C . MET A 1 20 ? -2.708 -3.218 8.242 1.00 0.47 512 MET A C 9
ATOM 5065 O O . MET A 1 20 ? -3.289 -2.435 8.989 1.00 0.51 512 MET A O 9
ATOM 5079 N N . SER A 1 21 ? -1.461 -3.038 7.845 1.00 0.42 513 SER A N 9
ATOM 5080 C CA . SER A 1 21 ? -0.724 -1.839 8.199 1.00 0.37 513 SER A CA 9
ATOM 5081 C C . SER A 1 21 ? -0.338 -1.047 6.962 1.00 0.29 513 SER A C 9
ATOM 5082 O O . SER A 1 21 ? -0.536 -1.484 5.825 1.00 0.34 513 SER A O 9
ATOM 5090 N N . GLU A 1 22 ? 0.198 0.132 7.209 1.00 0.28 514 GLU A N 9
ATOM 5091 C CA . GLU A 1 22 ? 0.642 1.020 6.157 1.00 0.25 514 GLU A CA 9
ATOM 5092 C C . GLU A 1 22 ? 2.145 0.884 5.960 1.00 0.26 514 GLU A C 9
ATOM 5093 O O . GLU A 1 22 ? 2.852 0.499 6.892 1.00 0.33 514 GLU A O 9
ATOM 5105 N N . CYS A 1 23 ? 2.616 1.191 4.744 1.00 0.26 515 CYS A N 9
ATOM 5106 C CA . CYS A 1 23 ? 4.044 1.151 4.407 1.00 0.29 515 CYS A CA 9
ATOM 5107 C C . CYS A 1 23 ? 4.890 1.732 5.532 1.00 0.28 515 CYS A C 9
ATOM 5108 O O . CYS A 1 23 ? 4.845 2.925 5.788 1.00 0.27 515 CYS A O 9
ATOM 5115 N N . THR A 1 24 ? 5.679 0.885 6.175 1.00 0.30 516 THR A N 9
ATOM 5116 C CA . THR A 1 24 ? 6.413 1.268 7.375 1.00 0.31 516 THR A CA 9
ATOM 5117 C C . THR A 1 24 ? 7.498 2.319 7.109 1.00 0.39 516 THR A C 9
ATOM 5118 O O . THR A 1 24 ? 8.265 2.669 8.007 1.00 0.67 516 THR A O 9
ATOM 5129 N N . GLY A 1 25 ? 7.566 2.823 5.884 1.00 0.34 517 GLY A N 9
ATOM 5130 C CA . GLY A 1 25 ? 8.494 3.889 5.578 1.00 0.39 517 GLY A CA 9
ATOM 5131 C C . GLY A 1 25 ? 7.832 5.256 5.614 1.00 0.36 517 GLY A C 9
ATOM 5132 O O . GLY A 1 25 ? 8.511 6.283 5.671 1.00 0.40 517 GLY A O 9
ATOM 5136 N N . CYS A 1 26 ? 6.502 5.274 5.596 1.00 0.33 518 CYS A N 9
ATOM 5137 C CA . CYS A 1 26 ? 5.767 6.529 5.507 1.00 0.33 518 CYS A CA 9
ATOM 5138 C C . CYS A 1 26 ? 4.342 6.401 6.052 1.00 0.28 518 CYS A C 9
ATOM 5139 O O . CYS A 1 26 ? 3.793 7.331 6.643 1.00 0.31 518 CYS A O 9
ATOM 5146 N N . HIS A 1 27 ? 3.768 5.222 5.831 1.00 0.25 519 HIS A N 9
ATOM 5147 C CA . HIS A 1 27 ? 2.364 4.932 6.108 1.00 0.23 519 HIS A CA 9
ATOM 5148 C C . HIS A 1 27 ? 1.471 5.846 5.277 1.00 0.25 519 HIS A C 9
ATOM 5149 O O . HIS A 1 27 ? 0.380 6.218 5.695 1.00 0.30 519 HIS A O 9
ATOM 5164 N N . LYS A 1 28 ? 1.953 6.198 4.086 1.00 0.25 520 LYS A N 9
ATOM 5165 C CA . LYS A 1 28 ? 1.191 7.022 3.152 1.00 0.28 520 LYS A CA 9
ATOM 5166 C C . LYS A 1 28 ? 0.350 6.144 2.235 1.00 0.28 520 LYS A C 9
ATOM 5167 O O . LYS A 1 28 ? -0.516 6.631 1.509 1.00 0.35 520 LYS A O 9
ATOM 5186 N N . VAL A 1 29 ? 0.605 4.840 2.288 1.00 0.26 521 VAL A N 9
ATOM 5187 C CA . VAL A 1 29 ? -0.097 3.852 1.479 1.00 0.28 521 VAL A CA 9
ATOM 5188 C C . VAL A 1 29 ? -0.219 2.591 2.319 1.00 0.23 521 VAL A C 9
ATOM 5189 O O . VAL A 1 29 ? 0.458 2.472 3.343 1.00 0.23 521 VAL A O 9
ATOM 5202 N N . ASN A 1 30 ? -1.039 1.649 1.899 1.00 0.26 522 ASN A N 9
ATOM 5203 C CA . ASN A 1 30 ? -1.248 0.438 2.679 1.00 0.25 522 ASN A CA 9
ATOM 5204 C C . ASN A 1 30 ? -1.447 -0.756 1.769 1.00 0.25 522 ASN A C 9
ATOM 5205 O O . ASN A 1 30 ? -1.920 -0.619 0.643 1.00 0.30 522 ASN A O 9
ATOM 5216 N N . TYR A 1 31 ? -1.060 -1.923 2.253 1.00 0.28 523 TYR A N 9
ATOM 5217 C CA . TYR A 1 31 ? -1.127 -3.129 1.453 1.00 0.25 523 TYR A CA 9
ATOM 5218 C C . TYR A 1 31 ? -1.652 -4.289 2.277 1.00 0.25 523 TYR A C 9
ATOM 5219 O O . TYR A 1 31 ? -1.596 -4.255 3.508 1.00 0.40 523 TYR A O 9
ATOM 5237 N N . CYS A 1 32 ? -2.183 -5.300 1.606 1.00 0.15 524 CYS A N 9
ATOM 5238 C CA . CYS A 1 32 ? -2.804 -6.411 2.302 1.00 0.18 524 CYS A CA 9
ATOM 5239 C C . CYS A 1 32 ? -1.770 -7.171 3.132 1.00 0.23 524 CYS A C 9
ATOM 5240 O O . CYS A 1 32 ? -2.020 -7.553 4.278 1.00 0.36 524 CYS A O 9
ATOM 5247 N N . SER A 1 33 ? -0.605 -7.369 2.535 1.00 0.20 525 SER A N 9
ATOM 5248 C CA . SER A 1 33 ? 0.485 -8.079 3.183 1.00 0.25 525 SER A CA 9
ATOM 5249 C C . SER A 1 33 ? 1.774 -7.252 3.165 1.00 0.25 525 SER A C 9
ATOM 5250 O O . SER A 1 33 ? 1.804 -6.146 2.618 1.00 0.25 525 SER A O 9
ATOM 5258 N N . THR A 1 34 ? 2.829 -7.773 3.777 1.00 0.29 526 THR A N 9
ATOM 5259 C CA . THR A 1 34 ? 4.122 -7.107 3.791 1.00 0.32 526 THR A CA 9
ATOM 5260 C C . THR A 1 34 ? 4.802 -7.132 2.421 1.00 0.28 526 THR A C 9
ATOM 5261 O O . THR A 1 34 ? 5.378 -6.129 1.992 1.00 0.29 526 THR A O 9
ATOM 5272 N N . PHE A 1 35 ? 4.725 -8.271 1.732 1.00 0.28 527 PHE A N 9
ATOM 5273 C CA . PHE A 1 35 ? 5.429 -8.431 0.462 1.00 0.28 527 PHE A CA 9
ATOM 5274 C C . PHE A 1 35 ? 4.986 -7.385 -0.556 1.00 0.27 527 PHE A C 9
ATOM 5275 O O . PHE A 1 35 ? 5.794 -6.923 -1.356 1.00 0.28 527 PHE A O 9
ATOM 5292 N N . CYS A 1 36 ? 3.715 -7.000 -0.507 1.00 0.30 528 CYS A N 9
ATOM 5293 C CA . CYS A 1 36 ? 3.187 -5.978 -1.396 1.00 0.40 528 CYS A CA 9
ATOM 5294 C C . CYS A 1 36 ? 3.911 -4.658 -1.196 1.00 0.37 528 CYS A C 9
ATOM 5295 O O . CYS A 1 36 ? 4.238 -3.967 -2.159 1.00 0.40 528 CYS A O 9
ATOM 5302 N N . GLN A 1 37 ? 4.171 -4.326 0.068 1.00 0.36 529 GLN A N 9
ATOM 5303 C CA . GLN A 1 37 ? 4.804 -3.067 0.412 1.00 0.41 529 GLN A CA 9
ATOM 5304 C C . GLN A 1 37 ? 6.169 -3.013 -0.239 1.00 0.38 529 GLN A C 9
ATOM 5305 O O . GLN A 1 37 ? 6.562 -2.006 -0.801 1.00 0.45 529 GLN A O 9
ATOM 5319 N N . ARG A 1 38 ? 6.871 -4.132 -0.161 1.00 0.34 530 ARG A N 9
ATOM 5320 C CA . ARG A 1 38 ? 8.220 -4.251 -0.704 1.00 0.36 530 ARG A CA 9
ATOM 5321 C C . ARG A 1 38 ? 8.208 -4.350 -2.234 1.00 0.34 530 ARG A C 9
ATOM 5322 O O . ARG A 1 38 ? 8.970 -3.663 -2.918 1.00 0.41 530 ARG A O 9
ATOM 5343 N N . LYS A 1 39 ? 7.333 -5.205 -2.752 1.00 0.32 531 LYS A N 9
ATOM 5344 C CA . LYS A 1 39 ? 7.220 -5.454 -4.190 1.00 0.38 531 LYS A CA 9
ATOM 5345 C C . LYS A 1 39 ? 6.883 -4.177 -4.944 1.00 0.40 531 LYS A C 9
ATOM 5346 O O . LYS A 1 39 ? 7.591 -3.775 -5.872 1.00 0.47 531 LYS A O 9
ATOM 5365 N N . ASP A 1 40 ? 5.798 -3.549 -4.526 1.00 0.39 532 ASP A N 9
ATOM 5366 C CA . ASP A 1 40 ? 5.290 -2.329 -5.153 1.00 0.49 532 ASP A CA 9
ATOM 5367 C C . ASP A 1 40 ? 6.274 -1.187 -5.031 1.00 0.47 532 ASP A C 9
ATOM 5368 O O . ASP A 1 40 ? 6.387 -0.340 -5.920 1.00 0.57 532 ASP A O 9
ATOM 5377 N N . TRP A 1 41 ? 6.996 -1.180 -3.924 1.00 0.41 533 TRP A N 9
ATOM 5378 C CA . TRP A 1 41 ? 7.799 -0.043 -3.528 1.00 0.50 533 TRP A CA 9
ATOM 5379 C C . TRP A 1 41 ? 8.927 0.246 -4.521 1.00 0.50 533 TRP A C 9
ATOM 5380 O O . TRP A 1 41 ? 9.559 1.286 -4.455 1.00 0.52 533 TRP A O 9
ATOM 5401 N N . LYS A 1 42 ? 9.168 -0.643 -5.465 1.00 0.50 534 LYS A N 9
ATOM 5402 C CA . LYS A 1 42 ? 10.153 -0.358 -6.501 1.00 0.52 534 LYS A CA 9
ATOM 5403 C C . LYS A 1 42 ? 9.694 0.849 -7.323 1.00 0.53 534 LYS A C 9
ATOM 5404 O O . LYS A 1 42 ? 10.487 1.507 -7.992 1.00 0.59 534 LYS A O 9
ATOM 5423 N N . ASP A 1 43 ? 8.398 1.122 -7.248 1.00 0.55 535 ASP A N 9
ATOM 5424 C CA . ASP A 1 43 ? 7.809 2.345 -7.781 1.00 0.59 535 ASP A CA 9
ATOM 5425 C C . ASP A 1 43 ? 7.589 3.344 -6.642 1.00 0.51 535 ASP A C 9
ATOM 5426 O O . ASP A 1 43 ? 7.899 4.531 -6.756 1.00 0.56 535 ASP A O 9
ATOM 5435 N N . HIS A 1 44 ? 7.056 2.831 -5.544 1.00 0.45 536 HIS A N 9
ATOM 5436 C CA . HIS A 1 44 ? 6.737 3.636 -4.364 1.00 0.40 536 HIS A CA 9
ATOM 5437 C C . HIS A 1 44 ? 7.968 4.319 -3.722 1.00 0.29 536 HIS A C 9
ATOM 5438 O O . HIS A 1 44 ? 7.832 5.393 -3.147 1.00 0.34 536 HIS A O 9
ATOM 5452 N N . GLN A 1 45 ? 9.145 3.697 -3.797 1.00 0.23 537 GLN A N 9
ATOM 5453 C CA . GLN A 1 45 ? 10.384 4.235 -3.200 1.00 0.26 537 GLN A CA 9
ATOM 5454 C C . GLN A 1 45 ? 10.582 5.712 -3.519 1.00 0.37 537 GLN A C 9
ATOM 5455 O O . GLN A 1 45 ? 11.133 6.464 -2.714 1.00 0.47 537 GLN A O 9
ATOM 5469 N N . HIS A 1 46 ? 10.104 6.122 -4.683 1.00 0.40 538 HIS A N 9
ATOM 5470 C CA . HIS A 1 46 ? 10.269 7.489 -5.153 1.00 0.54 538 HIS A CA 9
ATOM 5471 C C . HIS A 1 46 ? 9.388 8.462 -4.370 1.00 0.60 538 HIS A C 9
ATOM 5472 O O . HIS A 1 46 ? 9.611 9.671 -4.409 1.00 0.72 538 HIS A O 9
ATOM 5486 N N . ILE A 1 47 ? 8.388 7.943 -3.657 1.00 0.54 539 ILE A N 9
ATOM 5487 C CA . ILE A 1 47 ? 7.443 8.808 -2.956 1.00 0.64 539 ILE A CA 9
ATOM 5488 C C . ILE A 1 47 ? 7.444 8.543 -1.453 1.00 0.62 539 ILE A C 9
ATOM 5489 O O . ILE A 1 47 ? 6.697 9.179 -0.700 1.00 0.84 539 ILE A O 9
ATOM 5505 N N . CYS A 1 48 ? 8.274 7.607 -1.010 1.00 0.42 540 CYS A N 9
ATOM 5506 C CA . CYS A 1 48 ? 8.328 7.279 0.401 1.00 0.40 540 CYS A CA 9
ATOM 5507 C C . CYS A 1 48 ? 9.144 8.322 1.145 1.00 0.54 540 CYS A C 9
ATOM 5508 O O . CYS A 1 48 ? 10.322 8.543 0.848 1.00 0.62 540 CYS A O 9
ATOM 5515 N N . GLY A 1 49 ? 8.501 8.976 2.092 1.00 0.69 541 GLY A N 9
ATOM 5516 C CA . GLY A 1 49 ? 9.171 9.973 2.906 1.00 0.89 541 GLY A CA 9
ATOM 5517 C C . GLY A 1 49 ? 9.138 11.343 2.264 1.00 1.57 541 GLY A C 9
ATOM 5518 O O . GLY A 1 49 ? 8.824 12.339 2.917 1.00 2.02 541 GLY A O 9
ATOM 5522 N N . GLN A 1 50 ? 9.451 11.382 0.975 1.00 2.26 542 GLN A N 9
ATOM 5523 C CA . GLN A 1 50 ? 9.468 12.626 0.211 1.00 3.48 542 GLN A CA 9
ATOM 5524 C C . GLN A 1 50 ? 8.057 13.194 0.083 1.00 4.16 542 GLN A C 9
ATOM 5525 O O . GLN A 1 50 ? 7.252 12.714 -0.722 1.00 4.68 542 GLN A O 9
ATOM 5539 N N . SER A 1 51 ? 7.759 14.201 0.887 1.00 4.49 543 SER A N 9
ATOM 5540 C CA . SER A 1 51 ? 6.438 14.804 0.897 1.00 5.43 543 SER A CA 9
ATOM 5541 C C . SER A 1 51 ? 6.547 16.320 1.025 1.00 6.28 543 SER A C 9
ATOM 5542 O O . SER A 1 51 ? 7.364 16.828 1.794 1.00 6.92 543 SER A O 9
ATOM 5550 N N . ALA A 1 52 ? 5.729 17.031 0.265 1.00 6.57 544 ALA A N 9
ATOM 5551 C CA . ALA A 1 52 ? 5.708 18.482 0.308 1.00 7.59 544 ALA A CA 9
ATOM 5552 C C . ALA A 1 52 ? 4.326 19.001 -0.062 1.00 8.26 544 ALA A C 9
ATOM 5553 O O . ALA A 1 52 ? 4.105 19.321 -1.247 1.00 8.83 544 ALA A O 9
ATOM 5563 N N . SER A 1 11 ? -7.601 -0.376 -0.826 1.00 0.95 503 SER A N 10
ATOM 5564 C CA . SER A 1 11 ? -7.269 -1.559 -0.076 1.00 0.77 503 SER A CA 10
ATOM 5565 C C . SER A 1 11 ? -5.827 -1.858 -0.401 1.00 0.65 503 SER A C 10
ATOM 5566 O O . SER A 1 11 ? -5.089 -0.924 -0.721 1.00 0.91 503 SER A O 10
ATOM 5574 N N . CYS A 1 12 ? -5.396 -3.105 -0.308 1.00 0.45 504 CYS A N 10
ATOM 5575 C CA . CYS A 1 12 ? -4.109 -3.437 -0.864 1.00 0.34 504 CYS A CA 10
ATOM 5576 C C . CYS A 1 12 ? -4.072 -2.975 -2.310 1.00 0.38 504 CYS A C 10
ATOM 5577 O O . CYS A 1 12 ? -4.777 -3.507 -3.170 1.00 0.47 504 CYS A O 10
ATOM 5584 N N . VAL A 1 13 ? -3.259 -1.967 -2.566 1.00 0.38 505 VAL A N 10
ATOM 5585 C CA . VAL A 1 13 ? -3.095 -1.441 -3.908 1.00 0.44 505 VAL A CA 10
ATOM 5586 C C . VAL A 1 13 ? -2.399 -2.489 -4.780 1.00 0.50 505 VAL A C 10
ATOM 5587 O O . VAL A 1 13 ? -2.271 -2.338 -5.997 1.00 0.63 505 VAL A O 10
ATOM 5600 N N . ASN A 1 14 ? -2.011 -3.589 -4.148 1.00 0.50 506 ASN A N 10
ATOM 5601 C CA . ASN A 1 14 ? -1.279 -4.647 -4.829 1.00 0.58 506 ASN A CA 10
ATOM 5602 C C . ASN A 1 14 ? -2.157 -5.881 -5.076 1.00 0.57 506 ASN A C 10
ATOM 5603 O O . ASN A 1 14 ? -2.118 -6.447 -6.171 1.00 0.67 506 ASN A O 10
ATOM 5614 N N . CYS A 1 15 ? -2.962 -6.298 -4.087 1.00 0.50 507 CYS A N 10
ATOM 5615 C CA . CYS A 1 15 ? -3.762 -7.514 -4.258 1.00 0.56 507 CYS A CA 10
ATOM 5616 C C . CYS A 1 15 ? -5.195 -7.397 -3.726 1.00 0.65 507 CYS A C 10
ATOM 5617 O O . CYS A 1 15 ? -6.126 -7.141 -4.486 1.00 0.81 507 CYS A O 10
ATOM 5624 N N . GLY A 1 16 ? -5.364 -7.590 -2.416 1.00 0.66 508 GLY A N 10
ATOM 5625 C CA . GLY A 1 16 ? -6.673 -7.943 -1.891 1.00 0.84 508 GLY A CA 10
ATOM 5626 C C . GLY A 1 16 ? -7.299 -6.947 -0.935 1.00 0.72 508 GLY A C 10
ATOM 5627 O O . GLY A 1 16 ? -7.683 -5.843 -1.323 1.00 1.20 508 GLY A O 10
ATOM 5631 N N . ARG A 1 17 ? -7.412 -7.376 0.324 1.00 0.81 509 ARG A N 10
ATOM 5632 C CA . ARG A 1 17 ? -8.174 -6.666 1.353 1.00 1.00 509 ARG A CA 10
ATOM 5633 C C . ARG A 1 17 ? -7.543 -5.327 1.702 1.00 0.78 509 ARG A C 10
ATOM 5634 O O . ARG A 1 17 ? -6.508 -4.971 1.151 1.00 0.64 509 ARG A O 10
ATOM 5655 N N . GLU A 1 18 ? -8.145 -4.607 2.650 1.00 0.87 510 GLU A N 10
ATOM 5656 C CA . GLU A 1 18 ? -7.788 -3.208 2.881 1.00 0.88 510 GLU A CA 10
ATOM 5657 C C . GLU A 1 18 ? -6.306 -3.037 3.186 1.00 0.83 510 GLU A C 10
ATOM 5658 O O . GLU A 1 18 ? -5.635 -2.235 2.539 1.00 1.35 510 GLU A O 10
ATOM 5670 N N . ALA A 1 19 ? -5.807 -3.824 4.129 1.00 0.56 511 ALA A N 10
ATOM 5671 C CA . ALA A 1 19 ? -4.410 -3.764 4.568 1.00 0.49 511 ALA A CA 10
ATOM 5672 C C . ALA A 1 19 ? -4.234 -4.418 5.924 1.00 0.47 511 ALA A C 10
ATOM 5673 O O . ALA A 1 19 ? -5.205 -4.700 6.630 1.00 0.69 511 ALA A O 10
ATOM 5680 N N . MET A 1 20 ? -2.984 -4.663 6.273 1.00 0.46 512 MET A N 10
ATOM 5681 C CA . MET A 1 20 ? -2.615 -4.974 7.641 1.00 0.54 512 MET A CA 10
ATOM 5682 C C . MET A 1 20 ? -1.943 -3.747 8.232 1.00 0.47 512 MET A C 10
ATOM 5683 O O . MET A 1 20 ? -2.425 -3.160 9.200 1.00 0.51 512 MET A O 10
ATOM 5697 N N . SER A 1 21 ? -0.828 -3.365 7.630 1.00 0.42 513 SER A N 10
ATOM 5698 C CA . SER A 1 21 ? -0.1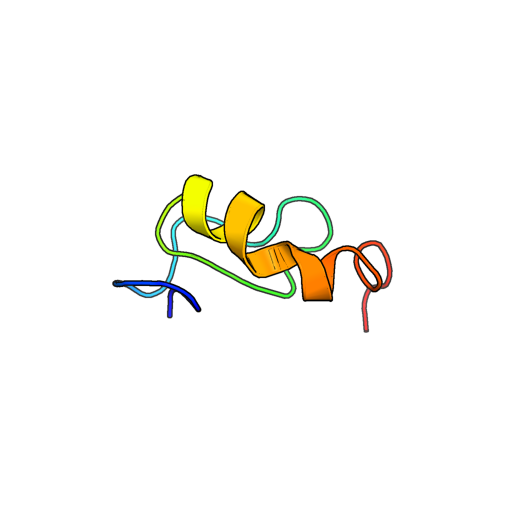60 -2.121 7.962 1.00 0.37 513 SER A CA 10
ATOM 5699 C C . SER A 1 21 ? -0.104 -1.207 6.744 1.00 0.29 513 SER A C 10
ATOM 5700 O O . SER A 1 21 ? -0.440 -1.614 5.626 1.00 0.34 513 SER A O 10
ATOM 5708 N N . GLU A 1 22 ? 0.313 0.021 6.976 1.00 0.28 514 GLU A N 10
ATOM 5709 C CA . GLU A 1 22 ? 0.597 0.956 5.909 1.00 0.25 514 GLU A CA 10
ATOM 5710 C C . GLU A 1 22 ? 2.107 1.027 5.715 1.00 0.26 514 GLU A C 10
ATOM 5711 O O . GLU A 1 22 ? 2.847 0.700 6.642 1.00 0.33 514 GLU A O 10
ATOM 5723 N N . CYS A 1 23 ? 2.544 1.440 4.516 1.00 0.26 515 CYS A N 10
ATOM 5724 C CA . CYS A 1 23 ? 3.969 1.481 4.156 1.00 0.29 515 CYS A CA 10
ATOM 5725 C C . CYS A 1 23 ? 4.821 1.951 5.323 1.00 0.28 515 CYS A C 10
ATOM 5726 O O . CYS A 1 23 ? 4.804 3.117 5.671 1.00 0.27 515 CYS A O 10
ATOM 5733 N N . THR A 1 24 ? 5.586 1.039 5.906 1.00 0.30 516 THR A N 10
ATOM 5734 C CA . THR A 1 24 ? 6.281 1.298 7.163 1.00 0.31 516 THR A CA 10
ATOM 5735 C C . THR A 1 24 ? 7.322 2.420 7.062 1.00 0.39 516 THR A C 10
ATOM 5736 O O . THR A 1 24 ? 7.988 2.738 8.045 1.00 0.67 516 THR A O 10
ATOM 5747 N N . GLY A 1 25 ? 7.449 3.025 5.887 1.00 0.34 517 GLY A N 10
ATOM 5748 C CA . GLY A 1 25 ? 8.348 4.150 5.728 1.00 0.39 517 GLY A CA 10
ATOM 5749 C C . GLY A 1 25 ? 7.636 5.492 5.779 1.00 0.36 517 GLY A C 10
ATOM 5750 O O . GLY A 1 25 ? 8.284 6.535 5.901 1.00 0.40 517 GLY A O 10
ATOM 5754 N N . CYS A 1 26 ? 6.304 5.474 5.710 1.00 0.33 518 CYS A N 10
ATOM 5755 C CA . CYS A 1 26 ? 5.527 6.712 5.639 1.00 0.33 518 CYS A CA 10
ATOM 5756 C C . CYS A 1 26 ? 4.060 6.480 6.021 1.00 0.28 518 CYS A C 10
ATOM 5757 O O . CYS A 1 26 ? 3.409 7.333 6.626 1.00 0.31 518 CYS A O 10
ATOM 5764 N N . HIS A 1 27 ? 3.576 5.299 5.647 1.00 0.25 519 HIS A N 10
ATOM 5765 C CA . HIS A 1 27 ? 2.192 4.868 5.822 1.00 0.23 519 HIS A CA 10
ATOM 5766 C C . HIS A 1 27 ? 1.265 5.706 4.940 1.00 0.25 519 HIS A C 10
ATOM 5767 O O . HIS A 1 27 ? 0.124 5.968 5.297 1.00 0.30 519 HIS A O 10
ATOM 5782 N N . LYS A 1 28 ? 1.774 6.127 3.779 1.00 0.25 520 LYS A N 10
ATOM 5783 C CA . LYS A 1 28 ? 0.969 6.877 2.810 1.00 0.28 520 LYS A CA 10
ATOM 5784 C C . LYS A 1 28 ? 0.187 5.937 1.900 1.00 0.28 520 LYS A C 10
ATOM 5785 O O . LYS A 1 28 ? -0.717 6.363 1.181 1.00 0.35 520 LYS A O 10
ATOM 5804 N N . VAL A 1 29 ? 0.522 4.657 1.945 1.00 0.26 521 VAL A N 10
ATOM 5805 C CA . VAL A 1 29 ? -0.094 3.652 1.092 1.00 0.28 521 VAL A CA 10
ATOM 5806 C C . VAL A 1 29 ? -0.275 2.396 1.925 1.00 0.23 521 VAL A C 10
ATOM 5807 O O . VAL A 1 29 ? 0.406 2.228 2.938 1.00 0.23 521 VAL A O 10
ATOM 5820 N N . ASN A 1 30 ? -1.167 1.514 1.519 1.00 0.26 522 ASN A N 10
ATOM 5821 C CA . ASN A 1 30 ? -1.511 0.379 2.355 1.00 0.25 522 ASN A CA 10
ATOM 5822 C C . ASN A 1 30 ? -1.620 -0.893 1.538 1.00 0.25 522 ASN A C 10
ATOM 5823 O O . ASN A 1 30 ? -2.020 -0.873 0.372 1.00 0.30 522 ASN A O 10
ATOM 5834 N N . TYR A 1 31 ? -1.226 -1.992 2.161 1.00 0.28 523 TYR A N 10
ATOM 5835 C CA . TYR A 1 31 ? -1.115 -3.270 1.484 1.00 0.25 523 TYR A CA 10
ATOM 5836 C C . TYR A 1 31 ? -1.644 -4.385 2.376 1.00 0.25 523 TYR A C 10
ATOM 5837 O O . TYR A 1 31 ? -1.544 -4.322 3.605 1.00 0.40 523 TYR A O 10
ATOM 5855 N N . CYS A 1 32 ? -2.212 -5.405 1.738 1.00 0.15 524 CYS A N 10
ATOM 5856 C CA . CYS A 1 32 ? -2.872 -6.494 2.440 1.00 0.18 524 CYS A CA 10
ATOM 5857 C C . CYS A 1 32 ? -1.865 -7.357 3.186 1.00 0.23 524 CYS A C 10
ATOM 5858 O O . CYS A 1 32 ? -2.150 -7.864 4.268 1.00 0.36 524 CYS A O 10
ATOM 5865 N N . SER A 1 33 ? -0.705 -7.546 2.581 1.00 0.20 525 SER A N 10
ATOM 5866 C CA . SER A 1 33 ? 0.385 -8.272 3.216 1.00 0.25 525 SER A CA 10
ATOM 5867 C C . SER A 1 33 ? 1.680 -7.455 3.197 1.00 0.25 525 SER A C 10
ATOM 5868 O O . SER A 1 33 ? 1.708 -6.342 2.663 1.00 0.25 525 SER A O 10
ATOM 5876 N N . THR A 1 34 ? 2.743 -7.985 3.791 1.00 0.29 526 THR A N 10
ATOM 5877 C CA . THR A 1 34 ? 4.033 -7.312 3.803 1.00 0.32 526 THR A CA 10
ATOM 5878 C C . THR A 1 34 ? 4.697 -7.308 2.425 1.00 0.28 526 THR A C 10
ATOM 5879 O O . THR A 1 34 ? 5.257 -6.288 2.009 1.00 0.29 526 THR A O 10
ATOM 5890 N N . PHE A 1 35 ? 4.625 -8.433 1.706 1.00 0.28 527 PHE A N 10
ATOM 5891 C CA . PHE A 1 35 ? 5.298 -8.544 0.411 1.00 0.28 527 PHE A CA 10
ATOM 5892 C C . PHE A 1 35 ? 4.801 -7.476 -0.554 1.00 0.27 527 PHE A C 10
ATOM 5893 O O . PHE A 1 35 ? 5.571 -6.945 -1.351 1.00 0.28 527 PHE A O 10
ATOM 5910 N N . CYS A 1 36 ? 3.521 -7.144 -0.454 1.00 0.30 528 CYS A N 10
ATOM 5911 C CA . CYS A 1 36 ? 2.921 -6.121 -1.283 1.00 0.40 528 CYS A CA 10
ATOM 5912 C C . CYS A 1 36 ? 3.661 -4.800 -1.136 1.00 0.37 528 CYS A C 10
ATOM 5913 O O . CYS A 1 36 ? 4.004 -4.146 -2.123 1.00 0.40 528 CYS A O 10
ATOM 5920 N N . GLN A 1 37 ? 3.920 -4.439 0.113 1.00 0.36 529 GLN A N 10
ATOM 5921 C CA . GLN A 1 37 ? 4.525 -3.164 0.440 1.00 0.41 529 GLN A CA 10
ATOM 5922 C C . GLN A 1 37 ? 5.905 -3.096 -0.174 1.00 0.38 529 GLN A C 10
ATOM 5923 O O . GLN A 1 37 ? 6.291 -2.101 -0.767 1.00 0.45 529 GLN A O 10
ATOM 5937 N N . ARG A 1 38 ? 6.630 -4.187 -0.034 1.00 0.34 530 ARG A N 10
ATOM 5938 C CA . ARG A 1 38 ? 8.010 -4.254 -0.482 1.00 0.36 530 ARG A CA 10
ATOM 5939 C C . ARG A 1 38 ? 8.106 -4.363 -2.005 1.00 0.34 530 ARG A C 10
ATOM 5940 O O . ARG A 1 38 ? 9.035 -3.829 -2.608 1.00 0.41 530 ARG A O 10
ATOM 5961 N N . LYS A 1 39 ? 7.143 -5.043 -2.618 1.00 0.32 531 LYS A N 10
ATOM 5962 C CA . LYS A 1 39 ? 7.162 -5.276 -4.063 1.00 0.38 531 LYS A CA 10
ATOM 5963 C C . LYS A 1 39 ? 6.728 -4.044 -4.846 1.00 0.40 531 LYS A C 10
ATOM 5964 O O . LYS A 1 39 ? 7.432 -3.600 -5.747 1.00 0.47 531 LYS A O 10
ATOM 5983 N N . ASP A 1 40 ? 5.571 -3.492 -4.509 1.00 0.39 532 ASP A N 10
ATOM 5984 C CA . ASP A 1 40 ? 5.021 -2.351 -5.243 1.00 0.49 532 ASP A CA 10
ATOM 5985 C C . ASP A 1 40 ? 5.880 -1.116 -5.056 1.00 0.47 532 ASP A C 10
ATOM 5986 O O . ASP A 1 40 ? 5.943 -0.241 -5.923 1.00 0.57 532 ASP A O 10
ATOM 5995 N N . TRP A 1 41 ? 6.568 -1.063 -3.928 1.00 0.41 533 TRP A N 10
ATOM 5996 C CA . TRP A 1 41 ? 7.281 0.134 -3.535 1.00 0.50 533 TRP A CA 10
ATOM 5997 C C . TRP A 1 41 ? 8.521 0.386 -4.404 1.00 0.50 533 TRP A C 10
ATOM 5998 O O . TRP A 1 41 ? 9.217 1.372 -4.212 1.00 0.52 533 TRP A O 10
ATOM 6019 N N . LYS A 1 42 ? 8.796 -0.472 -5.381 1.00 0.50 534 LYS A N 10
ATOM 6020 C CA . LYS A 1 42 ? 9.886 -0.191 -6.313 1.00 0.52 534 LYS A CA 10
ATOM 6021 C C . LYS A 1 42 ? 9.577 1.120 -7.033 1.00 0.53 534 LYS A C 10
ATOM 6022 O O . LYS A 1 42 ? 10.470 1.856 -7.441 1.00 0.59 534 LYS A O 10
ATOM 6041 N N . ASP A 1 43 ? 8.285 1.389 -7.160 1.00 0.55 535 ASP A N 10
ATOM 6042 C CA . ASP A 1 43 ? 7.783 2.646 -7.690 1.00 0.59 535 ASP A CA 10
ATOM 6043 C C . ASP A 1 43 ? 7.704 3.687 -6.570 1.00 0.51 535 ASP A C 10
ATOM 6044 O O . ASP A 1 43 ? 8.116 4.838 -6.718 1.00 0.56 535 ASP A O 10
ATOM 6053 N N . HIS A 1 44 ? 7.169 3.248 -5.445 1.00 0.45 536 HIS A N 10
ATOM 6054 C CA . HIS A 1 44 ? 6.930 4.109 -4.292 1.00 0.40 536 HIS A CA 10
ATOM 6055 C C . HIS A 1 44 ? 8.222 4.618 -3.601 1.00 0.29 536 HIS A C 10
ATOM 6056 O O . HIS A 1 44 ? 8.224 5.714 -3.050 1.00 0.34 536 HIS A O 10
ATOM 6070 N N . GLN A 1 45 ? 9.295 3.828 -3.616 1.00 0.23 537 GLN A N 10
ATOM 6071 C CA . GLN A 1 45 ? 10.559 4.173 -2.941 1.00 0.26 537 GLN A CA 10
ATOM 6072 C C . GLN A 1 45 ? 11.037 5.579 -3.296 1.00 0.37 537 GLN A C 10
ATOM 6073 O O . GLN A 1 45 ? 11.744 6.219 -2.522 1.00 0.47 537 GLN A O 10
ATOM 6087 N N . HIS A 1 46 ? 10.627 6.056 -4.461 1.00 0.40 538 HIS A N 10
ATOM 6088 C CA . HIS A 1 46 ? 11.040 7.358 -4.950 1.00 0.54 538 HIS A CA 10
ATOM 6089 C C . HIS A 1 46 ? 10.317 8.477 -4.207 1.00 0.60 538 HIS A C 10
ATOM 6090 O O . HIS A 1 46 ? 10.752 9.628 -4.242 1.00 0.72 538 HIS A O 10
ATOM 6104 N N . ILE A 1 47 ? 9.217 8.147 -3.528 1.00 0.54 539 ILE A N 10
ATOM 6105 C CA . ILE A 1 47 ? 8.380 9.176 -2.929 1.00 0.64 539 ILE A CA 10
ATOM 6106 C C . ILE A 1 47 ? 8.272 8.979 -1.425 1.00 0.62 539 ILE A C 10
ATOM 6107 O O . ILE A 1 47 ? 7.725 9.825 -0.717 1.00 0.84 539 ILE A O 10
ATOM 6123 N N . CYS A 1 48 ? 8.797 7.861 -0.933 1.00 0.42 540 CYS A N 10
ATOM 6124 C CA . CYS A 1 48 ? 8.697 7.563 0.479 1.00 0.40 540 CYS A CA 10
ATOM 6125 C C . CYS A 1 48 ? 9.579 8.504 1.275 1.00 0.54 540 CYS A C 10
ATOM 6126 O O . CYS A 1 48 ? 10.621 8.965 0.802 1.00 0.62 540 CYS A O 10
ATOM 6133 N N . GLY A 1 49 ? 9.137 8.780 2.472 1.00 0.69 541 GLY A N 10
ATOM 6134 C CA . GLY A 1 49 ? 9.882 9.631 3.378 1.00 0.89 541 GLY A CA 10
ATOM 6135 C C . GLY A 1 49 ? 9.467 11.081 3.267 1.00 1.57 541 GLY A C 10
ATOM 6136 O O . GLY A 1 49 ? 9.481 11.815 4.255 1.00 2.02 541 GLY A O 10
ATOM 6140 N N . GLN A 1 50 ? 9.088 11.488 2.066 1.00 2.26 542 GLN A N 10
ATOM 6141 C CA . GLN A 1 50 ? 8.682 12.858 1.819 1.00 3.48 542 GLN A CA 10
ATOM 6142 C C . GLN A 1 50 ? 7.344 13.138 2.489 1.00 4.16 542 GLN A C 10
ATOM 6143 O O . GLN A 1 50 ? 6.327 12.525 2.161 1.00 4.68 542 GLN A O 10
ATOM 6157 N N . SER A 1 51 ? 7.356 14.034 3.459 1.00 4.49 543 SER A N 10
ATOM 6158 C CA . SER A 1 51 ? 6.131 14.496 4.082 1.00 5.43 543 SER A CA 10
ATOM 6159 C C . SER A 1 51 ? 5.909 15.967 3.745 1.00 6.28 543 SER A C 10
ATOM 6160 O O . SER A 1 51 ? 4.963 16.595 4.219 1.00 6.92 543 SER A O 10
ATOM 6168 N N . ALA A 1 52 ? 6.796 16.499 2.917 1.00 6.57 544 ALA A N 10
ATOM 6169 C CA . ALA A 1 52 ? 6.716 17.879 2.474 1.00 7.59 544 ALA A CA 10
ATOM 6170 C C . ALA A 1 52 ? 7.331 18.010 1.088 1.00 8.26 544 ALA A C 10
ATOM 6171 O O . ALA A 1 52 ? 6.598 17.848 0.095 1.00 8.83 544 ALA A O 10
#

Secondary structure (DSSP, 8-state):
--SSSSSS-SEE-TTT-SSEESSHHHHHHHTTTGGGTTT---

Organism: Homo sapiens (NCBI:txid9606)

CATH classification: 6.10.140.2220

Nearest PDB structures (foldseek):
  2jw6-assembly1_A  TM=9.139E-01  e=8.872E-08  Homo sapiens
  4a24-assembly1_A  TM=7.617E-01  e=4.235E-06  Homo sapiens
  2odd-assembly1_A  TM=7.843E-01  e=2.196E-03  Homo sapiens
  2dan-assembly1_A  TM=7.972E-01  e=5.427E-03  Homo sapiens
  2d8q-assembly1_A  TM=7.869E-01  e=2.023E-02  Homo sapiens

Sequence (42 aa):
SCVNCGREAMSECTGCHKVNYCSTFCQRKDWKDHQHICGQSASCVNCGREAMSECTGCHKVNYCSTFCQRKDWKDHQHICGQSASCVNCGREAMSECTGCHKVNYCSTFCQRKDWKDHQHICGQSASCVNCGREAMSECTGCHKVNYCSTFCQRKDWKDHQHICGQSASCVNCGREAMSECTGCHKVNYCSTFCQRKDWKDHQHICGQSASCVNCGREAMSECTGCHKVNYCSTFCQRKDWKDHQHICGQSASCVNCGREAMSECTGCHKVNYCSTFCQRKDWKDHQHICGQSASCVNCGREAMSECTGCHKVNYCSTFCQRKDWKDHQHICGQSASCVNCGREAMSECTGCHKVNYCSTFCQRKDWKDHQHICGQSASCVNCGREAMSECTGCHKVNYCSTFCQRKDWKDHQHICGQSA